Protein AF-A0A938ME58-F1 (afdb_monomer_lite)

pLDDT: mean 80.79, std 17.53, range [35.69, 98.69]

Structure (mmCIF, N/CA/C/O backbone):
data_AF-A0A938ME58-F1
#
_entry.id   AF-A0A938ME58-F1
#
loop_
_atom_site.group_PDB
_atom_site.id
_atom_site.type_symbol
_atom_site.label_atom_id
_atom_site.label_alt_id
_atom_site.label_comp_id
_atom_site.label_asym_id
_atom_site.label_entity_id
_atom_site.label_seq_id
_atom_site.pdbx_PDB_ins_code
_atom_site.Cartn_x
_atom_site.Cartn_y
_atom_site.Cartn_z
_atom_site.occupancy
_atom_site.B_iso_or_equiv
_atom_site.auth_seq_id
_atom_site.auth_comp_id
_atom_site.auth_asym_id
_atom_site.auth_atom_id
_atom_site.pdbx_PDB_model_num
ATOM 1 N N . MET A 1 1 ? 67.925 -6.715 42.553 1.00 44.31 1 MET A N 1
ATOM 2 C CA . MET A 1 1 ? 66.848 -7.483 41.886 1.00 44.31 1 MET A CA 1
ATOM 3 C C . MET A 1 1 ? 65.548 -6.693 41.953 1.00 44.31 1 MET A C 1
ATOM 5 O O . MET A 1 1 ? 64.627 -7.041 42.674 1.00 44.31 1 MET A O 1
ATOM 9 N N . SER A 1 2 ? 65.515 -5.580 41.224 1.00 43.03 2 SER A N 1
ATOM 10 C CA . SER A 1 2 ? 64.345 -4.734 41.008 1.00 43.03 2 SER A CA 1
ATOM 11 C C . SER A 1 2 ? 64.283 -4.422 39.511 1.00 43.03 2 SER A C 1
ATOM 13 O O . SER A 1 2 ? 65.324 -4.425 38.854 1.00 43.03 2 SER A O 1
ATOM 15 N N . ARG A 1 3 ? 63.074 -4.134 39.014 1.00 39.19 3 ARG A N 1
ATOM 16 C CA . ARG A 1 3 ? 62.712 -3.772 37.627 1.00 39.19 3 ARG A CA 1
ATOM 17 C C . ARG A 1 3 ? 62.589 -4.930 36.632 1.00 39.19 3 ARG A C 1
ATOM 19 O O . ARG A 1 3 ? 63.539 -5.252 35.935 1.00 39.19 3 ARG A O 1
ATOM 26 N N . ALA A 1 4 ? 61.367 -5.446 36.493 1.00 42.66 4 ALA A N 1
ATOM 27 C CA . ALA A 1 4 ? 60.805 -5.897 35.212 1.00 42.66 4 ALA A CA 1
ATOM 28 C C . ALA A 1 4 ? 59.303 -6.206 35.378 1.00 42.66 4 ALA A C 1
ATOM 30 O O . ALA A 1 4 ? 58.913 -7.364 35.426 1.00 42.66 4 ALA A O 1
ATOM 31 N N . LEU A 1 5 ? 58.459 -5.180 35.542 1.00 44.03 5 LEU A N 1
ATOM 32 C CA . LEU A 1 5 ? 56.991 -5.314 35.513 1.00 44.03 5 LEU A CA 1
ATOM 33 C C . LEU A 1 5 ? 56.355 -3.925 35.347 1.00 44.03 5 LEU A C 1
ATOM 35 O O . LEU A 1 5 ? 55.803 -3.367 36.287 1.00 44.03 5 LEU A O 1
ATOM 39 N N . ALA A 1 6 ? 56.512 -3.320 34.167 1.00 46.78 6 ALA A N 1
ATOM 40 C CA . ALA A 1 6 ? 55.837 -2.064 33.821 1.00 46.78 6 ALA A CA 1
ATOM 41 C C . ALA A 1 6 ? 55.913 -1.755 32.313 1.00 46.78 6 ALA A C 1
ATOM 43 O O . ALA A 1 6 ? 56.498 -0.752 31.938 1.00 46.78 6 ALA A O 1
ATOM 44 N N . THR A 1 7 ? 55.328 -2.587 31.445 1.00 46.50 7 THR A N 1
ATOM 45 C CA . THR A 1 7 ? 55.039 -2.215 30.037 1.00 46.50 7 THR A CA 1
ATOM 46 C C . THR A 1 7 ? 54.050 -3.201 29.398 1.00 46.50 7 THR A C 1
ATOM 48 O O . THR A 1 7 ? 54.396 -3.968 28.510 1.00 46.50 7 THR A O 1
ATOM 51 N N . ALA A 1 8 ? 52.794 -3.220 29.856 1.00 42.75 8 ALA A N 1
ATOM 52 C CA . ALA A 1 8 ? 51.721 -3.946 29.150 1.00 42.75 8 ALA A CA 1
ATOM 53 C C . ALA A 1 8 ? 50.312 -3.394 29.441 1.00 42.75 8 ALA A C 1
ATOM 55 O O . ALA A 1 8 ? 49.345 -4.143 29.511 1.00 42.75 8 ALA A O 1
ATOM 56 N N . ARG A 1 9 ? 50.169 -2.081 29.652 1.00 42.81 9 ARG A N 1
ATOM 57 C CA . ARG A 1 9 ? 48.861 -1.412 29.772 1.00 42.81 9 ARG A CA 1
ATOM 58 C C . ARG A 1 9 ? 48.975 0.009 29.233 1.00 42.81 9 ARG A C 1
ATOM 60 O O . ARG A 1 9 ? 49.193 0.945 29.987 1.00 42.81 9 ARG A O 1
ATOM 67 N N . GLY A 1 10 ? 48.903 0.156 27.915 1.00 37.97 10 GLY A N 1
ATOM 68 C CA . GLY A 1 10 ? 48.981 1.483 27.296 1.00 37.97 10 GLY A CA 1
ATOM 69 C C . GLY A 1 10 ? 48.765 1.543 25.787 1.00 37.97 10 GLY A C 1
ATOM 70 O O . GLY A 1 10 ? 49.065 2.572 25.205 1.00 37.97 10 GLY A O 1
ATOM 71 N N . TRP A 1 11 ? 48.275 0.473 25.150 1.00 36.88 11 TRP A N 1
ATOM 72 C CA . TRP A 1 11 ? 48.067 0.411 23.692 1.00 36.88 11 TRP A CA 1
ATOM 73 C C . TRP A 1 11 ? 46.751 -0.286 23.303 1.00 36.88 11 TRP A C 1
ATOM 75 O O . TRP A 1 11 ? 46.660 -0.947 22.277 1.00 36.88 11 TRP A O 1
ATOM 85 N N . LEU A 1 12 ? 45.708 -0.156 24.132 1.00 38.41 12 LEU A N 1
ATOM 86 C CA . LEU A 1 12 ? 44.393 -0.768 23.868 1.00 38.41 12 LEU A CA 1
ATOM 87 C C . LEU A 1 12 ? 43.213 0.202 24.054 1.00 38.41 12 LEU A C 1
ATOM 89 O O . LEU A 1 12 ? 42.077 -0.226 24.210 1.00 38.41 12 LEU A O 1
ATOM 93 N N . ILE A 1 13 ? 43.480 1.514 24.019 1.00 42.44 13 ILE A N 1
ATOM 94 C CA . ILE A 1 13 ? 42.451 2.575 24.095 1.00 42.44 13 ILE A CA 1
ATOM 95 C C . ILE A 1 13 ? 42.465 3.480 22.838 1.00 42.44 13 ILE A C 1
ATOM 97 O O . ILE A 1 13 ? 41.630 4.362 22.695 1.00 42.44 13 ILE A O 1
ATOM 101 N N . ALA A 1 14 ? 43.335 3.214 21.855 1.00 39.50 14 ALA A N 1
ATOM 102 C CA . ALA A 1 14 ? 43.421 3.998 20.613 1.00 39.50 14 ALA A CA 1
ATOM 103 C C . ALA A 1 14 ? 42.830 3.307 19.363 1.00 39.50 14 ALA A C 1
ATOM 105 O O . ALA A 1 14 ? 42.885 3.879 18.280 1.00 39.50 14 ALA A O 1
ATOM 106 N N . SER A 1 15 ? 42.223 2.119 19.497 1.00 37.00 15 SER A N 1
ATOM 107 C CA . SER A 1 15 ? 41.684 1.355 18.350 1.00 37.00 15 SER A CA 1
ATOM 108 C C . SER A 1 15 ? 40.169 1.119 18.382 1.00 37.00 15 SER A C 1
ATOM 110 O O . SER A 1 15 ? 39.662 0.377 17.550 1.00 37.00 15 SER A O 1
ATOM 112 N N . PHE A 1 16 ? 39.425 1.750 19.300 1.00 37.03 16 PHE A N 1
ATOM 113 C CA . PHE A 1 16 ? 37.959 1.592 19.393 1.00 37.03 16 PHE A CA 1
ATOM 114 C C . PHE A 1 16 ? 37.146 2.863 19.086 1.00 37.03 16 PHE A C 1
ATOM 116 O O . PHE A 1 16 ? 35.923 2.836 19.152 1.00 37.03 16 PHE A O 1
ATOM 123 N N . VAL A 1 17 ? 37.799 3.964 18.695 1.00 38.53 17 VAL A N 1
ATOM 124 C CA . VAL A 1 17 ? 37.137 5.256 18.395 1.00 38.53 17 VAL A CA 1
ATOM 125 C C . VAL A 1 17 ? 37.018 5.529 16.882 1.00 38.53 17 VAL A C 1
ATOM 127 O O . VAL A 1 17 ? 36.455 6.532 16.466 1.00 38.53 17 VAL A O 1
ATOM 130 N N . LEU A 1 18 ? 37.469 4.612 16.020 1.00 37.25 18 LEU A N 1
ATOM 131 C CA . LEU A 1 18 ? 37.559 4.845 14.572 1.00 37.25 18 LEU A CA 1
ATOM 132 C C . LEU A 1 18 ? 36.975 3.699 13.730 1.00 37.25 18 LEU A C 1
ATOM 134 O O . LEU A 1 18 ? 37.568 3.310 12.740 1.00 37.25 18 LEU A O 1
ATOM 138 N N . MET A 1 19 ? 35.811 3.158 14.112 1.00 36.78 19 MET A N 1
ATOM 139 C CA . MET A 1 19 ? 34.918 2.383 13.218 1.00 36.78 19 MET A CA 1
ATOM 140 C C . MET A 1 19 ? 33.443 2.471 13.652 1.00 36.78 19 MET A C 1
ATOM 142 O O . MET A 1 19 ? 32.670 1.529 13.527 1.00 36.78 19 MET A O 1
ATOM 146 N N . ALA A 1 20 ? 33.031 3.640 14.141 1.00 37.31 20 ALA A N 1
ATOM 147 C CA . ALA A 1 20 ? 31.630 4.045 14.139 1.00 37.31 20 ALA A CA 1
ATOM 148 C C . ALA A 1 20 ? 31.465 5.191 13.135 1.00 37.31 20 ALA A C 1
ATOM 150 O O . ALA A 1 20 ? 30.979 6.268 13.465 1.00 37.31 20 ALA A O 1
ATOM 151 N N . ALA A 1 21 ? 31.887 4.963 11.886 1.00 37.03 21 ALA A N 1
ATOM 152 C CA . ALA A 1 21 ? 31.248 5.642 10.770 1.00 37.03 21 ALA A CA 1
ATOM 153 C C . ALA A 1 21 ? 29.819 5.093 10.736 1.00 37.03 21 ALA A C 1
ATOM 155 O O . ALA A 1 21 ? 29.533 4.107 10.061 1.00 37.03 21 ALA A O 1
ATOM 156 N N . GLY A 1 22 ? 28.957 5.650 11.591 1.00 35.69 22 GLY A N 1
ATOM 157 C CA . GLY A 1 22 ? 27.536 5.377 11.548 1.00 35.69 22 GLY A CA 1
ATOM 158 C C . GLY A 1 22 ? 27.111 5.647 10.120 1.00 35.69 22 GLY A C 1
ATOM 159 O O . GLY A 1 22 ? 27.291 6.763 9.634 1.00 35.69 22 GLY A O 1
ATOM 160 N N . ALA A 1 23 ? 26.638 4.610 9.430 1.00 42.59 23 ALA A N 1
ATOM 161 C CA . ALA A 1 23 ? 25.959 4.793 8.166 1.00 42.59 23 ALA A CA 1
ATOM 162 C C . ALA A 1 23 ? 24.887 5.850 8.433 1.00 42.59 23 ALA A C 1
ATOM 164 O O . ALA A 1 23 ? 23.963 5.614 9.213 1.00 42.59 23 ALA A O 1
ATOM 165 N N . VAL A 1 24 ? 25.082 7.055 7.893 1.00 43.81 24 VAL A N 1
ATOM 166 C CA . VAL A 1 24 ? 24.065 8.096 7.934 1.00 43.81 24 VAL A CA 1
ATOM 167 C C . VAL A 1 24 ? 22.885 7.456 7.232 1.00 43.81 24 VAL A C 1
ATOM 169 O O . VAL A 1 24 ? 22.968 7.224 6.029 1.00 43.81 24 VAL A O 1
ATOM 172 N N . ALA A 1 25 ? 21.851 7.074 7.980 1.00 47.81 25 ALA A N 1
ATOM 173 C CA . ALA A 1 25 ? 20.639 6.530 7.397 1.00 47.81 25 ALA A CA 1
ATOM 174 C C . ALA A 1 25 ? 20.120 7.604 6.444 1.00 47.81 25 ALA A C 1
ATOM 176 O O . ALA A 1 25 ? 19.648 8.654 6.884 1.00 47.81 25 ALA A O 1
ATOM 177 N N . HIS A 1 26 ? 20.335 7.403 5.145 1.00 56.38 26 HIS A N 1
ATOM 178 C CA . HIS A 1 26 ? 19.829 8.315 4.139 1.00 56.38 26 HIS A CA 1
ATOM 179 C C . HIS A 1 26 ? 18.312 8.190 4.232 1.00 56.38 26 HIS A C 1
ATOM 181 O O . HIS A 1 26 ? 17.760 7.106 4.051 1.00 56.38 26 HIS A O 1
ATOM 187 N N . GLY A 1 27 ? 17.651 9.270 4.655 1.00 62.78 27 GLY A N 1
ATOM 188 C CA . GLY A 1 27 ? 16.196 9.306 4.699 1.00 62.78 27 GLY A CA 1
ATOM 189 C C . GLY A 1 27 ? 15.638 8.983 3.316 1.00 62.78 27 GLY A C 1
ATOM 190 O O . GLY A 1 27 ? 16.298 9.227 2.309 1.00 62.78 27 GLY A O 1
ATOM 191 N N . ALA A 1 28 ? 14.435 8.413 3.260 1.00 76.00 28 ALA A N 1
ATOM 192 C CA . ALA A 1 28 ? 13.765 8.200 1.985 1.00 76.00 28 ALA A CA 1
ATOM 193 C C . ALA A 1 28 ? 13.681 9.528 1.210 1.00 76.00 28 ALA A C 1
ATOM 195 O O . ALA A 1 28 ? 13.224 10.540 1.745 1.00 76.00 28 ALA A O 1
ATOM 196 N N . GLU A 1 29 ? 14.117 9.511 -0.044 1.00 85.25 29 GLU A N 1
ATOM 197 C CA . GLU A 1 29 ? 14.074 10.664 -0.936 1.00 85.25 29 GLU A CA 1
ATOM 198 C C . GLU A 1 29 ? 12.738 10.701 -1.674 1.00 85.25 29 GLU A C 1
ATOM 200 O O . GLU A 1 29 ? 12.165 9.663 -2.021 1.00 85.25 29 GLU A O 1
ATOM 205 N N . ALA A 1 30 ? 12.220 11.904 -1.926 1.00 88.00 30 ALA A N 1
ATOM 206 C CA . ALA A 1 30 ? 10.920 12.067 -2.564 1.00 88.00 30 ALA A CA 1
ATOM 207 C C . ALA A 1 30 ? 10.850 13.266 -3.517 1.00 88.00 30 ALA A C 1
ATOM 209 O O . ALA A 1 30 ? 11.360 14.364 -3.247 1.00 88.00 30 ALA A O 1
ATOM 210 N N . VAL A 1 31 ? 10.117 13.060 -4.610 1.00 90.25 31 VAL A N 1
ATOM 211 C CA . VAL A 1 31 ? 9.724 14.092 -5.576 1.00 90.25 31 VAL A CA 1
ATOM 212 C C . VAL A 1 31 ? 8.218 14.062 -5.802 1.00 90.25 31 VAL A C 1
ATOM 214 O O . VAL A 1 31 ? 7.573 13.018 -5.665 1.00 90.25 31 VAL A O 1
ATOM 217 N N . ARG A 1 32 ? 7.645 15.229 -6.101 1.00 91.06 32 ARG A N 1
ATOM 218 C CA . ARG A 1 32 ? 6.209 15.412 -6.323 1.00 91.06 32 ARG A CA 1
ATOM 219 C C . ARG A 1 32 ? 5.975 16.360 -7.484 1.00 91.06 32 ARG A C 1
ATOM 221 O O . ARG A 1 32 ? 6.659 17.371 -7.561 1.00 91.06 32 ARG A O 1
ATOM 228 N N . ALA A 1 33 ? 4.997 16.060 -8.323 1.00 91.25 33 ALA A N 1
ATOM 229 C CA . ALA A 1 33 ? 4.547 16.955 -9.379 1.00 91.25 33 ALA A CA 1
ATOM 230 C C . ALA A 1 33 ? 3.070 16.677 -9.672 1.00 91.25 33 ALA A C 1
ATOM 232 O O . ALA A 1 33 ? 2.701 15.545 -9.986 1.00 91.25 33 ALA A O 1
ATOM 233 N N . GLY A 1 34 ? 2.220 17.695 -9.519 1.00 91.31 34 GLY A N 1
ATOM 234 C CA . GLY A 1 34 ? 0.770 17.497 -9.503 1.00 91.31 34 GLY A CA 1
ATOM 235 C C . GLY A 1 34 ? 0.365 16.460 -8.449 1.00 91.31 34 GLY A C 1
ATOM 236 O O . GLY A 1 34 ? 0.826 16.511 -7.307 1.00 91.31 34 GLY A O 1
ATOM 237 N N . ASP A 1 35 ? -0.447 15.486 -8.859 1.00 92.44 35 ASP A N 1
ATOM 238 C CA . ASP A 1 35 ? -0.865 14.371 -8.006 1.00 92.44 35 ASP A CA 1
ATOM 239 C C . ASP A 1 35 ? 0.164 13.235 -7.934 1.00 92.44 35 ASP A C 1
ATOM 241 O O . ASP A 1 35 ? 0.021 12.325 -7.112 1.00 92.44 35 ASP A O 1
ATOM 245 N N . TYR A 1 36 ? 1.215 13.260 -8.758 1.00 93.31 36 TYR A N 1
ATOM 246 C CA . TYR A 1 36 ? 2.243 12.231 -8.707 1.00 93.31 36 TYR A CA 1
ATOM 247 C C . TYR A 1 36 ? 3.197 12.455 -7.547 1.00 93.31 36 TYR A C 1
ATOM 249 O O . TYR A 1 36 ? 3.731 13.545 -7.329 1.00 93.31 36 TYR A O 1
ATOM 257 N N . ARG A 1 37 ? 3.487 11.362 -6.849 1.00 91.75 37 ARG A N 1
ATOM 258 C CA . ARG A 1 37 ? 4.555 11.275 -5.862 1.00 91.75 37 ARG A CA 1
ATOM 259 C C . ARG A 1 37 ? 5.410 10.060 -6.160 1.00 91.75 37 ARG A C 1
ATOM 261 O O . ARG A 1 37 ? 4.886 8.955 -6.307 1.00 91.75 37 ARG A O 1
ATOM 268 N N . VAL A 1 38 ? 6.721 10.267 -6.187 1.00 90.69 38 VAL A N 1
ATOM 269 C CA . VAL A 1 38 ? 7.696 9.183 -6.274 1.00 90.69 38 VAL A CA 1
ATOM 270 C C . VAL A 1 38 ? 8.584 9.223 -5.046 1.00 90.69 38 VAL A C 1
ATOM 272 O O . VAL A 1 38 ? 9.129 10.275 -4.712 1.00 90.69 38 VAL A O 1
ATOM 275 N N . THR A 1 39 ? 8.702 8.087 -4.369 1.00 87.81 39 THR A N 1
ATOM 276 C CA . THR A 1 39 ? 9.581 7.917 -3.211 1.00 87.81 39 THR A CA 1
ATOM 277 C C . THR A 1 39 ? 10.613 6.847 -3.507 1.00 87.81 39 THR A C 1
ATOM 279 O O . THR A 1 39 ? 10.308 5.872 -4.196 1.00 87.81 39 THR A O 1
ATOM 282 N N . VAL A 1 40 ? 11.830 7.029 -2.999 1.00 85.31 40 VAL A N 1
ATOM 283 C CA . VAL A 1 40 ? 12.895 6.028 -3.031 1.00 85.31 40 VAL A CA 1
ATOM 284 C C . VAL A 1 40 ? 13.447 5.866 -1.622 1.00 85.31 40 VAL A C 1
ATOM 286 O O . VAL A 1 40 ? 13.873 6.845 -1.016 1.00 85.31 40 VAL A O 1
ATOM 289 N N . ASN A 1 41 ? 13.414 4.649 -1.082 1.00 79.62 41 ASN A N 1
ATOM 290 C CA . ASN A 1 41 ? 13.971 4.388 0.245 1.00 79.62 41 ASN A CA 1
ATOM 291 C C . ASN A 1 41 ? 15.499 4.188 0.207 1.00 79.62 41 ASN A C 1
ATOM 293 O O . ASN A 1 41 ? 16.126 4.154 -0.851 1.00 79.62 41 ASN A O 1
ATOM 297 N N . ASP A 1 42 ? 16.082 4.011 1.386 1.00 74.88 42 ASP A N 1
ATOM 298 C CA . ASP A 1 42 ? 17.494 3.695 1.616 1.00 74.88 42 ASP A CA 1
ATOM 299 C C . ASP A 1 42 ? 17.963 2.378 0.968 1.00 74.88 42 ASP A C 1
ATOM 301 O O . ASP A 1 42 ? 19.149 2.203 0.702 1.00 74.88 42 ASP A O 1
ATOM 305 N N . GLU A 1 43 ? 17.043 1.462 0.660 1.00 73.19 43 GLU A N 1
ATOM 306 C CA . GLU A 1 43 ? 17.322 0.247 -0.114 1.00 73.19 43 GLU A CA 1
ATOM 307 C C . GLU A 1 43 ? 17.221 0.447 -1.640 1.00 73.19 43 GLU A C 1
ATOM 309 O O . GLU A 1 43 ? 17.327 -0.526 -2.391 1.00 73.19 43 GLU A O 1
ATOM 314 N N . GLY A 1 44 ? 16.952 1.666 -2.121 1.00 74.38 44 GLY A N 1
ATOM 315 C CA . GLY A 1 44 ? 16.772 1.973 -3.544 1.00 74.38 44 GLY A CA 1
ATOM 316 C C . GLY A 1 44 ? 15.431 1.511 -4.128 1.00 74.38 44 GLY A C 1
ATOM 317 O O . GLY A 1 44 ? 15.247 1.525 -5.350 1.00 74.38 44 GLY A O 1
ATOM 318 N N . ARG A 1 45 ? 14.479 1.096 -3.282 1.00 79.00 45 ARG A N 1
ATOM 319 C CA . ARG A 1 45 ? 13.127 0.714 -3.708 1.00 79.00 45 ARG A CA 1
ATOM 320 C C . ARG A 1 45 ? 12.315 1.957 -4.000 1.00 79.00 45 ARG A C 1
ATOM 322 O O . ARG A 1 45 ? 12.162 2.820 -3.142 1.00 79.00 45 ARG A O 1
ATOM 329 N N . MET A 1 46 ? 11.751 1.993 -5.198 1.00 86.19 46 MET A N 1
ATOM 330 C CA . MET A 1 46 ? 10.899 3.078 -5.664 1.00 86.19 46 MET A CA 1
ATOM 331 C C . MET A 1 46 ? 9.422 2.707 -5.524 1.00 86.19 46 MET A C 1
ATOM 333 O O . MET A 1 46 ? 9.030 1.594 -5.887 1.00 86.19 46 MET A O 1
ATOM 337 N N . ALA A 1 47 ? 8.604 3.659 -5.086 1.00 88.00 47 ALA A N 1
ATOM 338 C CA . ALA A 1 47 ? 7.150 3.592 -5.171 1.00 88.00 47 ALA A CA 1
ATOM 339 C C . ALA A 1 47 ? 6.611 4.803 -5.939 1.00 88.00 47 ALA A C 1
ATOM 341 O O . ALA A 1 47 ? 7.101 5.918 -5.766 1.00 88.00 47 ALA A O 1
ATOM 342 N N . ILE A 1 48 ? 5.595 4.582 -6.776 1.00 91.56 48 ILE A N 1
ATOM 343 C CA . ILE A 1 48 ? 4.917 5.642 -7.536 1.00 91.56 48 ILE A CA 1
ATOM 344 C C . ILE A 1 48 ? 3.453 5.667 -7.117 1.00 91.56 48 ILE A C 1
ATOM 346 O O . ILE A 1 48 ? 2.766 4.646 -7.202 1.00 91.56 48 ILE A O 1
ATOM 350 N N . LYS A 1 49 ? 2.976 6.839 -6.699 1.00 91.62 49 LYS A N 1
ATOM 351 C CA . LYS A 1 49 ? 1.586 7.093 -6.312 1.00 91.62 49 LYS A CA 1
ATOM 352 C C . LYS A 1 49 ? 0.995 8.219 -7.165 1.00 91.62 49 LYS A C 1
ATOM 354 O O . LYS A 1 49 ? 1.713 9.158 -7.499 1.00 91.62 49 LYS A O 1
ATOM 359 N N . HIS A 1 50 ? -0.301 8.136 -7.460 1.00 92.25 50 HIS A N 1
ATOM 360 C CA . HIS A 1 50 ? -1.118 9.247 -7.962 1.00 92.25 50 HIS A CA 1
ATOM 361 C C . HIS A 1 50 ? -2.188 9.573 -6.914 1.00 92.25 50 HIS A C 1
ATOM 363 O O . HIS A 1 50 ? -3.112 8.788 -6.685 1.00 92.25 50 HIS A O 1
ATOM 369 N N . GLY A 1 51 ? -2.061 10.702 -6.221 1.00 88.06 51 GLY A N 1
ATOM 370 C CA . GLY A 1 51 ? -2.841 10.992 -5.023 1.00 88.06 51 GLY A CA 1
ATOM 371 C C . GLY A 1 51 ? -2.634 9.897 -3.968 1.00 88.06 51 GLY A C 1
ATOM 372 O O . GLY A 1 51 ? -1.521 9.685 -3.490 1.00 88.06 51 GLY A O 1
ATOM 373 N N . ARG A 1 52 ? -3.706 9.170 -3.625 1.00 80.12 52 ARG A N 1
ATOM 374 C CA . ARG A 1 52 ? -3.673 8.019 -2.694 1.00 80.12 52 ARG A CA 1
ATOM 375 C C . ARG A 1 52 ? -3.574 6.660 -3.389 1.00 80.12 52 ARG A C 1
ATOM 377 O O . ARG A 1 52 ? -3.595 5.633 -2.718 1.00 80.12 52 ARG A O 1
ATOM 384 N N . VAL A 1 53 ? -3.497 6.640 -4.717 1.00 86.81 53 VAL A N 1
ATOM 385 C CA . VAL A 1 53 ? -3.500 5.414 -5.516 1.00 86.81 53 VAL A CA 1
ATOM 386 C C . VAL A 1 53 ? -2.061 4.934 -5.708 1.00 86.81 53 VAL A C 1
ATOM 388 O O . VAL A 1 53 ? -1.307 5.596 -6.425 1.00 86.81 53 VAL A O 1
ATOM 391 N N . PRO A 1 54 ? -1.642 3.803 -5.111 1.00 87.38 54 PRO A N 1
ATOM 392 C CA . PRO A 1 54 ? -0.360 3.209 -5.448 1.00 87.38 54 PRO A CA 1
ATOM 393 C C . PRO A 1 54 ? -0.440 2.636 -6.865 1.00 87.38 54 PRO A C 1
ATOM 395 O O . PRO A 1 54 ? -1.300 1.807 -7.154 1.00 87.38 54 PRO A O 1
ATOM 398 N N . LEU A 1 55 ? 0.452 3.092 -7.743 1.00 90.69 55 LEU A N 1
ATOM 399 C CA . LEU A 1 55 ? 0.595 2.596 -9.115 1.00 90.69 55 LEU A CA 1
ATOM 400 C C . LEU A 1 55 ? 1.701 1.542 -9.182 1.00 90.69 55 LEU A C 1
ATOM 402 O O . LEU A 1 55 ? 1.501 0.452 -9.717 1.00 90.69 55 LEU A O 1
ATOM 406 N N . VAL A 1 56 ? 2.851 1.867 -8.584 1.00 87.00 56 VAL A N 1
ATOM 407 C CA . VAL A 1 56 ? 4.007 0.979 -8.436 1.00 87.00 56 VAL A CA 1
ATOM 408 C C . VAL A 1 56 ? 4.237 0.734 -6.956 1.00 87.00 56 VAL A C 1
ATOM 410 O O . VAL A 1 56 ? 4.488 1.674 -6.201 1.00 87.00 56 VAL A O 1
ATOM 413 N N . THR A 1 57 ? 4.147 -0.531 -6.553 1.00 76.69 57 THR A N 1
ATOM 414 C CA . THR A 1 57 ? 4.250 -0.946 -5.146 1.00 76.69 57 THR A CA 1
ATOM 415 C C . THR A 1 57 ? 5.682 -1.255 -4.748 1.00 76.69 57 THR A C 1
ATOM 417 O O . THR A 1 57 ? 6.086 -0.998 -3.619 1.00 76.69 57 THR A O 1
ATOM 420 N N . THR A 1 58 ? 6.461 -1.792 -5.682 1.00 73.81 58 THR A N 1
ATOM 421 C CA . THR A 1 58 ? 7.883 -2.061 -5.494 1.00 73.81 58 THR A CA 1
ATOM 422 C C . THR A 1 58 ? 8.600 -1.898 -6.820 1.00 73.81 58 THR A C 1
ATOM 424 O O . THR A 1 58 ? 8.161 -2.423 -7.841 1.00 73.81 58 THR A O 1
ATOM 427 N N . SER A 1 59 ? 9.732 -1.208 -6.824 1.00 71.06 59 SER A N 1
ATOM 428 C CA . SER A 1 59 ? 10.745 -1.436 -7.845 1.00 71.06 59 SER A CA 1
ATOM 429 C C . SER A 1 59 ? 11.823 -2.338 -7.274 1.00 71.06 59 SER A C 1
ATOM 431 O O . SER A 1 59 ? 12.096 -2.341 -6.071 1.00 71.06 59 SER A O 1
ATOM 433 N N . TYR A 1 60 ? 12.425 -3.120 -8.148 1.00 68.44 60 TYR A N 1
ATOM 434 C CA . TYR A 1 60 ? 13.618 -3.867 -7.825 1.00 68.44 60 TYR A CA 1
ATOM 435 C C . TYR A 1 60 ? 14.630 -3.588 -8.925 1.00 68.44 60 TYR A C 1
ATOM 437 O O . TYR A 1 60 ? 14.312 -3.362 -10.098 1.00 68.44 60 TYR A O 1
ATOM 445 N N . ILE A 1 61 ? 15.879 -3.555 -8.507 1.00 54.81 61 ILE A N 1
ATOM 446 C CA . ILE A 1 61 ? 17.019 -3.659 -9.394 1.00 54.81 61 ILE A CA 1
ATOM 447 C C . ILE A 1 61 ? 17.703 -4.902 -8.839 1.00 54.81 61 ILE A C 1
ATOM 449 O O . ILE A 1 61 ? 18.190 -4.905 -7.715 1.00 54.81 61 ILE A O 1
ATOM 453 N N . GLY A 1 62 ? 17.514 -6.024 -9.517 1.00 50.44 62 GLY A N 1
ATOM 454 C CA . GLY A 1 62 ? 17.853 -7.330 -8.971 1.00 50.44 62 GLY A CA 1
ATOM 455 C C . GLY A 1 62 ? 17.465 -8.406 -9.966 1.00 50.44 62 GLY A C 1
ATOM 456 O O . GLY A 1 62 ? 16.284 -8.610 -10.232 1.00 50.44 62 GLY A O 1
ATOM 457 N N . MET A 1 63 ? 18.468 -9.049 -10.550 1.00 47.62 63 MET A N 1
ATOM 458 C CA . MET A 1 63 ? 18.289 -10.083 -11.562 1.00 47.62 63 MET A CA 1
ATOM 459 C C . MET A 1 63 ? 18.274 -11.479 -10.906 1.00 47.62 63 MET A C 1
ATOM 461 O O . MET A 1 63 ? 18.873 -11.684 -9.852 1.00 47.62 63 MET A O 1
ATOM 465 N N . PHE A 1 64 ? 17.546 -12.429 -11.498 1.00 45.22 64 PHE A N 1
ATOM 466 C CA . PHE A 1 64 ? 17.279 -13.761 -10.932 1.00 45.22 64 PHE A CA 1
ATOM 467 C C . PHE A 1 64 ? 18.435 -14.759 -11.113 1.00 45.22 64 PHE A C 1
ATOM 469 O O . PHE A 1 64 ? 18.945 -14.905 -12.208 1.00 45.22 64 PHE A O 1
ATOM 476 N N . ASP A 1 65 ? 18.739 -15.545 -10.080 1.00 41.22 65 ASP A N 1
ATOM 477 C CA . ASP A 1 65 ? 19.854 -16.506 -9.939 1.00 41.22 65 ASP A CA 1
ATOM 478 C C . ASP A 1 65 ? 20.305 -17.293 -11.196 1.00 41.22 65 ASP A C 1
ATOM 480 O O . ASP A 1 65 ? 21.491 -17.314 -11.527 1.00 41.22 65 ASP A O 1
ATOM 484 N N . ARG A 1 66 ? 19.380 -17.910 -11.945 1.00 44.47 66 ARG A N 1
ATOM 485 C CA . ARG A 1 66 ? 19.656 -18.542 -13.250 1.00 44.47 66 ARG A CA 1
ATOM 486 C C . ARG A 1 66 ? 18.434 -18.462 -14.157 1.00 44.47 66 ARG A C 1
ATOM 488 O O . ARG A 1 66 ? 17.323 -18.812 -13.746 1.00 44.47 66 ARG A O 1
ATOM 495 N N . LEU A 1 67 ? 18.639 -18.094 -15.423 1.00 45.03 67 LEU A N 1
ATOM 496 C CA . LEU A 1 67 ? 17.624 -18.331 -16.452 1.00 45.03 67 LEU A CA 1
ATOM 497 C C . LEU A 1 67 ? 17.391 -19.847 -16.618 1.00 45.03 67 LEU A C 1
ATOM 499 O O . LEU A 1 67 ? 18.311 -20.634 -16.385 1.00 45.03 67 LEU A O 1
ATOM 503 N N . PRO A 1 68 ? 16.202 -20.292 -17.079 1.00 38.91 68 PRO A N 1
ATOM 504 C CA . PRO A 1 68 ? 15.964 -21.693 -17.452 1.00 38.91 68 PRO A CA 1
ATOM 505 C C . PRO A 1 68 ? 16.995 -22.263 -18.444 1.00 38.91 68 PRO A C 1
ATOM 507 O O . PRO A 1 68 ? 17.167 -23.473 -18.511 1.00 38.91 68 PRO A O 1
ATOM 510 N N . SER A 1 69 ? 17.694 -21.394 -19.180 1.00 46.53 69 SER A N 1
ATOM 511 C CA . SER A 1 69 ? 18.784 -21.729 -20.102 1.00 46.53 69 SER A CA 1
ATOM 512 C C . SER A 1 69 ? 20.115 -22.091 -19.426 1.00 46.53 69 SER A C 1
ATOM 514 O O . SER A 1 69 ? 21.048 -22.482 -20.119 1.00 46.53 69 SER A O 1
ATOM 516 N N . GLY A 1 70 ? 20.253 -21.920 -18.106 1.00 47.88 70 GLY A N 1
ATOM 517 C CA . GLY A 1 70 ? 21.512 -22.141 -17.380 1.00 47.88 70 GLY A CA 1
ATOM 518 C C . GLY A 1 70 ? 22.514 -20.981 -17.450 1.00 47.88 70 GLY A C 1
ATOM 519 O O . GLY A 1 70 ? 23.596 -21.083 -16.875 1.00 47.88 70 GLY A O 1
ATOM 520 N N . SER A 1 71 ? 22.168 -19.872 -18.112 1.00 46.34 71 SER A N 1
ATOM 521 C CA . SER A 1 71 ? 23.013 -18.675 -18.195 1.00 46.34 71 SER A CA 1
ATOM 522 C C . SER A 1 71 ? 23.202 -18.022 -16.819 1.00 46.34 71 SER A C 1
ATOM 524 O O . SER A 1 71 ? 22.239 -17.891 -16.059 1.00 46.34 71 SER A O 1
ATOM 526 N N . LEU A 1 72 ? 24.439 -17.600 -16.520 1.00 44.41 72 LEU A N 1
ATOM 527 C CA . LEU A 1 72 ? 24.757 -16.815 -15.326 1.00 44.41 72 LEU A CA 1
ATOM 528 C C . LEU A 1 72 ? 24.025 -15.474 -15.369 1.00 44.41 72 LEU A C 1
ATOM 530 O O . LEU A 1 72 ? 23.915 -14.839 -16.417 1.00 44.41 72 LEU A O 1
ATOM 534 N N . VAL A 1 73 ? 23.549 -15.042 -14.210 1.00 51.91 73 VAL A N 1
ATOM 535 C CA . VAL A 1 73 ? 22.865 -13.769 -14.030 1.00 51.91 73 VAL A CA 1
ATOM 536 C C . VAL A 1 73 ? 23.627 -12.977 -12.973 1.00 51.91 73 VAL A C 1
ATOM 538 O O . VAL A 1 73 ? 24.009 -13.524 -11.939 1.00 51.91 73 VAL A O 1
ATOM 541 N N . TYR A 1 74 ? 23.932 -11.709 -13.251 1.00 50.91 74 TYR A N 1
ATOM 542 C CA . TYR A 1 74 ? 24.694 -10.871 -12.321 1.00 50.91 74 TYR A CA 1
ATOM 543 C C . TYR A 1 74 ? 23.773 -10.073 -11.412 1.00 50.91 74 TYR A C 1
ATOM 545 O O . TYR A 1 74 ? 22.693 -9.663 -11.798 1.00 50.91 74 TYR A O 1
ATOM 553 N N . TYR A 1 75 ? 24.203 -9.815 -10.188 1.00 51.91 75 TYR A N 1
ATOM 554 C CA . TYR A 1 75 ? 23.416 -9.034 -9.248 1.00 51.91 75 TYR A CA 1
ATOM 555 C C . TYR A 1 75 ? 23.857 -7.574 -9.301 1.00 51.91 75 TYR A C 1
ATOM 557 O O . TYR A 1 75 ? 25.028 -7.261 -9.070 1.00 51.91 75 TYR A O 1
ATOM 565 N N . VAL A 1 76 ? 22.914 -6.677 -9.570 1.00 53.12 76 VAL A N 1
ATOM 566 C CA . VAL A 1 76 ? 23.061 -5.261 -9.236 1.00 53.12 76 VAL A CA 1
ATOM 567 C C . VAL A 1 76 ? 22.372 -5.061 -7.890 1.00 53.12 76 VAL A C 1
ATOM 569 O O . VAL A 1 76 ? 21.161 -4.894 -7.829 1.00 53.12 76 VAL A O 1
ATOM 572 N N . ASP A 1 77 ? 23.130 -5.198 -6.801 1.00 56.19 77 ASP A N 1
ATOM 573 C CA . ASP A 1 77 ? 22.621 -5.011 -5.439 1.00 56.19 77 ASP A CA 1
ATOM 574 C C . ASP A 1 77 ? 22.337 -3.522 -5.206 1.00 56.19 77 ASP A C 1
ATOM 576 O O . ASP A 1 77 ? 23.265 -2.723 -5.124 1.00 56.19 77 ASP A O 1
ATOM 580 N N . THR A 1 78 ? 21.060 -3.143 -5.080 1.00 53.84 78 THR A N 1
ATOM 581 C CA . THR A 1 78 ? 20.635 -1.760 -4.777 1.00 53.84 78 THR A CA 1
ATOM 582 C C . THR A 1 78 ? 21.196 -1.158 -3.525 1.00 53.84 78 THR A C 1
ATOM 584 O O . THR A 1 78 ? 21.072 0.046 -3.356 1.00 53.84 78 THR A O 1
ATOM 587 N N . ARG A 1 79 ? 21.805 -1.952 -2.655 1.00 57.59 79 ARG A N 1
ATOM 588 C CA . ARG A 1 79 ? 22.349 -1.465 -1.394 1.00 57.59 79 ARG A CA 1
ATOM 589 C C . ARG A 1 79 ? 23.804 -1.035 -1.522 1.00 57.59 79 ARG A C 1
ATOM 591 O O . ARG A 1 79 ? 24.308 -0.346 -0.639 1.00 57.59 79 ARG A O 1
ATOM 598 N N . ARG A 1 80 ? 24.506 -1.444 -2.584 1.00 57.81 80 ARG A N 1
ATOM 599 C CA . ARG A 1 80 ? 25.926 -1.127 -2.768 1.00 57.81 80 ARG A CA 1
ATOM 600 C C . ARG A 1 80 ? 26.081 0.176 -3.532 1.00 57.81 80 ARG A C 1
ATOM 602 O O . ARG A 1 80 ? 25.580 0.318 -4.638 1.00 57.81 80 ARG A O 1
ATOM 609 N N . GLU A 1 81 ? 26.792 1.119 -2.915 1.00 64.50 81 GLU A N 1
ATOM 610 C CA . GLU A 1 81 ? 27.117 2.425 -3.507 1.00 64.50 81 GLU A CA 1
ATOM 611 C C . GLU A 1 81 ? 25.892 3.221 -3.984 1.00 64.50 81 GLU A C 1
ATOM 613 O O . GLU A 1 81 ? 26.018 4.085 -4.853 1.00 64.50 81 GLU A O 1
ATOM 618 N N . LEU A 1 82 ? 24.713 2.954 -3.407 1.00 71.25 82 LEU A N 1
ATOM 619 C CA . LEU A 1 82 ? 23.494 3.671 -3.748 1.00 71.25 82 LEU A CA 1
ATOM 620 C C . LEU A 1 82 ? 23.678 5.155 -3.463 1.00 71.25 82 LEU A C 1
ATOM 622 O O . LEU A 1 82 ? 23.933 5.559 -2.327 1.00 71.25 82 LEU A O 1
ATOM 626 N N . ARG A 1 83 ? 23.501 5.970 -4.498 1.00 78.81 83 ARG A N 1
ATOM 627 C CA . ARG A 1 83 ? 23.393 7.420 -4.356 1.00 78.81 83 ARG A CA 1
ATOM 628 C C . ARG A 1 83 ? 22.088 7.859 -4.977 1.00 78.81 83 ARG A C 1
ATOM 630 O O . ARG A 1 83 ? 21.816 7.537 -6.132 1.00 78.81 83 ARG A O 1
ATOM 637 N N . CYS A 1 84 ? 21.292 8.568 -4.190 1.00 78.00 84 CYS A N 1
ATOM 638 C CA . CYS A 1 84 ? 20.093 9.228 -4.665 1.00 78.00 84 CYS A CA 1
ATOM 639 C C . CYS A 1 84 ? 20.366 10.728 -4.701 1.00 78.00 84 CYS A C 1
ATOM 641 O O . CYS A 1 84 ? 20.632 11.336 -3.669 1.00 78.00 84 CYS A O 1
ATOM 643 N N . GLU A 1 85 ? 20.321 11.314 -5.892 1.00 84.31 85 GLU A N 1
ATOM 644 C CA . GLU A 1 85 ? 20.504 12.747 -6.089 1.00 84.31 85 GLU A CA 1
ATOM 645 C C . GLU A 1 85 ? 19.173 13.373 -6.486 1.00 84.31 85 GLU A C 1
ATOM 647 O O . GLU A 1 85 ? 18.554 12.977 -7.477 1.00 84.31 85 GLU A O 1
ATOM 652 N N . LYS A 1 86 ? 18.733 14.372 -5.723 1.00 83.00 86 LYS A N 1
ATOM 653 C CA . LYS A 1 86 ? 17.595 15.203 -6.101 1.00 83.00 86 LYS A CA 1
ATOM 654 C C . LYS A 1 86 ? 18.095 16.396 -6.908 1.00 83.00 86 LYS A C 1
ATOM 656 O O . LYS A 1 86 ? 18.935 17.157 -6.441 1.00 83.00 86 LYS A O 1
ATOM 661 N N . THR A 1 87 ? 17.583 16.552 -8.123 1.00 82.06 87 THR A N 1
ATOM 662 C CA . THR A 1 87 ? 17.962 17.633 -9.046 1.00 82.06 87 THR A CA 1
ATOM 663 C C . THR A 1 87 ? 16.715 18.309 -9.618 1.00 82.06 87 THR A C 1
ATOM 665 O O . THR A 1 87 ? 15.665 17.677 -9.733 1.00 82.06 87 THR A O 1
ATOM 668 N N . GLY A 1 88 ? 16.831 19.591 -9.973 1.00 67.75 88 GLY A N 1
ATOM 669 C CA . GLY A 1 88 ? 15.723 20.408 -10.480 1.00 67.75 88 GLY A CA 1
ATOM 670 C C . GLY A 1 88 ? 14.998 21.198 -9.384 1.00 67.75 88 GLY A C 1
ATOM 671 O O . GLY A 1 88 ? 14.741 20.683 -8.295 1.00 67.75 88 GLY A O 1
ATOM 672 N N . GLU A 1 89 ? 14.687 22.461 -9.681 1.00 62.56 89 GLU A N 1
ATOM 673 C CA . GLU A 1 89 ? 13.744 23.271 -8.900 1.00 62.56 89 GLU A CA 1
ATOM 674 C C . GLU A 1 89 ? 12.311 22.730 -9.076 1.00 62.56 89 GLU A C 1
ATOM 676 O O . GLU A 1 89 ? 12.054 21.908 -9.960 1.00 62.56 89 GLU A O 1
ATOM 681 N N . GLU A 1 90 ? 11.381 23.166 -8.219 1.00 58.94 90 GLU A N 1
ATOM 682 C CA . GLU A 1 90 ? 10.035 22.597 -7.993 1.00 58.94 90 GLU A CA 1
ATOM 683 C C . GLU A 1 90 ? 9.208 22.236 -9.247 1.00 58.94 90 GLU A C 1
ATOM 685 O O . GLU A 1 90 ? 8.316 21.396 -9.154 1.00 58.94 90 GLU A O 1
ATOM 690 N N . ALA A 1 91 ? 9.498 22.816 -10.415 1.00 61.06 91 ALA A N 1
ATOM 691 C CA . ALA A 1 91 ? 8.754 22.596 -11.655 1.00 61.06 91 ALA A CA 1
ATOM 692 C C . ALA A 1 91 ? 9.002 21.233 -12.337 1.00 61.06 91 ALA A C 1
ATOM 694 O O . ALA A 1 91 ? 8.113 20.739 -13.028 1.00 61.06 91 ALA A O 1
ATOM 695 N N . ALA A 1 92 ? 10.178 20.615 -12.168 1.00 70.50 92 ALA A N 1
ATOM 696 C CA . ALA A 1 92 ? 10.490 19.309 -12.769 1.00 70.50 92 ALA A CA 1
ATOM 697 C C . ALA A 1 92 ? 11.425 18.489 -11.866 1.00 70.50 92 ALA A C 1
ATOM 699 O O . ALA A 1 92 ? 12.586 18.241 -12.213 1.00 70.50 92 ALA A O 1
ATOM 700 N N . PRO A 1 93 ? 10.956 18.099 -10.670 1.00 84.25 93 PRO A N 1
ATOM 701 C CA . PRO A 1 93 ? 11.815 17.465 -9.696 1.00 84.25 93 PRO A CA 1
ATOM 702 C C . PRO A 1 93 ? 12.218 16.068 -10.173 1.00 84.25 93 PRO A C 1
ATOM 704 O O . PRO A 1 93 ? 11.384 15.237 -10.554 1.00 84.25 93 PRO A O 1
ATOM 707 N N . LYS A 1 94 ? 13.524 15.812 -10.129 1.00 89.50 94 LYS A N 1
ATOM 708 C CA . LYS A 1 94 ? 14.150 14.586 -10.612 1.00 89.50 94 LYS A CA 1
ATOM 709 C C . LYS A 1 94 ? 14.896 13.882 -9.486 1.00 89.50 94 LYS A C 1
ATOM 711 O O . LYS A 1 94 ? 15.673 14.515 -8.776 1.00 89.50 94 LYS A O 1
ATOM 716 N N . LEU A 1 95 ? 14.700 12.570 -9.360 1.00 90.25 95 LEU A N 1
ATOM 717 C CA . LEU A 1 95 ? 15.586 11.696 -8.588 1.00 90.25 95 LEU A CA 1
ATOM 718 C C . LEU A 1 95 ? 16.504 10.951 -9.549 1.00 90.25 95 LEU A C 1
ATOM 720 O O . LEU A 1 95 ? 16.045 10.403 -10.552 1.00 90.25 95 LEU A O 1
ATOM 724 N N . ILE A 1 96 ? 17.792 10.918 -9.240 1.00 89.19 96 ILE A N 1
ATOM 725 C CA . ILE A 1 96 ? 18.777 10.131 -9.972 1.00 89.19 96 ILE A CA 1
ATOM 726 C C . ILE A 1 96 ? 19.311 9.069 -9.024 1.00 89.19 96 ILE A C 1
ATOM 728 O O . ILE A 1 96 ? 19.906 9.391 -8.000 1.00 89.19 96 ILE A O 1
ATOM 732 N N . LEU A 1 97 ? 19.086 7.804 -9.365 1.00 86.75 97 LEU A N 1
ATOM 733 C CA . LEU A 1 97 ? 19.623 6.664 -8.636 1.00 86.75 97 LEU A CA 1
ATOM 734 C C . LEU A 1 97 ? 20.850 6.140 -9.360 1.00 86.75 97 LEU A C 1
ATOM 736 O O . LEU A 1 97 ? 20.756 5.705 -10.509 1.00 86.75 97 LEU A O 1
ATOM 740 N N . HIS A 1 98 ? 21.980 6.154 -8.669 1.00 86.06 98 HIS A N 1
ATOM 741 C CA . HIS A 1 98 ? 23.218 5.532 -9.111 1.00 86.06 98 HIS A CA 1
ATOM 742 C C . HIS A 1 98 ? 23.448 4.245 -8.337 1.00 86.06 98 HIS A C 1
ATOM 744 O O . HIS A 1 98 ? 23.267 4.211 -7.120 1.00 86.06 98 HIS A O 1
ATOM 750 N N . ASN A 1 99 ? 23.850 3.200 -9.049 1.00 80.56 99 ASN A N 1
ATOM 751 C CA . ASN A 1 99 ? 24.140 1.906 -8.462 1.00 80.56 99 ASN A CA 1
ATOM 752 C C . ASN A 1 99 ? 25.244 1.199 -9.251 1.00 80.56 99 ASN A C 1
ATOM 754 O O . ASN A 1 99 ? 25.175 1.122 -10.479 1.00 80.56 99 ASN A O 1
ATOM 758 N N . THR A 1 100 ? 26.224 0.651 -8.538 1.00 78.88 100 THR A N 1
ATOM 759 C CA . THR A 1 100 ? 27.242 -0.229 -9.107 1.00 78.88 100 THR A CA 1
ATOM 760 C C . THR A 1 100 ? 27.041 -1.641 -8.567 1.00 78.88 100 THR A C 1
ATOM 762 O O . THR A 1 100 ? 27.280 -1.944 -7.398 1.00 78.88 100 THR A O 1
ATOM 765 N N . GLY A 1 101 ? 26.614 -2.532 -9.453 1.00 71.81 101 GLY A N 1
ATOM 766 C CA . GLY A 1 101 ? 26.474 -3.951 -9.192 1.00 71.81 101 GLY A CA 1
ATOM 767 C C . GLY A 1 101 ? 27.791 -4.717 -9.195 1.00 71.81 101 GLY A C 1
ATOM 768 O O . GLY A 1 101 ? 28.894 -4.179 -9.320 1.00 71.81 101 GLY A O 1
ATOM 769 N N . MET A 1 102 ? 27.676 -6.040 -9.092 1.00 70.69 102 MET A N 1
ATOM 770 C CA . MET A 1 102 ? 28.835 -6.922 -9.184 1.00 70.69 102 MET A CA 1
ATOM 771 C C . MET A 1 102 ? 29.537 -6.790 -10.539 1.00 70.69 102 MET A C 1
ATOM 773 O O . MET A 1 102 ? 28.909 -6.561 -11.571 1.00 70.69 102 MET A O 1
ATOM 777 N N . ARG A 1 103 ? 30.858 -7.006 -10.534 1.00 77.25 103 ARG A N 1
ATOM 778 C CA . ARG A 1 103 ? 31.711 -6.979 -11.736 1.00 77.25 103 ARG A CA 1
ATOM 779 C C . ARG A 1 103 ? 31.663 -5.649 -12.505 1.00 77.25 103 ARG A C 1
ATOM 781 O O . ARG A 1 103 ? 31.977 -5.636 -13.688 1.00 77.25 103 ARG A O 1
ATOM 788 N N . GLY A 1 104 ? 31.297 -4.553 -11.835 1.00 79.62 104 GLY A N 1
ATOM 789 C CA . GLY A 1 104 ? 31.302 -3.202 -12.400 1.00 79.62 104 GLY A CA 1
ATOM 790 C C . GLY A 1 104 ? 30.107 -2.876 -13.296 1.00 79.62 104 GLY A C 1
ATOM 791 O O . GLY A 1 104 ? 30.153 -1.867 -13.994 1.00 79.62 104 GLY A O 1
ATOM 792 N N . VAL A 1 105 ? 29.053 -3.705 -13.309 1.00 80.56 105 VAL A N 1
ATOM 793 C CA . VAL A 1 105 ? 27.800 -3.355 -13.996 1.00 80.56 105 VAL A CA 1
ATOM 794 C C . VAL A 1 105 ? 27.211 -2.133 -13.311 1.00 80.56 105 VAL A C 1
ATOM 796 O O . VAL A 1 105 ? 26.816 -2.213 -12.152 1.00 80.56 105 VAL A O 1
ATOM 799 N N . ALA A 1 106 ? 27.156 -1.008 -14.010 1.00 85.44 106 ALA A N 1
ATOM 800 C CA . ALA A 1 106 ? 26.637 0.233 -13.461 1.00 85.44 106 ALA A CA 1
ATOM 801 C C . ALA A 1 106 ? 25.239 0.504 -14.008 1.00 85.44 106 ALA A C 1
ATOM 803 O O . ALA A 1 106 ? 24.952 0.259 -15.179 1.00 85.44 106 ALA A O 1
ATOM 804 N N . MET A 1 107 ? 24.377 1.043 -13.159 1.00 86.31 107 MET A N 1
ATOM 805 C CA . MET A 1 107 ? 23.051 1.500 -13.520 1.00 86.31 107 MET A CA 1
ATOM 806 C C . MET A 1 107 ? 22.850 2.923 -13.027 1.00 86.31 107 MET A C 1
ATOM 808 O O . MET A 1 107 ? 23.124 3.259 -11.873 1.00 86.31 107 MET A O 1
ATOM 812 N N . ARG A 1 108 ? 22.292 3.740 -13.910 1.00 90.00 108 ARG A N 1
ATOM 813 C CA . ARG A 1 108 ? 21.781 5.061 -13.604 1.00 90.00 108 ARG A CA 1
ATOM 814 C C . ARG A 1 108 ? 20.306 5.104 -13.976 1.00 90.00 108 ARG A C 1
ATOM 816 O O . ARG A 1 108 ? 19.945 4.844 -15.119 1.00 90.00 108 ARG A O 1
ATOM 823 N N . ARG A 1 109 ? 19.441 5.402 -13.009 1.00 90.38 109 ARG A N 1
ATOM 824 C CA . ARG A 1 109 ? 18.004 5.584 -13.235 1.00 90.38 109 ARG A CA 1
ATOM 825 C C . ARG A 1 109 ? 17.626 7.022 -12.954 1.00 90.38 109 ARG A C 1
ATOM 827 O O . ARG A 1 109 ? 17.718 7.456 -11.812 1.00 90.38 109 ARG A O 1
ATOM 834 N N . GLU A 1 110 ? 17.153 7.732 -13.967 1.00 92.88 110 GLU A N 1
ATOM 835 C CA . GLU A 1 110 ? 16.465 9.001 -13.757 1.00 92.88 110 GLU A CA 1
ATOM 836 C C . GLU A 1 110 ? 14.969 8.767 -13.583 1.00 92.88 110 GLU A C 1
ATOM 838 O O . GLU A 1 110 ? 14.347 8.010 -14.330 1.00 92.88 110 GLU A O 1
ATOM 843 N N . ILE A 1 111 ? 14.398 9.443 -12.598 1.00 93.19 111 ILE A N 1
ATOM 844 C CA . ILE A 1 111 ? 12.986 9.410 -12.251 1.00 93.19 111 ILE A CA 1
ATOM 845 C C . ILE A 1 111 ? 12.506 10.853 -12.286 1.00 93.19 111 ILE A C 1
ATOM 847 O O . ILE A 1 111 ? 12.902 11.659 -11.446 1.00 93.19 111 ILE A O 1
ATOM 851 N N . MET A 1 112 ? 11.656 11.178 -13.249 1.00 94.00 112 MET A N 1
ATOM 852 C CA . MET A 1 112 ? 11.117 12.523 -13.431 1.00 94.00 112 MET A CA 1
ATOM 853 C C . MET A 1 112 ? 9.615 12.487 -13.193 1.00 94.00 112 MET A C 1
ATOM 855 O O . MET A 1 112 ? 8.897 11.769 -13.893 1.00 94.00 112 MET A O 1
ATOM 859 N N . ALA A 1 113 ? 9.146 13.242 -12.202 1.00 92.56 113 ALA A N 1
ATOM 860 C CA . ALA A 1 113 ? 7.721 13.428 -11.961 1.00 92.56 113 ALA A CA 1
ATOM 861 C C . ALA A 1 113 ? 7.238 14.701 -12.669 1.00 92.56 113 ALA A C 1
ATOM 863 O O . ALA A 1 113 ? 7.895 15.738 -12.608 1.00 92.56 113 ALA A O 1
ATOM 864 N N . SER A 1 114 ? 6.074 14.613 -13.304 1.00 93.75 114 SER A N 1
ATOM 865 C CA . SER A 1 114 ? 5.356 15.721 -13.942 1.00 93.75 114 SER A CA 1
ATOM 866 C C . SER A 1 114 ? 3.858 15.597 -13.636 1.00 93.75 114 SER A C 1
ATOM 868 O O . SER A 1 114 ? 3.418 14.496 -13.291 1.00 93.75 114 SER A O 1
ATOM 870 N N . PRO A 1 115 ? 3.052 16.665 -13.763 1.00 93.50 115 PRO A N 1
ATOM 871 C CA . PRO A 1 115 ? 1.596 16.559 -13.647 1.00 93.50 115 PRO A CA 1
ATOM 872 C C . PRO A 1 115 ? 0.969 15.518 -14.593 1.00 93.50 115 PRO A C 1
ATOM 874 O O . PRO A 1 115 ? -0.073 14.950 -14.282 1.00 93.50 115 PRO A O 1
ATOM 877 N N . GLU A 1 116 ? 1.610 15.232 -15.725 1.00 94.56 116 GLU A N 1
ATOM 878 C CA . GLU A 1 116 ? 1.127 14.326 -16.769 1.00 94.56 116 GLU A CA 1
ATOM 879 C C . GLU A 1 116 ? 1.536 12.862 -16.548 1.00 94.56 116 GLU A C 1
ATOM 881 O O . GLU A 1 116 ? 1.033 11.971 -17.238 1.00 94.56 116 GLU A O 1
ATOM 886 N N . GLY A 1 117 ? 2.467 12.583 -15.630 1.00 95.25 117 GLY A N 1
ATOM 887 C CA . GLY A 1 117 ? 3.018 11.242 -15.453 1.00 95.25 117 GLY A CA 1
ATOM 888 C C . GLY A 1 117 ? 4.387 11.183 -14.790 1.00 95.25 117 GLY A C 1
ATOM 889 O O . GLY A 1 117 ? 5.000 12.192 -14.438 1.00 95.25 117 GLY A O 1
ATOM 890 N N . VAL A 1 118 ? 4.899 9.958 -14.682 1.00 95.69 118 VAL A N 1
ATOM 891 C CA . VAL A 1 118 ? 6.272 9.677 -14.250 1.00 95.69 118 VAL A CA 1
ATOM 892 C C . VAL A 1 118 ? 7.059 9.084 -15.406 1.00 95.69 118 VAL A C 1
ATOM 894 O O . VAL A 1 118 ? 6.678 8.055 -15.962 1.00 95.69 118 VAL A O 1
ATOM 897 N N . THR A 1 119 ? 8.181 9.712 -15.742 1.00 94.81 119 THR A N 1
ATOM 898 C CA . THR A 1 119 ? 9.128 9.202 -16.735 1.00 94.81 119 THR A CA 1
ATOM 899 C C . THR A 1 119 ? 10.298 8.536 -16.029 1.00 94.81 119 THR A C 1
ATOM 901 O O . THR A 1 119 ? 10.924 9.128 -15.149 1.00 94.81 119 THR A O 1
ATOM 904 N N . LEU A 1 120 ? 10.604 7.307 -16.434 1.00 93.06 120 LEU A N 1
ATOM 905 C CA . LEU A 1 120 ? 11.764 6.551 -15.983 1.00 93.06 120 LEU A CA 1
ATOM 906 C C . LEU A 1 120 ? 12.738 6.404 -17.149 1.00 93.06 120 LEU A C 1
ATOM 908 O O . LEU A 1 120 ? 12.372 5.874 -18.200 1.00 93.06 120 LEU A O 1
ATOM 912 N N . VAL A 1 121 ? 13.978 6.835 -16.946 1.00 91.94 121 VAL A N 1
ATOM 913 C CA . VAL A 1 121 ? 15.085 6.607 -17.880 1.00 91.94 121 VAL A CA 1
ATOM 914 C C . VAL A 1 121 ? 16.069 5.675 -17.203 1.00 91.94 121 VAL A C 1
ATOM 916 O O . VAL A 1 121 ? 16.554 5.976 -16.116 1.00 91.94 121 VAL A O 1
ATOM 919 N N . HIS A 1 122 ? 16.350 4.541 -17.828 1.00 88.94 122 HIS A N 1
ATOM 920 C CA . HIS A 1 122 ? 17.335 3.580 -17.351 1.00 88.94 122 HIS A CA 1
ATOM 921 C C . HIS A 1 122 ? 18.525 3.605 -18.294 1.00 88.94 122 HIS A C 1
ATOM 923 O O . HIS A 1 122 ? 18.348 3.309 -19.471 1.00 88.94 122 HIS A O 1
ATOM 929 N N . ASP A 1 123 ? 19.709 3.894 -17.767 1.00 89.50 123 ASP A N 1
ATOM 930 C CA . ASP A 1 123 ? 20.987 3.735 -18.450 1.00 89.50 123 ASP A CA 1
ATOM 931 C C . ASP A 1 123 ? 21.773 2.635 -17.725 1.00 89.50 123 ASP A C 1
ATOM 933 O O . ASP A 1 123 ? 22.017 2.725 -16.519 1.00 89.50 123 ASP A O 1
ATOM 937 N N . ILE A 1 124 ? 22.150 1.578 -18.439 1.00 85.81 124 ILE A N 1
ATOM 938 C CA . ILE A 1 124 ? 22.934 0.465 -17.900 1.00 85.81 124 ILE A CA 1
ATOM 939 C C . ILE A 1 124 ? 24.210 0.321 -18.704 1.00 85.81 124 ILE A C 1
ATOM 941 O O . ILE A 1 124 ? 24.170 0.226 -19.928 1.00 85.81 124 ILE A O 1
ATOM 945 N N . THR A 1 125 ? 25.325 0.230 -17.995 1.00 87.25 125 THR A N 1
ATOM 946 C CA . THR A 1 125 ? 26.646 -0.005 -18.561 1.00 87.25 125 THR A CA 1
ATOM 947 C C . THR A 1 125 ? 27.138 -1.374 -18.114 1.00 87.25 125 THR A C 1
ATOM 949 O O . THR A 1 125 ? 27.317 -1.613 -16.918 1.00 87.25 125 THR A O 1
ATOM 952 N N . VAL A 1 126 ? 27.376 -2.270 -19.072 1.00 83.69 126 VAL A N 1
ATOM 953 C CA . VAL A 1 126 ? 27.889 -3.624 -18.828 1.00 83.69 126 VAL A CA 1
ATOM 954 C C . VAL A 1 126 ? 29.360 -3.694 -19.255 1.00 83.69 126 VAL A C 1
ATOM 956 O O . VAL A 1 126 ? 29.644 -3.553 -20.446 1.00 83.69 126 VAL A O 1
ATOM 959 N N . PRO A 1 127 ? 30.310 -3.901 -18.320 1.00 83.31 127 PRO A N 1
ATOM 960 C CA . PRO A 1 127 ? 31.730 -4.020 -18.646 1.00 83.31 127 PRO A CA 1
ATOM 961 C C . PRO A 1 127 ? 32.045 -5.181 -19.591 1.00 83.31 127 PRO A C 1
ATOM 963 O O . PRO A 1 127 ? 31.356 -6.200 -19.610 1.00 83.31 127 PRO A O 1
ATOM 966 N N . LEU A 1 128 ? 33.151 -5.051 -20.326 1.00 83.69 128 LEU A N 1
ATOM 967 C CA . LEU A 1 128 ? 33.689 -6.122 -21.168 1.00 83.69 128 LEU A CA 1
ATOM 968 C C . LEU A 1 128 ? 33.920 -7.410 -20.351 1.00 83.69 128 LEU A C 1
ATOM 970 O O . LEU A 1 128 ? 34.402 -7.363 -19.217 1.00 83.69 128 LEU A O 1
ATOM 974 N N . GLY A 1 129 ? 33.601 -8.569 -20.935 1.00 79.94 129 GLY A N 1
ATOM 975 C CA . GLY A 1 129 ? 33.778 -9.878 -20.293 1.00 79.94 129 GLY A CA 1
ATOM 976 C C . GLY A 1 129 ? 32.685 -10.248 -19.279 1.00 79.94 129 GLY A C 1
ATOM 977 O O . GLY A 1 129 ? 32.827 -11.228 -18.535 1.00 79.94 129 GLY A O 1
ATOM 978 N N . VAL A 1 130 ? 31.592 -9.481 -19.224 1.00 73.75 130 VAL A N 1
ATOM 979 C CA . VAL A 1 130 ? 30.417 -9.749 -18.386 1.00 73.75 130 VAL A CA 1
ATOM 980 C C . VAL A 1 130 ? 29.279 -10.277 -19.272 1.00 73.75 130 VAL A C 1
ATOM 982 O O . VAL A 1 130 ? 28.722 -9.544 -20.078 1.00 73.75 130 VAL A O 1
ATOM 985 N N . ALA A 1 131 ? 28.930 -11.563 -19.129 1.00 71.25 131 ALA A N 1
ATOM 986 C CA . ALA A 1 131 ? 27.863 -12.226 -19.900 1.00 71.25 131 ALA A CA 1
ATOM 987 C C . ALA A 1 131 ? 26.700 -12.710 -19.025 1.00 71.25 131 ALA A C 1
ATOM 989 O O . ALA A 1 131 ? 26.943 -13.492 -18.103 1.00 71.25 131 ALA A O 1
ATOM 990 N N . GLY A 1 132 ? 25.475 -12.247 -19.274 1.00 69.25 132 GLY A N 1
ATOM 991 C CA . GLY A 1 132 ? 24.302 -12.564 -18.451 1.00 69.25 132 GLY A CA 1
ATOM 992 C C . GLY A 1 132 ? 23.089 -11.688 -18.755 1.00 69.25 132 GLY A C 1
ATOM 993 O O . GLY A 1 132 ? 23.191 -10.744 -19.528 1.00 69.25 132 GLY A O 1
ATOM 994 N N . ALA A 1 133 ? 21.932 -11.998 -18.171 1.00 65.81 133 ALA A N 1
ATOM 995 C CA . ALA A 1 133 ? 20.696 -11.251 -18.422 1.00 65.81 133 ALA A CA 1
ATOM 996 C C . ALA A 1 133 ? 20.529 -10.080 -17.461 1.00 65.81 133 ALA A C 1
ATOM 998 O O . ALA A 1 133 ? 20.532 -10.310 -16.255 1.00 65.81 133 ALA A O 1
ATOM 999 N N . VAL A 1 134 ? 20.358 -8.863 -17.985 1.00 68.31 134 VAL A N 1
ATOM 1000 C CA . VAL A 1 134 ? 20.041 -7.679 -17.182 1.00 68.31 134 VAL A CA 1
ATOM 1001 C C . VAL A 1 134 ? 18.547 -7.396 -17.236 1.00 68.31 134 VAL A C 1
ATOM 1003 O O . VAL A 1 134 ? 18.007 -7.084 -18.294 1.00 68.31 134 VAL A O 1
ATOM 1006 N N . ASP A 1 135 ? 17.917 -7.469 -16.067 1.00 70.19 135 ASP A N 1
ATOM 1007 C CA . ASP A 1 135 ? 16.504 -7.211 -15.847 1.00 70.19 135 ASP A CA 1
ATOM 1008 C C . ASP A 1 135 ? 16.364 -6.042 -14.873 1.00 70.19 135 ASP A C 1
ATOM 1010 O O . ASP A 1 135 ? 16.794 -6.101 -13.717 1.00 70.19 135 ASP A O 1
ATOM 1014 N N . THR A 1 136 ? 15.729 -4.974 -15.335 1.00 77.19 136 THR A N 1
ATOM 1015 C CA . THR A 1 136 ? 15.221 -3.927 -14.443 1.00 77.19 136 THR A CA 1
ATOM 1016 C C . THR A 1 136 ? 13.717 -3.990 -14.475 1.00 77.19 136 THR A C 1
ATOM 1018 O O . THR A 1 136 ? 13.154 -4.277 -15.528 1.00 77.19 136 THR A O 1
ATOM 1021 N N . GLY A 1 137 ? 13.053 -3.738 -13.348 1.00 83.56 137 GLY A N 1
ATOM 1022 C CA . GLY A 1 137 ? 11.603 -3.771 -13.355 1.00 83.56 137 GLY A CA 1
ATOM 1023 C C . GLY A 1 137 ? 10.926 -3.166 -12.144 1.00 83.56 137 GLY A C 1
ATOM 1024 O O . GLY A 1 137 ? 11.550 -2.684 -11.193 1.00 83.56 137 GLY A O 1
ATOM 1025 N N . PHE A 1 138 ? 9.604 -3.172 -12.219 1.00 87.19 138 PHE A N 1
ATOM 1026 C CA . PHE A 1 138 ? 8.734 -2.715 -11.153 1.00 87.19 138 PHE A CA 1
ATOM 1027 C C . PHE A 1 138 ? 7.418 -3.485 -11.148 1.00 87.19 138 PHE A C 1
ATOM 1029 O O . PHE A 1 138 ? 6.923 -3.923 -12.186 1.00 87.19 138 PHE A O 1
ATOM 1036 N N . THR A 1 139 ? 6.870 -3.662 -9.952 1.00 88.06 139 THR A N 1
ATOM 1037 C CA . THR A 1 139 ? 5.618 -4.362 -9.690 1.00 88.06 139 THR A CA 1
ATOM 1038 C C . THR A 1 139 ? 4.475 -3.358 -9.674 1.00 88.06 139 THR A C 1
ATOM 1040 O O . THR A 1 139 ? 4.526 -2.354 -8.957 1.00 88.06 139 THR A O 1
ATOM 1043 N N . LEU A 1 140 ? 3.441 -3.634 -10.461 1.00 90.00 140 LEU A N 1
ATOM 1044 C CA . LEU A 1 140 ? 2.219 -2.838 -10.502 1.00 90.00 140 LEU A CA 1
ATOM 1045 C C . LEU A 1 140 ? 1.318 -3.189 -9.318 1.00 90.00 140 LEU A C 1
ATOM 1047 O O . LEU A 1 140 ? 1.368 -4.303 -8.793 1.00 90.00 140 LEU A O 1
ATOM 1051 N N . ASN A 1 141 ? 0.463 -2.251 -8.918 1.00 87.75 141 ASN A N 1
ATOM 1052 C CA . ASN A 1 141 ? -0.574 -2.531 -7.934 1.00 87.75 141 ASN A CA 1
ATOM 1053 C C . ASN A 1 141 ? -1.565 -3.578 -8.480 1.00 87.75 141 ASN A C 1
ATOM 1055 O O . ASN A 1 141 ? -2.278 -3.275 -9.441 1.00 87.75 141 ASN A O 1
ATOM 1059 N N . PRO A 1 142 ? -1.646 -4.780 -7.875 1.00 83.31 142 PRO A N 1
ATOM 1060 C CA . PRO A 1 142 ? -2.467 -5.868 -8.388 1.00 83.31 142 PRO A CA 1
ATOM 1061 C C . PRO A 1 142 ? -3.956 -5.521 -8.459 1.00 83.31 142 PRO A C 1
ATOM 1063 O O . PRO A 1 142 ? -4.627 -5.959 -9.386 1.00 83.31 142 PRO A O 1
ATOM 1066 N N . GLU A 1 143 ? -4.456 -4.687 -7.548 1.00 82.25 143 GLU A N 1
ATOM 1067 C CA . GLU A 1 143 ? -5.868 -4.286 -7.503 1.00 82.25 143 GLU A CA 1
ATOM 1068 C C . GLU A 1 143 ? -6.275 -3.388 -8.683 1.00 82.25 143 GLU A C 1
ATOM 1070 O O . GLU A 1 143 ? -7.449 -3.330 -9.038 1.00 82.25 143 GLU A O 1
ATOM 1075 N N . LEU A 1 144 ? -5.313 -2.705 -9.316 1.00 85.81 144 LEU A N 1
ATOM 1076 C CA . LEU A 1 144 ? -5.563 -1.915 -10.525 1.00 85.81 144 LEU A CA 1
ATOM 1077 C C . LEU A 1 144 ? -5.456 -2.743 -11.808 1.00 85.81 144 LEU A C 1
ATOM 1079 O O . LEU A 1 144 ? -6.051 -2.375 -12.818 1.00 85.81 144 LEU A O 1
ATOM 1083 N N . VAL A 1 145 ? -4.656 -3.814 -11.801 1.00 88.12 145 VAL A N 1
ATOM 1084 C CA . VAL A 1 145 ? -4.235 -4.497 -13.037 1.00 88.12 145 VAL A CA 1
ATOM 1085 C C . VAL A 1 145 ? -4.845 -5.881 -13.222 1.00 88.12 145 VAL A C 1
ATOM 1087 O O . VAL A 1 145 ? -5.077 -6.276 -14.361 1.00 88.12 145 VAL A O 1
ATOM 1090 N N . PHE A 1 146 ? -5.121 -6.632 -12.152 1.00 84.62 146 PHE A N 1
ATOM 1091 C CA . PHE A 1 146 ? -5.731 -7.958 -12.272 1.00 84.62 146 PHE A CA 1
ATOM 1092 C C . PHE A 1 146 ? -7.229 -7.855 -12.521 1.00 84.62 146 PHE A C 1
ATOM 1094 O O . PHE A 1 146 ? -7.931 -7.085 -11.875 1.00 84.62 146 PHE A O 1
ATOM 1101 N N . GLY A 1 147 ? -7.724 -8.628 -13.488 1.00 83.19 147 GLY A N 1
ATOM 1102 C CA . GLY A 1 147 ? -9.121 -8.562 -13.923 1.00 83.19 147 GLY A CA 1
ATOM 1103 C C . GLY A 1 147 ? -9.474 -7.324 -14.759 1.00 83.19 147 GLY A C 1
ATOM 1104 O O . GLY A 1 147 ? -10.511 -7.337 -15.425 1.00 83.19 147 GLY A O 1
ATOM 1105 N N . ALA A 1 148 ? -8.608 -6.303 -14.792 1.00 88.88 148 ALA A N 1
ATOM 1106 C CA . ALA A 1 148 ? -8.739 -5.149 -15.673 1.00 88.88 148 ALA A CA 1
ATOM 1107 C C . ALA A 1 148 ? -8.726 -5.578 -17.146 1.00 88.88 148 ALA A C 1
ATOM 1109 O O . ALA A 1 148 ? -8.066 -6.554 -17.531 1.00 88.88 148 ALA A O 1
ATOM 1110 N N . ARG A 1 149 ? -9.438 -4.821 -17.987 1.00 93.75 149 ARG A N 1
ATOM 1111 C CA . ARG A 1 149 ? -9.290 -4.951 -19.436 1.00 93.75 149 ARG A CA 1
ATOM 1112 C C . ARG A 1 149 ? -7.941 -4.352 -19.807 1.00 93.75 149 ARG A C 1
ATOM 1114 O O . ARG A 1 149 ? -7.638 -3.220 -19.451 1.00 93.75 149 ARG A O 1
ATOM 1121 N N . VAL A 1 150 ? -7.130 -5.121 -20.512 1.00 94.38 150 VAL A N 1
ATOM 1122 C CA . VAL A 1 150 ? -5.787 -4.727 -20.915 1.00 94.38 150 VAL A CA 1
ATOM 1123 C C . VAL A 1 150 ? -5.758 -4.546 -22.416 1.00 94.38 150 VAL A C 1
ATOM 1125 O O . VAL A 1 150 ? -6.116 -5.463 -23.149 1.00 94.38 150 VAL A O 1
ATOM 1128 N N . THR A 1 151 ? -5.287 -3.391 -22.867 1.00 96.38 151 THR A N 1
ATOM 1129 C CA . THR A 1 151 ? -4.991 -3.124 -24.273 1.00 96.38 151 THR A CA 1
ATOM 1130 C C . THR A 1 151 ? -3.484 -2.979 -24.428 1.00 96.38 151 THR A C 1
ATOM 1132 O O . THR A 1 151 ? -2.869 -2.097 -23.832 1.00 96.38 151 THR A O 1
ATOM 1135 N N . CYS A 1 152 ? -2.874 -3.876 -25.193 1.00 94.81 152 CYS A N 1
ATOM 1136 C CA . CYS A 1 152 ? -1.433 -3.960 -25.403 1.00 94.81 152 CYS A CA 1
ATOM 1137 C C . CYS A 1 152 ? -1.107 -3.694 -26.874 1.00 94.81 152 CYS A C 1
ATOM 1139 O O . CYS A 1 152 ? -1.788 -4.215 -27.750 1.00 94.81 152 CYS A O 1
ATOM 1141 N N . TRP A 1 153 ? -0.052 -2.926 -27.136 1.00 95.25 153 TRP A N 1
ATOM 1142 C CA . TRP A 1 153 ? 0.564 -2.745 -28.448 1.00 95.25 153 TRP A CA 1
ATOM 1143 C C . TRP A 1 153 ? 1.835 -3.597 -28.487 1.00 95.25 153 TRP A C 1
ATOM 1145 O O . TRP A 1 153 ? 2.850 -3.194 -27.896 1.00 95.25 153 TRP A O 1
ATOM 1155 N N . PRO A 1 154 ? 1.792 -4.795 -29.101 1.00 91.69 154 PRO A N 1
ATOM 1156 C CA . PRO A 1 154 ? 2.917 -5.718 -29.096 1.00 91.69 154 PRO A CA 1
ATOM 1157 C C . PRO A 1 154 ? 4.150 -5.125 -29.775 1.00 91.69 154 PRO A C 1
ATOM 1159 O O . PRO A 1 154 ? 4.060 -4.280 -30.665 1.00 91.69 154 PRO A O 1
ATOM 1162 N N . ARG A 1 155 ? 5.334 -5.613 -29.400 1.00 87.75 155 ARG A N 1
ATOM 1163 C CA . ARG A 1 155 ? 6.567 -5.247 -30.109 1.00 87.75 155 ARG A CA 1
ATOM 1164 C C . ARG A 1 155 ? 6.439 -5.569 -31.607 1.00 87.75 155 ARG A C 1
ATOM 1166 O O . ARG A 1 155 ? 6.148 -6.707 -31.965 1.00 87.75 155 ARG A O 1
ATOM 1173 N N . GLY A 1 156 ? 6.718 -4.582 -32.460 1.00 86.62 156 GLY A N 1
ATOM 1174 C CA . GLY A 1 156 ? 6.685 -4.731 -33.921 1.00 86.62 156 GLY A CA 1
ATOM 1175 C C . GLY A 1 156 ? 5.287 -4.688 -34.544 1.00 86.62 156 GLY A C 1
ATOM 1176 O O . GLY A 1 156 ? 5.150 -5.026 -35.714 1.00 86.62 156 GLY A O 1
ATOM 1177 N N . SER A 1 157 ? 4.260 -4.295 -33.786 1.00 89.38 157 SER A N 1
ATOM 1178 C CA . SER A 1 157 ? 2.897 -4.129 -34.286 1.00 89.38 157 SER A CA 1
ATOM 1179 C C . SER A 1 157 ? 2.304 -2.813 -33.788 1.00 89.38 157 SER A C 1
ATOM 1181 O O . SER A 1 157 ? 2.418 -2.487 -32.606 1.00 89.38 157 SER A O 1
ATOM 1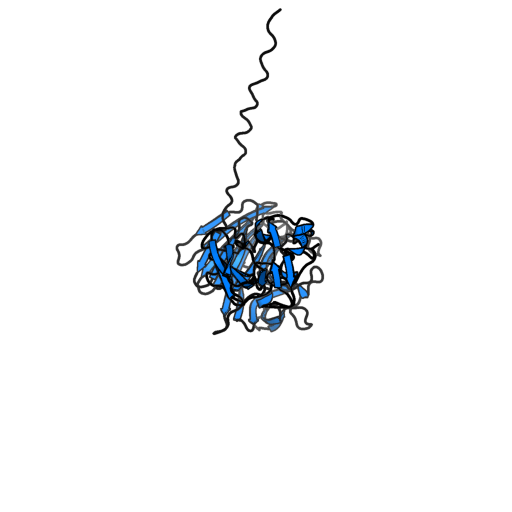183 N N . ASP A 1 158 ? 1.650 -2.078 -34.686 1.00 90.06 158 ASP A N 1
ATOM 1184 C CA . ASP A 1 158 ? 0.875 -0.881 -34.337 1.00 90.06 158 ASP A CA 1
ATOM 1185 C C . ASP A 1 158 ? -0.590 -1.216 -34.001 1.00 90.06 158 ASP A C 1
ATOM 1187 O O . ASP A 1 158 ? -1.336 -0.362 -33.518 1.00 90.06 158 ASP A O 1
ATOM 1191 N N . GLU A 1 159 ? -1.004 -2.471 -34.208 1.00 95.00 159 GLU A N 1
ATOM 1192 C CA . GLU A 1 159 ? -2.357 -2.931 -33.912 1.00 95.00 159 GLU A CA 1
ATOM 1193 C C . GLU A 1 159 ? -2.497 -3.307 -32.427 1.00 95.00 159 GLU A C 1
ATOM 1195 O O . GLU A 1 159 ? -1.800 -4.208 -31.938 1.00 95.00 159 GLU A O 1
ATOM 1200 N N . PRO A 1 160 ? -3.411 -2.658 -31.681 1.00 96.12 160 PRO A N 1
ATOM 1201 C CA . PRO A 1 160 ? -3.663 -3.020 -30.297 1.00 96.12 160 PRO A CA 1
ATOM 1202 C C . PRO A 1 160 ? -4.367 -4.375 -30.186 1.00 96.12 160 PRO A C 1
ATOM 1204 O O . PRO A 1 160 ? -5.248 -4.716 -30.972 1.00 96.12 160 PRO A O 1
ATOM 1207 N N . ARG A 1 161 ? -4.050 -5.118 -29.125 1.00 94.44 161 ARG A N 1
ATOM 1208 C CA . ARG A 1 161 ? -4.750 -6.341 -28.716 1.00 94.44 161 ARG A CA 1
ATOM 1209 C C . ARG A 1 161 ? -5.387 -6.142 -27.352 1.00 94.44 161 ARG A C 1
ATOM 1211 O O . ARG A 1 161 ? -4.708 -5.712 -26.420 1.00 94.44 161 ARG A O 1
ATOM 1218 N N . SER A 1 162 ? -6.670 -6.479 -27.237 1.00 94.06 162 SER A N 1
ATOM 1219 C CA . SER A 1 162 ? -7.402 -6.431 -25.969 1.00 94.06 162 SER A CA 1
ATOM 1220 C C . SER A 1 162 ? -7.520 -7.821 -25.340 1.00 94.06 162 SER A C 1
ATOM 1222 O O . SER A 1 162 ? -7.743 -8.805 -26.039 1.00 94.06 162 SER A O 1
ATOM 1224 N N . THR A 1 163 ? -7.331 -7.903 -24.028 1.00 92.19 163 THR A N 1
ATOM 1225 C CA . THR A 1 163 ? -7.277 -9.145 -23.237 1.00 92.19 163 THR A CA 1
ATOM 1226 C C . THR A 1 163 ? -7.447 -8.803 -21.746 1.00 92.19 163 THR A C 1
ATOM 1228 O O . THR A 1 163 ? -7.793 -7.672 -21.401 1.00 92.19 163 THR A O 1
ATOM 1231 N N . LYS A 1 164 ? -7.243 -9.761 -20.842 1.00 89.44 164 LYS A N 1
ATOM 1232 C CA . LYS A 1 164 ? -7.231 -9.578 -19.387 1.00 89.44 164 LYS A CA 1
ATOM 1233 C C . LYS A 1 164 ? -5.875 -9.969 -18.804 1.00 89.44 164 LYS A C 1
ATOM 1235 O O . LYS A 1 164 ? -5.103 -10.710 -19.410 1.00 89.44 164 LYS A O 1
ATOM 1240 N N . LEU A 1 165 ? -5.600 -9.509 -17.590 1.00 86.88 165 LEU A N 1
ATOM 1241 C CA . LEU A 1 165 ? -4.508 -10.037 -16.775 1.00 86.88 165 LEU A CA 1
ATOM 1242 C C . LEU A 1 165 ? -5.061 -10.978 -15.697 1.00 86.88 165 LEU A C 1
ATOM 1244 O O . LEU A 1 165 ? -6.062 -10.658 -15.053 1.00 86.88 165 LEU A O 1
ATOM 1248 N N . GLY A 1 166 ? -4.406 -12.123 -15.491 1.00 86.75 166 GLY A N 1
ATOM 1249 C CA . GLY A 1 166 ? -4.801 -13.117 -14.488 1.00 86.75 166 GLY A CA 1
ATOM 1250 C C . GLY A 1 166 ? -4.725 -14.563 -14.975 1.00 86.75 166 GLY A C 1
ATOM 1251 O O . GLY A 1 166 ? -4.013 -14.871 -15.932 1.00 86.75 166 GLY A O 1
ATOM 1252 N N . ALA A 1 167 ? -5.469 -15.441 -14.295 1.00 82.62 167 ALA A N 1
ATOM 1253 C CA . ALA A 1 167 ? -5.494 -16.889 -14.531 1.00 82.62 167 ALA A CA 1
ATOM 1254 C C . ALA A 1 167 ? -6.432 -17.335 -15.676 1.00 82.62 167 ALA A C 1
ATOM 1256 O O . ALA A 1 167 ? -6.455 -18.513 -16.028 1.00 82.62 167 ALA A O 1
ATOM 1257 N N . ALA A 1 168 ? -7.221 -16.419 -16.247 1.00 83.81 168 ALA A N 1
ATOM 1258 C CA . ALA A 1 168 ? -8.184 -16.747 -17.296 1.00 83.81 168 ALA A CA 1
ATOM 1259 C C . ALA A 1 168 ? -7.491 -17.267 -18.570 1.00 83.81 168 ALA A C 1
ATOM 1261 O O . ALA A 1 168 ? -6.368 -16.872 -18.881 1.00 83.81 168 ALA A O 1
ATOM 1262 N N . SER A 1 169 ? -8.160 -18.150 -19.316 1.00 79.00 169 SER A N 1
ATOM 1263 C CA . SER A 1 169 ? -7.608 -18.768 -20.533 1.00 79.00 169 SER A CA 1
ATOM 1264 C C . SER A 1 169 ? -7.323 -17.766 -21.655 1.00 79.00 169 SER A C 1
ATOM 1266 O O . SER A 1 169 ? -6.516 -18.042 -22.534 1.00 79.00 169 SER A O 1
ATOM 1268 N N . ASP A 1 170 ? -8.003 -16.621 -21.635 1.00 83.56 170 ASP A N 1
ATOM 1269 C CA . ASP A 1 170 ? -7.836 -15.505 -22.565 1.00 83.56 170 ASP A CA 1
ATOM 1270 C C . ASP A 1 170 ? -6.851 -14.443 -22.057 1.00 83.56 170 ASP A C 1
ATOM 1272 O O . ASP A 1 170 ? -6.700 -13.410 -22.709 1.00 83.56 170 ASP A O 1
ATOM 1276 N N . ALA A 1 171 ? -6.208 -14.659 -20.904 1.00 85.00 171 ALA A N 1
ATOM 1277 C CA . ALA A 1 171 ? -5.288 -13.700 -20.312 1.00 85.00 171 ALA A CA 1
ATOM 1278 C C . ALA A 1 171 ? -3.934 -13.648 -21.036 1.00 85.00 171 ALA A C 1
ATOM 1280 O O . ALA A 1 171 ? -3.529 -14.584 -21.728 1.00 85.00 171 ALA A O 1
ATOM 1281 N N . LEU A 1 172 ? -3.193 -12.554 -20.827 1.00 84.19 172 LEU A N 1
ATOM 1282 C CA . LEU A 1 172 ? -1.829 -12.422 -21.343 1.00 84.19 172 LEU A CA 1
ATOM 1283 C C . LEU A 1 172 ? -0.930 -13.585 -20.887 1.00 84.19 172 LEU A C 1
ATOM 1285 O O . LEU A 1 172 ? -0.974 -13.958 -19.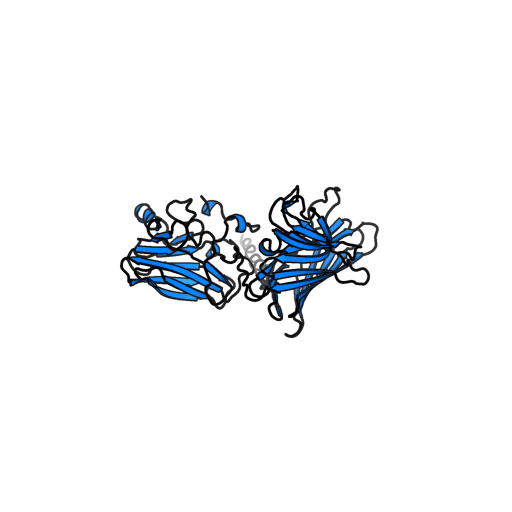704 1.00 84.19 172 LEU A O 1
ATOM 1289 N N . PRO A 1 173 ? -0.068 -14.115 -21.782 1.00 84.75 173 PRO A N 1
ATOM 1290 C CA . PRO A 1 173 ? 0.896 -15.146 -21.424 1.00 84.75 173 PRO A CA 1
ATOM 1291 C C . PRO A 1 173 ? 1.865 -14.637 -20.354 1.00 84.75 173 PRO A C 1
ATOM 1293 O O . PRO A 1 173 ? 1.979 -13.432 -20.118 1.00 84.75 173 PRO A O 1
ATOM 1296 N N . TYR A 1 174 ? 2.606 -15.567 -19.738 1.00 82.56 174 TYR A N 1
ATOM 1297 C CA . TYR A 1 174 ? 3.555 -15.244 -18.669 1.00 82.56 174 TYR A CA 1
ATOM 1298 C C . TYR A 1 174 ? 4.473 -14.074 -19.021 1.00 82.56 174 TYR A C 1
ATOM 1300 O O . TYR A 1 174 ? 4.685 -13.245 -18.155 1.00 82.56 174 TYR A O 1
ATOM 1308 N N . SER A 1 175 ? 4.986 -13.992 -20.252 1.00 85.81 175 SER A N 1
ATOM 1309 C CA . SER A 1 175 ? 5.790 -12.863 -20.725 1.00 85.81 175 SER A CA 1
ATOM 1310 C C . SER A 1 175 ? 5.211 -12.308 -22.021 1.00 85.81 175 SER A C 1
ATOM 1312 O O . SER A 1 175 ? 5.054 -13.049 -22.992 1.00 85.81 175 SER A O 1
ATOM 1314 N N . THR A 1 176 ? 4.895 -11.012 -22.039 1.00 85.38 176 THR A N 1
ATOM 1315 C CA . THR A 1 176 ? 4.390 -10.315 -23.232 1.00 85.38 176 THR A CA 1
ATOM 1316 C C . THR A 1 176 ? 5.226 -9.072 -23.527 1.00 85.38 176 THR A C 1
ATOM 1318 O O . THR A 1 176 ? 5.200 -8.146 -22.715 1.00 85.38 176 THR A O 1
ATOM 1321 N N . PRO A 1 177 ? 5.937 -8.995 -24.667 1.00 90.00 177 PRO A N 1
ATOM 1322 C CA . PRO A 1 177 ? 6.646 -7.786 -25.059 1.00 90.00 177 PRO A CA 1
ATOM 1323 C C . PRO A 1 177 ? 5.686 -6.723 -25.608 1.00 90.00 177 PRO A C 1
ATOM 1325 O O . PRO A 1 177 ? 4.809 -7.036 -26.416 1.00 90.00 177 PRO A O 1
ATOM 1328 N N . PHE A 1 178 ? 5.870 -5.462 -25.219 1.00 91.44 178 PHE A N 1
ATOM 1329 C CA . PHE A 1 178 ? 4.967 -4.371 -25.597 1.00 91.44 178 PHE A CA 1
ATOM 1330 C C . PHE A 1 178 ? 5.688 -3.030 -25.746 1.00 91.44 178 PHE A C 1
ATOM 1332 O O . PHE A 1 178 ? 6.614 -2.737 -24.994 1.00 91.44 178 PHE A O 1
ATOM 1339 N N . ARG A 1 179 ? 5.230 -2.192 -26.682 1.00 93.56 179 ARG A N 1
ATOM 1340 C CA . ARG A 1 179 ? 5.620 -0.771 -26.772 1.00 93.56 179 ARG A CA 1
ATOM 1341 C C . ARG A 1 179 ? 4.738 0.091 -25.880 1.00 93.56 179 ARG A C 1
ATOM 1343 O O . ARG A 1 179 ? 5.199 1.029 -25.246 1.00 93.56 179 ARG A O 1
ATOM 1350 N N . LYS A 1 180 ? 3.459 -0.266 -25.787 1.00 94.81 180 LYS A N 1
ATOM 1351 C CA . LYS A 1 180 ? 2.480 0.395 -24.930 1.00 94.81 180 LYS A CA 1
ATOM 1352 C C . LYS A 1 180 ? 1.537 -0.628 -24.330 1.00 94.81 180 LYS A C 1
ATOM 1354 O O . LYS A 1 180 ? 1.159 -1.592 -24.989 1.00 94.81 180 LYS A O 1
ATOM 1359 N N . ILE A 1 181 ? 1.142 -0.406 -23.090 1.00 95.50 181 ILE A N 1
ATOM 1360 C CA . ILE A 1 181 ? 0.103 -1.179 -22.427 1.00 95.50 181 ILE A CA 1
ATOM 1361 C C . ILE A 1 181 ? -0.786 -0.243 -21.624 1.00 95.50 181 ILE A C 1
ATOM 1363 O O . ILE A 1 181 ? -0.324 0.738 -21.043 1.00 95.50 181 ILE A O 1
ATOM 1367 N N . VAL A 1 182 ? -2.077 -0.533 -21.634 1.00 96.88 182 VAL A N 1
ATOM 1368 C CA . VAL A 1 182 ? -3.107 0.234 -20.952 1.00 96.88 182 VAL A CA 1
ATOM 1369 C C . VAL A 1 182 ? -3.972 -0.739 -20.167 1.00 96.88 182 VAL A C 1
ATOM 1371 O O . VAL A 1 182 ? -4.521 -1.672 -20.744 1.00 96.88 182 VAL A O 1
ATOM 1374 N N . PHE A 1 183 ? -4.098 -0.507 -18.867 1.00 95.50 183 PHE A N 1
ATOM 1375 C CA . PHE A 1 183 ? -4.997 -1.216 -17.967 1.00 95.50 183 PHE A CA 1
ATOM 1376 C C . PHE A 1 183 ? -6.205 -0.325 -17.700 1.00 95.50 183 PHE A C 1
ATOM 1378 O O . PHE A 1 183 ? -6.059 0.767 -17.154 1.00 95.50 183 PHE A O 1
ATOM 1385 N N . GLU A 1 184 ? -7.385 -0.789 -18.090 1.00 94.75 184 GLU A N 1
ATOM 1386 C CA . GLU A 1 184 ? -8.662 -0.124 -17.863 1.00 94.75 184 GLU A CA 1
ATOM 1387 C C . GLU A 1 184 ? -9.427 -0.885 -16.785 1.00 94.75 184 GLU A C 1
ATOM 1389 O O . GLU A 1 184 ? -9.788 -2.057 -16.940 1.00 94.75 184 GLU A O 1
ATOM 1394 N N . SER A 1 185 ? -9.664 -0.197 -15.677 1.00 90.69 185 SER A N 1
ATOM 1395 C CA . SER A 1 185 ? -10.473 -0.686 -14.571 1.00 90.69 185 SER A CA 1
ATOM 1396 C C . SER A 1 185 ? -11.633 0.266 -14.336 1.00 90.69 185 SER A C 1
ATOM 1398 O O . SER A 1 185 ? -11.718 1.348 -14.918 1.00 90.69 185 SER A O 1
ATOM 1400 N N . GLU A 1 186 ? -12.514 -0.104 -13.418 1.00 89.81 186 GLU A N 1
ATOM 1401 C CA . GLU A 1 186 ? -13.584 0.789 -13.008 1.00 89.81 186 GLU A CA 1
ATOM 1402 C C . GLU A 1 186 ? -13.085 2.055 -12.289 1.00 89.81 186 GLU A C 1
ATOM 1404 O O . GLU A 1 186 ? -13.876 2.973 -12.099 1.00 89.81 186 GLU A O 1
ATOM 1409 N N . TRP A 1 187 ? -11.817 2.086 -11.864 1.00 91.00 187 TRP A N 1
ATOM 1410 C CA . TRP A 1 187 ? -11.205 3.157 -11.076 1.00 91.00 187 TRP A CA 1
ATOM 1411 C C . TRP A 1 187 ? -10.469 4.184 -11.926 1.00 91.00 187 TRP A C 1
ATOM 1413 O O . TRP A 1 187 ? -10.250 5.314 -11.488 1.00 91.00 187 TRP A O 1
ATOM 1423 N N . GLY A 1 188 ? -10.101 3.809 -13.146 1.00 93.81 188 GLY A N 1
ATOM 1424 C CA . GLY A 1 188 ? -9.272 4.620 -14.017 1.00 93.81 188 GLY A CA 1
ATOM 1425 C C . GLY A 1 188 ? -8.455 3.786 -14.987 1.00 93.81 188 GLY A C 1
ATOM 1426 O O . GLY A 1 188 ? -8.595 2.560 -15.084 1.00 93.81 188 GLY A O 1
ATOM 1427 N N . LYS A 1 189 ? -7.580 4.493 -15.693 1.00 95.94 189 LYS A N 1
ATOM 1428 C CA . LYS A 1 189 ? -6.736 3.966 -16.754 1.00 95.94 189 LYS A CA 1
ATOM 1429 C C . LYS A 1 189 ? -5.267 4.157 -16.398 1.00 95.94 189 LYS A C 1
ATOM 1431 O O . LYS A 1 189 ? -4.793 5.284 -16.303 1.00 95.94 189 LYS A O 1
ATOM 1436 N N . LEU A 1 190 ? -4.542 3.057 -16.218 1.00 96.88 190 LEU A N 1
ATOM 1437 C CA . LEU A 1 190 ? -3.089 3.052 -16.036 1.00 96.88 190 LEU A CA 1
ATOM 1438 C C . LEU A 1 190 ? -2.430 2.744 -17.381 1.00 96.88 190 LEU A C 1
ATOM 1440 O O . LEU A 1 190 ? -2.647 1.677 -17.942 1.00 96.88 190 LEU A O 1
ATOM 1444 N N . SER A 1 191 ? -1.614 3.653 -17.897 1.00 96.75 191 SER A N 1
ATOM 1445 C CA . SER A 1 191 ? -0.856 3.464 -19.132 1.00 96.75 191 SER A CA 1
ATOM 1446 C C . SER A 1 191 ? 0.642 3.429 -18.865 1.00 96.75 191 SER A C 1
ATOM 1448 O O . SER A 1 191 ? 1.156 4.158 -18.015 1.00 96.75 191 SER A O 1
ATOM 1450 N N . ILE A 1 192 ? 1.334 2.559 -19.595 1.00 96.25 192 ILE A N 1
ATOM 1451 C CA . ILE A 1 192 ? 2.787 2.428 -19.578 1.00 96.25 192 ILE A CA 1
ATOM 1452 C C . ILE A 1 192 ? 3.247 2.377 -21.027 1.00 96.25 192 ILE A C 1
ATOM 1454 O O . ILE A 1 192 ? 2.797 1.530 -21.800 1.00 96.25 192 ILE A O 1
ATOM 1458 N N . GLU A 1 193 ? 4.121 3.297 -21.401 1.00 95.06 193 GLU A N 1
ATOM 1459 C CA . GLU A 1 193 ? 4.541 3.512 -22.782 1.00 95.06 193 GLU A CA 1
ATOM 1460 C C . GLU A 1 193 ? 6.057 3.615 -22.859 1.00 95.06 193 GLU A C 1
ATOM 1462 O O . GLU A 1 193 ? 6.674 4.323 -22.067 1.00 95.06 193 GLU A O 1
ATOM 1467 N N . PHE A 1 194 ? 6.654 2.903 -23.806 1.00 92.06 194 PHE A N 1
ATOM 1468 C CA . PHE A 1 194 ? 8.081 2.916 -24.071 1.00 92.06 194 PHE A CA 1
ATOM 1469 C C . PHE A 1 194 ? 8.400 3.916 -25.176 1.00 92.06 194 PHE A C 1
ATOM 1471 O O . PHE A 1 194 ? 7.763 3.927 -26.229 1.00 92.06 194 PHE A O 1
ATOM 1478 N N . GLY A 1 195 ? 9.371 4.784 -24.906 1.00 85.81 195 GLY A N 1
ATOM 1479 C CA . GLY A 1 195 ? 9.783 5.829 -25.835 1.00 85.81 195 GLY A CA 1
ATOM 1480 C C . GLY A 1 195 ? 10.719 5.301 -26.930 1.00 85.81 195 GLY A C 1
ATOM 1481 O O . GLY A 1 195 ? 11.492 4.374 -26.674 1.00 85.81 195 GLY A O 1
ATOM 1482 N N . PRO A 1 196 ? 10.695 5.900 -28.134 1.00 73.12 196 PRO A N 1
ATOM 1483 C CA . PRO A 1 196 ? 11.722 5.676 -29.141 1.00 73.12 196 PRO A CA 1
ATOM 1484 C C . PRO A 1 196 ? 13.037 6.340 -28.712 1.00 73.12 196 PRO A C 1
ATOM 1486 O O . PRO A 1 196 ? 13.041 7.385 -28.060 1.00 73.12 196 PRO A O 1
ATOM 1489 N N . GLY A 1 197 ? 14.164 5.778 -29.127 1.00 56.19 197 GLY A N 1
ATOM 1490 C CA . GLY A 1 197 ? 15.464 6.388 -28.887 1.00 56.19 197 GLY A CA 1
ATOM 1491 C C . GLY A 1 197 ? 16.599 5.678 -29.611 1.00 56.19 197 GLY A C 1
ATOM 1492 O O . GLY A 1 197 ? 16.491 4.526 -30.040 1.00 56.19 197 GLY A O 1
ATOM 1493 N N . ASP A 1 198 ? 17.711 6.393 -29.753 1.00 52.84 198 ASP A N 1
ATOM 1494 C CA . ASP A 1 198 ? 18.924 5.879 -30.380 1.00 52.84 198 ASP A CA 1
ATOM 1495 C C . ASP A 1 198 ? 19.474 4.706 -29.571 1.00 52.84 198 ASP A C 1
ATOM 1497 O O . ASP A 1 198 ? 19.886 4.864 -28.421 1.00 52.84 198 ASP A O 1
ATOM 1501 N N . ARG A 1 199 ? 19.463 3.509 -30.172 1.00 57.97 199 ARG A N 1
ATOM 1502 C CA . ARG A 1 199 ? 19.879 2.251 -29.522 1.00 57.97 199 ARG A CA 1
ATOM 1503 C C . ARG A 1 199 ? 19.103 1.935 -28.233 1.00 57.97 199 ARG A C 1
ATOM 1505 O O . ARG A 1 199 ? 19.555 1.110 -27.439 1.00 57.97 199 ARG A O 1
ATOM 1512 N N . THR A 1 200 ? 17.948 2.567 -28.013 1.00 60.22 200 THR A N 1
ATOM 1513 C CA . THR A 1 200 ? 17.132 2.314 -26.827 1.00 60.22 200 THR A CA 1
ATOM 1514 C C . THR A 1 200 ? 16.229 1.114 -27.037 1.00 60.22 200 THR A C 1
ATOM 1516 O O . THR A 1 200 ? 15.683 0.920 -28.123 1.00 60.22 200 THR A O 1
ATOM 1519 N N . GLN A 1 201 ? 15.991 0.356 -25.975 1.00 73.75 201 GLN A N 1
ATOM 1520 C CA . GLN A 1 201 ? 14.894 -0.595 -25.959 1.00 73.75 201 GLN A CA 1
ATOM 1521 C C . GLN A 1 201 ? 13.571 0.191 -25.944 1.00 73.75 201 GLN A C 1
ATOM 1523 O O . GLN A 1 201 ? 13.223 0.804 -24.936 1.00 73.75 201 GLN A O 1
ATOM 1528 N N . ASP A 1 202 ? 12.853 0.187 -27.070 1.00 79.94 202 ASP A N 1
ATOM 1529 C CA . ASP A 1 202 ? 11.562 0.872 -27.257 1.00 79.94 202 ASP A CA 1
ATOM 1530 C C . ASP A 1 202 ? 10.358 -0.033 -26.927 1.00 79.94 202 ASP A C 1
ATOM 1532 O O . ASP A 1 202 ? 9.225 0.200 -27.353 1.00 79.94 202 ASP A O 1
ATOM 1536 N N . TYR A 1 203 ? 10.610 -1.098 -26.169 1.00 84.56 203 TYR A N 1
ATOM 1537 C CA . TYR A 1 203 ? 9.613 -2.050 -25.706 1.00 84.56 203 TYR A CA 1
ATOM 1538 C C . TYR A 1 203 ? 10.009 -2.596 -24.331 1.00 84.56 203 TYR A C 1
ATOM 1540 O O . TYR A 1 203 ? 11.189 -2.776 -24.041 1.00 84.56 203 TYR A O 1
ATOM 1548 N N . GLY A 1 204 ? 9.029 -2.925 -23.500 1.00 84.88 204 GLY A N 1
ATOM 1549 C CA . GLY A 1 204 ? 9.226 -3.682 -22.266 1.00 84.88 204 GLY A CA 1
ATOM 1550 C C . GLY A 1 204 ? 8.711 -5.107 -22.395 1.00 84.88 204 GLY A C 1
ATOM 1551 O O . GLY A 1 204 ? 8.207 -5.505 -23.446 1.00 84.88 204 GLY A O 1
ATOM 1552 N N . ALA A 1 205 ? 8.796 -5.867 -21.308 1.00 86.50 205 ALA A N 1
ATOM 1553 C CA . ALA A 1 205 ? 8.040 -7.105 -21.136 1.00 86.50 205 ALA A CA 1
ATOM 1554 C C . ALA A 1 205 ? 7.130 -7.008 -19.907 1.00 86.50 205 ALA A C 1
ATOM 1556 O O . ALA A 1 205 ? 7.544 -6.505 -18.864 1.00 86.50 205 ALA A O 1
ATOM 1557 N N . LEU A 1 206 ? 5.889 -7.480 -20.026 1.00 87.38 206 LEU A N 1
ATOM 1558 C CA . LEU A 1 206 ? 4.985 -7.665 -18.894 1.00 87.38 206 LEU A CA 1
ATOM 1559 C C . LEU A 1 206 ? 5.072 -9.115 -18.436 1.00 87.38 206 LEU A C 1
ATOM 1561 O O . LEU A 1 206 ? 4.849 -10.014 -19.247 1.00 87.38 206 LEU A O 1
ATOM 1565 N N . LEU A 1 207 ? 5.331 -9.324 -17.148 1.00 88.00 207 LEU A N 1
ATOM 1566 C CA . LEU A 1 207 ? 5.261 -10.624 -16.507 1.00 88.00 207 LEU A CA 1
ATOM 1567 C C . LEU A 1 207 ? 3.940 -10.805 -15.745 1.00 88.00 207 LEU A C 1
ATOM 1569 O O . LEU A 1 207 ? 3.647 -10.036 -14.827 1.00 88.00 207 LEU A O 1
ATOM 1573 N N . ASN A 1 208 ? 3.160 -11.826 -16.118 1.00 86.19 208 ASN A N 1
ATOM 1574 C CA . ASN A 1 208 ? 1.893 -12.197 -15.476 1.00 86.19 208 ASN A CA 1
ATOM 1575 C C . ASN A 1 208 ? 2.124 -13.291 -14.422 1.00 86.19 208 ASN A C 1
ATOM 1577 O O . ASN A 1 208 ? 2.317 -14.464 -14.758 1.00 86.19 208 ASN A O 1
ATOM 1581 N N . GLY A 1 209 ? 2.080 -12.909 -13.146 1.00 82.62 209 GLY A N 1
ATOM 1582 C CA . GLY A 1 209 ? 2.333 -13.805 -12.026 1.00 82.62 209 GLY A CA 1
ATOM 1583 C C . GLY A 1 209 ? 1.359 -14.964 -11.890 1.00 82.62 209 GLY A C 1
ATOM 1584 O O . GLY A 1 209 ? 1.777 -16.057 -11.515 1.00 82.62 209 GLY A O 1
ATOM 1585 N N . GLU A 1 210 ? 0.095 -14.784 -12.274 1.00 85.50 210 GLU A N 1
ATOM 1586 C CA . GLU A 1 210 ? -0.891 -15.868 -12.195 1.00 85.50 210 GLU A CA 1
ATOM 1587 C C . GLU A 1 210 ? -0.638 -16.983 -13.211 1.00 85.50 210 GLU A C 1
ATOM 1589 O O . GLU A 1 210 ? -0.891 -18.156 -12.948 1.00 85.50 210 GLU A O 1
ATOM 1594 N N . GLN A 1 211 ? -0.058 -16.639 -14.359 1.00 82.81 211 GLN A N 1
ATOM 1595 C CA . GLN A 1 211 ? 0.315 -17.614 -15.387 1.00 82.81 211 GLN A CA 1
ATOM 1596 C C . GLN A 1 211 ? 1.720 -18.192 -15.165 1.00 82.81 211 GLN A C 1
ATOM 1598 O O . GLN A 1 211 ? 2.181 -19.037 -15.935 1.00 82.81 211 GLN A O 1
ATOM 1603 N N . SER A 1 212 ? 2.438 -17.749 -14.127 1.00 77.81 212 SER A N 1
ATOM 1604 C CA . SER A 1 212 ? 3.770 -18.266 -13.835 1.00 77.81 212 SER A CA 1
ATOM 1605 C C . SER A 1 212 ? 3.693 -19.707 -13.332 1.00 77.81 212 SER A C 1
ATOM 1607 O O . SER A 1 212 ? 3.066 -19.999 -12.317 1.00 77.81 212 SER A O 1
ATOM 1609 N N . THR A 1 213 ? 4.418 -20.622 -13.975 1.00 72.62 213 THR A N 1
ATOM 1610 C CA . THR A 1 213 ? 4.563 -22.004 -13.482 1.00 72.62 213 THR A CA 1
ATOM 1611 C C . THR A 1 213 ? 5.451 -22.103 -12.241 1.00 72.62 213 THR A C 1
ATOM 1613 O O . THR A 1 213 ? 5.364 -23.084 -11.508 1.00 72.62 213 THR A O 1
ATOM 1616 N N . LYS A 1 214 ? 6.301 -21.096 -11.995 1.00 69.88 214 LYS A N 1
ATOM 1617 C CA . LYS A 1 214 ? 7.277 -21.088 -10.895 1.00 69.88 214 LYS A CA 1
ATOM 1618 C C . LYS A 1 214 ? 6.777 -20.360 -9.652 1.00 69.88 214 LYS A C 1
ATOM 1620 O O . LYS A 1 214 ? 7.084 -20.781 -8.542 1.00 69.88 214 LYS A O 1
ATOM 1625 N N . ARG A 1 215 ? 6.055 -19.249 -9.824 1.00 70.25 215 ARG A N 1
ATOM 1626 C CA . ARG A 1 215 ? 5.599 -18.408 -8.709 1.00 70.25 215 ARG A CA 1
ATOM 1627 C C . ARG A 1 215 ? 4.216 -17.831 -8.993 1.00 70.25 215 ARG A C 1
ATOM 1629 O O . ARG A 1 215 ? 4.099 -16.665 -9.370 1.00 70.25 215 ARG A O 1
ATOM 1636 N N . LYS A 1 216 ? 3.189 -18.661 -8.800 1.00 71.56 216 LYS A N 1
ATOM 1637 C CA . LYS A 1 216 ? 1.787 -18.248 -8.926 1.00 71.56 216 LYS A CA 1
ATOM 1638 C C . LYS A 1 216 ? 1.426 -17.180 -7.897 1.00 71.56 216 LYS A C 1
ATOM 1640 O O . LYS A 1 216 ? 1.901 -17.227 -6.761 1.00 71.56 216 LYS A O 1
ATOM 1645 N N . GLY A 1 217 ? 0.595 -16.233 -8.310 1.00 75.81 217 GLY A N 1
ATOM 1646 C CA . GLY A 1 217 ? -0.006 -15.224 -7.447 1.00 75.81 217 GLY A CA 1
ATOM 1647 C C . GLY A 1 217 ? -0.378 -13.950 -8.198 1.00 75.81 217 GLY A C 1
ATOM 1648 O O . GLY A 1 217 ? 0.066 -13.710 -9.322 1.00 75.81 217 GLY A O 1
ATOM 1649 N N . LEU A 1 218 ? -1.155 -13.099 -7.532 1.00 82.50 218 LEU A N 1
ATOM 1650 C CA . LEU A 1 218 ? -1.629 -11.822 -8.063 1.00 82.50 218 LEU A CA 1
ATOM 1651 C C . LEU A 1 218 ? -0.514 -10.763 -8.038 1.00 82.50 218 LEU A C 1
ATOM 1653 O O . LEU A 1 218 ? -0.483 -9.883 -7.179 1.00 82.50 218 LEU A O 1
ATOM 1657 N N . TRP A 1 219 ? 0.430 -10.856 -8.975 1.00 82.50 219 TRP A N 1
ATOM 1658 C CA . TRP A 1 219 ? 1.452 -9.836 -9.216 1.00 82.50 219 TRP A CA 1
ATOM 1659 C C . TRP A 1 219 ? 1.693 -9.612 -10.713 1.00 82.50 219 TRP A C 1
ATOM 1661 O O . TRP A 1 219 ? 1.714 -10.546 -11.512 1.00 82.50 219 TRP A O 1
ATOM 1671 N N . ALA A 1 220 ? 1.885 -8.353 -11.095 1.00 84.00 220 ALA A N 1
ATOM 1672 C CA . ALA A 1 220 ? 2.205 -7.961 -12.460 1.00 84.00 220 ALA A CA 1
ATOM 1673 C C . ALA A 1 220 ? 3.486 -7.145 -12.438 1.00 84.00 220 ALA A C 1
ATOM 1675 O O . ALA A 1 220 ? 3.614 -6.226 -11.628 1.00 84.00 220 ALA A O 1
ATOM 1676 N N . GLN A 1 221 ? 4.427 -7.472 -13.310 1.00 87.31 221 GLN A N 1
ATOM 1677 C CA . GLN A 1 221 ? 5.738 -6.839 -13.307 1.00 87.31 221 GLN A CA 1
ATOM 1678 C C . GLN A 1 221 ? 6.088 -6.346 -14.700 1.00 87.31 221 GLN A C 1
ATOM 1680 O O . GLN A 1 221 ? 5.923 -7.066 -15.677 1.00 87.31 221 GLN A O 1
ATOM 1685 N N . VAL A 1 222 ? 6.564 -5.112 -14.791 1.00 85.50 222 VAL A N 1
ATOM 1686 C CA . VAL A 1 222 ? 7.057 -4.532 -16.039 1.00 85.50 222 VAL A CA 1
ATOM 1687 C C . VAL A 1 222 ? 8.571 -4.565 -16.020 1.00 85.50 222 VAL A C 1
ATOM 1689 O O . VAL A 1 222 ? 9.175 -4.157 -15.028 1.00 85.50 222 VAL A O 1
ATOM 1692 N N . LEU A 1 223 ? 9.161 -5.026 -17.120 1.00 85.56 223 LEU A N 1
ATOM 1693 C CA . LEU A 1 223 ? 10.597 -5.101 -17.350 1.00 85.56 223 LEU A CA 1
ATOM 1694 C C . LEU A 1 223 ? 11.015 -4.115 -18.449 1.00 85.56 223 LEU A C 1
ATOM 1696 O O . LEU A 1 223 ? 10.898 -4.457 -19.631 1.00 85.56 223 LEU A O 1
ATOM 1700 N N . PRO A 1 224 ? 11.475 -2.895 -18.111 1.00 76.31 224 PRO A N 1
ATOM 1701 C CA . PRO A 1 224 ? 11.953 -1.943 -19.109 1.00 76.31 224 PRO A CA 1
ATOM 1702 C C . PRO A 1 224 ? 13.201 -2.380 -19.871 1.00 76.31 224 PRO A C 1
ATOM 1704 O O . PRO A 1 224 ? 13.391 -1.991 -21.019 1.00 76.31 224 PRO A O 1
ATOM 1707 N N . LEU A 1 225 ? 14.038 -3.199 -19.237 1.00 74.31 225 LEU A N 1
ATOM 1708 C CA . LEU A 1 225 ? 15.198 -3.833 -19.852 1.00 74.31 225 LEU A CA 1
ATOM 1709 C C . LEU A 1 225 ? 15.149 -5.315 -19.507 1.00 74.31 225 LEU A C 1
ATOM 1711 O O . LEU A 1 225 ? 14.976 -5.643 -18.336 1.00 74.31 225 LEU A O 1
ATOM 1715 N N . SER A 1 226 ? 15.250 -6.168 -20.528 1.00 67.69 226 SER A N 1
ATOM 1716 C CA . SER A 1 226 ? 15.362 -7.624 -20.385 1.00 67.69 226 SER A CA 1
ATOM 1717 C C . SER A 1 226 ? 16.101 -8.190 -21.595 1.00 67.69 226 SER A C 1
ATOM 1719 O O . SER A 1 226 ? 15.501 -8.464 -22.639 1.00 67.69 226 SER A O 1
ATOM 1721 N N . GLN A 1 227 ? 17.429 -8.271 -21.498 1.00 66.31 227 GLN A N 1
ATOM 1722 C CA . GLN A 1 227 ? 18.295 -8.827 -22.546 1.00 66.31 227 GLN A CA 1
ATOM 1723 C C . GLN A 1 227 ? 19.539 -9.498 -21.957 1.00 66.31 227 GLN A C 1
ATOM 1725 O O . GLN A 1 227 ? 20.004 -9.138 -20.877 1.00 66.31 227 GLN A O 1
ATOM 1730 N N . GLY A 1 228 ? 20.082 -10.473 -22.693 1.00 65.06 228 GLY A N 1
ATOM 1731 C CA . GLY A 1 228 ? 21.362 -11.112 -22.393 1.00 65.06 228 GLY A CA 1
ATOM 1732 C C . GLY A 1 228 ? 22.542 -10.342 -22.986 1.00 65.06 228 GLY A C 1
ATOM 1733 O O . GLY A 1 228 ? 22.605 -10.173 -24.200 1.00 65.06 228 GLY A O 1
ATOM 1734 N N . ALA A 1 229 ? 23.489 -9.941 -22.143 1.00 67.06 229 ALA A N 1
ATOM 1735 C CA . ALA A 1 229 ? 24.828 -9.514 -22.534 1.00 67.06 229 ALA A CA 1
ATOM 1736 C C . ALA A 1 229 ? 25.707 -10.740 -22.839 1.00 67.06 229 ALA A C 1
ATOM 1738 O O . ALA A 1 229 ? 25.605 -11.777 -22.172 1.00 67.06 229 ALA A O 1
ATOM 1739 N N . THR A 1 230 ? 26.594 -10.627 -23.827 1.00 69.50 230 THR A N 1
ATOM 1740 C CA . THR A 1 230 ? 27.535 -11.688 -24.235 1.00 69.50 230 THR A CA 1
ATOM 1741 C C . THR A 1 230 ? 28.975 -11.279 -23.942 1.00 69.50 230 THR A C 1
ATOM 1743 O O . THR A 1 230 ? 29.331 -10.129 -24.174 1.00 69.50 230 THR A O 1
ATOM 1746 N N . ALA A 1 231 ? 29.819 -12.220 -23.499 1.00 67.25 231 ALA A N 1
ATOM 1747 C CA . ALA A 1 231 ? 31.178 -11.933 -23.011 1.00 67.25 231 ALA A CA 1
ATOM 1748 C C . ALA A 1 231 ? 32.085 -11.269 -24.060 1.00 67.25 231 ALA A C 1
ATOM 1750 O O . ALA A 1 231 ? 32.960 -10.485 -23.698 1.00 67.25 231 ALA A O 1
ATOM 1751 N N . ASP A 1 232 ? 31.851 -11.581 -25.335 1.00 71.38 232 ASP A N 1
ATOM 1752 C CA . ASP A 1 232 ? 32.746 -11.243 -26.444 1.00 71.38 232 ASP A CA 1
ATOM 1753 C C . ASP A 1 232 ? 32.468 -9.865 -27.059 1.00 71.38 232 ASP A C 1
ATOM 1755 O O . ASP A 1 232 ? 33.134 -9.456 -28.010 1.00 71.38 232 ASP A O 1
ATOM 1759 N N . LYS A 1 233 ? 31.473 -9.134 -26.545 1.00 68.12 233 LYS A N 1
ATOM 1760 C CA . LYS A 1 233 ? 31.140 -7.798 -27.039 1.00 68.12 233 LYS A CA 1
ATOM 1761 C C . LYS A 1 233 ? 31.809 -6.721 -26.194 1.00 68.12 233 LYS A C 1
ATOM 1763 O O . LYS A 1 233 ? 31.925 -6.840 -24.977 1.00 68.12 233 LYS A O 1
ATOM 1768 N N . ALA A 1 234 ? 32.243 -5.655 -26.868 1.00 71.38 234 ALA A N 1
ATOM 1769 C CA . ALA A 1 234 ? 32.703 -4.428 -26.225 1.00 71.38 234 ALA A CA 1
ATOM 1770 C C . ALA A 1 234 ? 31.639 -3.875 -25.261 1.00 71.38 234 ALA A C 1
ATOM 1772 O O . ALA A 1 234 ? 30.472 -4.233 -25.383 1.00 71.38 234 ALA A O 1
ATOM 1773 N N . LEU A 1 235 ? 32.060 -2.989 -24.346 1.00 71.44 235 LEU A N 1
ATOM 1774 C CA . LEU A 1 235 ? 31.205 -2.272 -23.389 1.00 71.44 235 LEU A CA 1
ATOM 1775 C C . LEU A 1 235 ? 29.810 -1.986 -23.978 1.00 71.44 235 LEU A C 1
ATOM 1777 O O . LEU A 1 235 ? 29.680 -1.162 -24.888 1.00 71.44 235 LEU A O 1
ATOM 1781 N N . GLU A 1 236 ? 28.783 -2.667 -23.468 1.00 76.94 236 GLU A N 1
ATOM 1782 C CA . GLU A 1 236 ? 27.411 -2.478 -23.935 1.00 76.94 236 GLU A CA 1
ATOM 1783 C C . GLU A 1 236 ? 26.725 -1.443 -23.039 1.00 76.94 236 GLU A C 1
ATOM 1785 O O . GLU A 1 236 ? 26.648 -1.594 -21.817 1.00 76.94 236 GLU A O 1
ATOM 1790 N N . ALA A 1 237 ? 26.253 -0.360 -23.660 1.00 82.19 237 ALA A N 1
ATOM 1791 C CA . ALA A 1 237 ? 25.389 0.619 -23.020 1.00 82.19 237 ALA A CA 1
ATOM 1792 C C . ALA A 1 237 ? 23.951 0.368 -23.479 1.00 82.19 237 ALA A C 1
ATOM 1794 O O . ALA A 1 237 ? 23.649 0.458 -24.672 1.00 82.19 237 ALA A O 1
ATOM 1795 N N . HIS A 1 238 ? 23.070 0.059 -22.533 1.00 83.94 238 HIS A N 1
ATOM 1796 C CA . HIS A 1 238 ? 21.648 -0.137 -22.778 1.00 83.94 238 HIS A CA 1
ATOM 1797 C C . HIS A 1 238 ? 20.871 1.027 -22.199 1.00 83.94 238 HIS A C 1
ATOM 1799 O O . HIS A 1 238 ? 21.094 1.424 -21.056 1.00 83.94 238 HIS A O 1
ATOM 1805 N N . LYS A 1 239 ? 19.916 1.533 -22.974 1.00 87.38 239 LYS A N 1
ATOM 1806 C CA . LYS A 1 239 ? 19.033 2.600 -22.529 1.00 87.38 239 LYS A CA 1
ATOM 1807 C C . LYS A 1 239 ? 17.576 2.217 -22.742 1.00 87.38 239 LYS A C 1
ATOM 1809 O O . LYS A 1 239 ? 17.231 1.678 -23.788 1.00 87.38 239 LYS A O 1
ATOM 1814 N N . SER A 1 240 ? 16.715 2.488 -21.768 1.00 88.31 240 SER A N 1
ATOM 1815 C CA . SER A 1 240 ? 15.258 2.419 -21.944 1.00 88.31 240 SER A CA 1
ATOM 1816 C C . SER A 1 240 ? 14.600 3.658 -21.364 1.00 88.31 240 SER A C 1
ATOM 1818 O O . SER A 1 240 ? 15.062 4.218 -20.368 1.00 88.31 240 SER A O 1
ATOM 1820 N N . VAL A 1 241 ? 13.506 4.075 -21.991 1.00 91.94 241 VAL A N 1
ATOM 1821 C CA . VAL A 1 241 ? 12.656 5.156 -21.500 1.00 91.94 241 VAL A CA 1
ATOM 1822 C C . VAL A 1 241 ? 11.245 4.612 -21.408 1.00 91.94 241 VAL A C 1
ATOM 1824 O O . VAL A 1 241 ? 10.728 4.100 -22.399 1.00 91.94 241 VAL A O 1
ATOM 1827 N N . CYS A 1 242 ? 10.615 4.729 -20.242 1.00 93.19 242 CYS A N 1
ATOM 1828 C CA . CYS A 1 242 ? 9.198 4.425 -20.103 1.00 93.19 242 CYS A CA 1
ATOM 1829 C C . CYS A 1 242 ? 8.456 5.522 -19.343 1.00 93.19 242 CYS A C 1
ATOM 1831 O O . CYS A 1 242 ? 8.960 6.063 -18.359 1.00 93.19 242 CYS A O 1
ATOM 1833 N N . VAL A 1 243 ? 7.239 5.817 -19.785 1.00 95.44 243 VAL A N 1
ATOM 1834 C CA . VAL A 1 243 ? 6.344 6.799 -19.177 1.00 95.44 243 VAL A CA 1
ATOM 1835 C C . VAL A 1 243 ? 5.150 6.076 -18.573 1.00 95.44 243 VAL A C 1
ATOM 1837 O O . VAL A 1 243 ? 4.515 5.260 -19.238 1.00 95.44 243 VAL A O 1
ATOM 1840 N N . ILE A 1 244 ? 4.853 6.380 -17.313 1.00 96.31 244 ILE A N 1
ATOM 1841 C CA . ILE A 1 244 ? 3.739 5.826 -16.545 1.00 96.31 244 ILE A CA 1
ATOM 1842 C C . ILE A 1 244 ? 2.728 6.945 -16.314 1.00 96.31 244 ILE A C 1
ATOM 1844 O O . ILE A 1 244 ? 3.085 7.987 -15.761 1.00 96.31 244 ILE A O 1
ATOM 1848 N N . ARG A 1 245 ? 1.468 6.727 -16.705 1.00 97.12 245 ARG A N 1
ATOM 1849 C CA . ARG A 1 245 ? 0.374 7.684 -16.480 1.00 97.12 245 ARG A CA 1
ATOM 1850 C C . ARG A 1 245 ? -0.855 6.994 -15.916 1.00 97.12 245 ARG A C 1
ATOM 1852 O O . ARG A 1 245 ? -1.180 5.887 -16.334 1.00 97.12 245 ARG A O 1
ATOM 1859 N N . TYR A 1 246 ? -1.553 7.658 -15.013 1.00 96.88 246 TYR A N 1
ATOM 1860 C CA . TYR A 1 246 ? -2.822 7.235 -14.451 1.00 96.88 246 TYR A CA 1
ATOM 1861 C C . TYR A 1 246 ? -3.874 8.323 -14.657 1.00 96.88 246 TYR A C 1
ATOM 1863 O O . TYR A 1 246 ? -3.666 9.468 -14.272 1.00 96.88 246 TYR A O 1
ATOM 1871 N N . GLU A 1 247 ? -4.998 7.945 -15.253 1.00 96.12 247 GLU A N 1
ATOM 1872 C CA . GLU A 1 247 ? -6.166 8.799 -15.459 1.00 96.12 247 GLU A CA 1
ATOM 1873 C C . GLU A 1 247 ? -7.300 8.267 -14.561 1.00 96.12 247 GLU A C 1
ATOM 1875 O O . GLU A 1 247 ? -7.872 7.215 -14.872 1.00 96.12 247 GLU A O 1
ATOM 1880 N N . PRO A 1 248 ? -7.615 8.914 -13.421 1.00 94.06 248 PRO A N 1
ATOM 1881 C CA . PRO A 1 248 ? -8.690 8.458 -12.545 1.00 94.06 248 PRO A CA 1
ATOM 1882 C C . PRO A 1 248 ? -10.057 8.610 -13.223 1.00 94.06 248 PRO A C 1
ATOM 1884 O O . PRO A 1 248 ? -10.308 9.572 -13.947 1.00 94.06 248 PRO A O 1
ATOM 1887 N N . THR A 1 249 ? -10.976 7.685 -12.946 1.00 94.00 249 THR A N 1
ATOM 1888 C CA . THR A 1 249 ? -12.364 7.813 -13.410 1.00 94.00 249 THR A CA 1
ATOM 1889 C C . THR A 1 249 ? -13.054 8.960 -12.658 1.00 94.00 249 THR A C 1
ATOM 1891 O O . THR A 1 249 ? -13.077 8.931 -11.423 1.00 94.00 249 THR A O 1
ATOM 1894 N N . PRO A 1 250 ? -13.646 9.955 -13.348 1.00 93.44 250 PRO A N 1
ATOM 1895 C CA . PRO A 1 250 ? -14.310 11.079 -12.692 1.00 93.44 250 PRO A CA 1
ATOM 1896 C C . PRO A 1 250 ? -15.371 10.634 -11.679 1.00 93.44 250 PRO A C 1
ATOM 1898 O O . PRO A 1 250 ? -16.194 9.765 -11.959 1.00 93.44 250 PRO A O 1
ATOM 1901 N N . GLY A 1 251 ? -15.345 11.233 -10.486 1.00 89.56 251 GLY A N 1
ATOM 1902 C CA . GLY A 1 251 ? -16.291 10.932 -9.405 1.00 89.56 251 GLY A CA 1
ATOM 1903 C C . GLY A 1 251 ? -16.039 9.617 -8.658 1.00 89.56 251 GLY A C 1
ATOM 1904 O O . GLY A 1 251 ? -16.739 9.343 -7.685 1.00 89.56 251 GLY A O 1
ATOM 1905 N N . LYS A 1 252 ? -15.040 8.818 -9.053 1.00 86.06 252 LYS A N 1
ATOM 1906 C CA . LYS A 1 252 ? -14.643 7.607 -8.329 1.00 86.06 252 LYS A CA 1
ATOM 1907 C C . LYS A 1 252 ? -13.358 7.823 -7.540 1.00 86.06 252 LYS A C 1
ATOM 1909 O O . LYS A 1 252 ? -12.413 8.449 -8.010 1.00 86.06 252 LYS A O 1
ATOM 1914 N N . ALA A 1 253 ? -13.315 7.251 -6.341 1.00 77.94 253 ALA A N 1
ATOM 1915 C CA . ALA A 1 253 ? -12.127 7.222 -5.500 1.00 77.94 253 ALA A CA 1
ATOM 1916 C C . ALA A 1 253 ? -11.661 5.773 -5.345 1.00 77.94 253 ALA A C 1
ATOM 1918 O O . ALA A 1 253 ? -12.374 4.955 -4.770 1.00 77.94 253 ALA A O 1
ATOM 1919 N N . PHE A 1 254 ? -10.467 5.459 -5.849 1.00 78.81 254 PHE A N 1
ATOM 1920 C CA . PHE A 1 254 ? -9.852 4.158 -5.607 1.00 78.81 254 PHE A CA 1
ATOM 1921 C C . PHE A 1 254 ? -9.405 4.060 -4.147 1.00 78.81 254 PHE A C 1
ATOM 1923 O O . PHE A 1 254 ? -8.595 4.868 -3.683 1.00 78.81 254 PHE A O 1
ATOM 1930 N N . LEU A 1 255 ? -9.936 3.070 -3.431 1.00 68.69 255 LEU A N 1
ATOM 1931 C CA . LEU A 1 255 ? -9.588 2.780 -2.045 1.00 68.69 255 LEU A CA 1
ATOM 1932 C C . LEU A 1 255 ? -8.945 1.393 -1.990 1.00 68.69 255 LEU A C 1
ATOM 1934 O O . LEU A 1 255 ? -9.681 0.408 -1.974 1.00 68.69 255 LEU A O 1
ATOM 1938 N N . PRO A 1 256 ? -7.603 1.291 -1.984 1.00 70.25 256 PRO A N 1
ATOM 1939 C CA . PRO A 1 256 ? -6.976 -0.016 -2.023 1.00 70.25 256 PRO A CA 1
ATOM 1940 C C . PRO A 1 256 ? -7.314 -0.830 -0.772 1.00 70.25 256 PRO A C 1
ATOM 1942 O O . PRO A 1 256 ? -7.369 -0.267 0.323 1.00 70.25 256 PRO A O 1
ATOM 1945 N N . ALA A 1 257 ? -7.463 -2.150 -0.880 1.00 64.25 257 ALA A N 1
ATOM 1946 C CA . ALA A 1 257 ? -7.665 -3.004 0.300 1.00 64.25 257 ALA A CA 1
ATOM 1947 C C . ALA A 1 257 ? -6.450 -2.948 1.247 1.00 64.25 257 ALA A C 1
ATOM 1949 O O . ALA A 1 257 ? -6.570 -3.050 2.468 1.00 64.25 257 ALA A O 1
ATOM 1950 N N . GLN A 1 258 ? -5.269 -2.675 0.686 1.00 68.00 258 GLN A N 1
ATOM 1951 C CA . GLN A 1 258 ? -4.016 -2.443 1.414 1.00 68.00 258 GLN A CA 1
ATOM 1952 C C . GLN A 1 258 ? -3.930 -1.070 2.105 1.00 68.00 258 GLN A C 1
ATOM 1954 O O . GLN A 1 258 ? -2.908 -0.749 2.711 1.00 68.00 258 GLN A O 1
ATOM 1959 N N . ARG A 1 259 ? -4.974 -0.238 2.010 1.00 78.19 259 ARG A N 1
ATOM 1960 C CA . ARG A 1 259 ? -4.999 1.106 2.594 1.00 78.19 259 ARG A CA 1
ATOM 1961 C C . ARG A 1 259 ? -4.928 1.090 4.112 1.00 78.19 259 ARG A C 1
ATOM 1963 O O . ARG A 1 259 ? -4.248 1.935 4.696 1.00 78.19 259 ARG A O 1
ATOM 1970 N N . ASN A 1 260 ? -5.653 0.169 4.744 1.00 88.00 260 ASN A N 1
ATOM 1971 C CA . ASN A 1 260 ? -5.547 0.004 6.179 1.00 88.00 260 ASN A CA 1
ATOM 1972 C C . ASN A 1 260 ? -4.212 -0.669 6.481 1.00 88.00 260 ASN A C 1
ATOM 1974 O O . ASN A 1 260 ? -3.981 -1.827 6.142 1.00 88.00 260 ASN A O 1
ATOM 1978 N N . CYS A 1 261 ? -3.315 0.068 7.122 1.00 87.00 261 CYS A N 1
ATOM 1979 C CA . CYS A 1 261 ? -2.000 -0.439 7.473 1.00 87.00 261 CYS A CA 1
ATOM 1980 C C . CYS A 1 261 ? -2.029 -1.389 8.676 1.00 87.00 261 CYS A C 1
ATOM 1982 O O . CYS A 1 261 ? -1.037 -2.083 8.913 1.00 87.00 261 CYS A O 1
ATOM 1984 N N . LEU A 1 262 ? -3.146 -1.465 9.404 1.00 89.44 262 LEU A N 1
ATOM 1985 C CA . LEU A 1 262 ? -3.325 -2.378 10.528 1.00 89.44 262 LEU A CA 1
ATOM 1986 C C . LEU A 1 262 ? -3.802 -3.739 10.029 1.00 89.44 262 LEU A C 1
ATOM 1988 O O . LEU A 1 262 ? -4.753 -3.840 9.255 1.00 89.44 262 LEU A O 1
ATOM 1992 N N . TYR A 1 263 ? -3.134 -4.793 10.484 1.00 88.19 263 TYR A N 1
ATOM 1993 C CA . TYR A 1 263 ? -3.685 -6.135 10.370 1.00 88.19 263 TYR A CA 1
ATOM 1994 C C . TYR A 1 263 ? -4.780 -6.294 11.419 1.00 88.19 263 TYR A C 1
ATOM 1996 O O . TYR A 1 263 ? -4.663 -5.748 12.514 1.00 88.19 263 TYR A O 1
ATOM 2004 N N . ASN A 1 264 ? -5.834 -7.038 11.080 1.00 92.88 264 ASN A N 1
ATOM 2005 C CA . ASN A 1 264 ? -6.886 -7.397 12.023 1.00 92.88 264 ASN A CA 1
ATOM 2006 C C . ASN A 1 264 ? -7.470 -6.180 12.775 1.00 92.88 264 ASN A C 1
ATOM 2008 O O . ASN A 1 264 ? -7.746 -6.221 13.972 1.00 92.88 264 ASN A O 1
ATOM 2012 N N . GLY A 1 265 ? -7.636 -5.059 12.063 1.00 94.31 265 GLY A N 1
ATOM 2013 C CA . GLY A 1 265 ? -8.244 -3.845 12.613 1.00 94.31 265 GLY A CA 1
ATOM 2014 C C . GLY A 1 265 ? -9.732 -4.002 12.947 1.00 94.31 265 GLY A C 1
ATOM 2015 O O . GLY A 1 265 ? -10.251 -3.253 13.764 1.00 94.31 265 GLY A O 1
ATOM 2016 N N . GLY A 1 266 ? -10.405 -4.984 12.340 1.00 95.88 266 GLY A N 1
ATOM 2017 C CA . GLY A 1 266 ? -11.783 -5.369 12.671 1.00 95.88 266 GLY A CA 1
ATOM 2018 C C . GLY A 1 266 ? -11.890 -6.416 13.785 1.00 95.88 266 GLY A C 1
ATOM 2019 O O . GLY A 1 266 ? -12.989 -6.823 14.110 1.00 95.88 266 GLY A O 1
ATOM 2020 N N . PHE A 1 267 ? -10.772 -6.877 14.363 1.00 96.19 267 PHE A N 1
ATOM 2021 C CA . PHE A 1 267 ? -10.763 -7.853 15.464 1.00 96.19 267 PHE A CA 1
ATOM 2022 C C . PHE A 1 267 ? -11.511 -9.166 15.159 1.00 96.19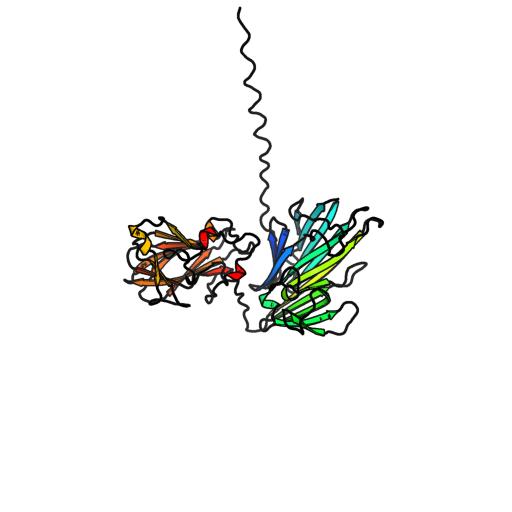 267 PHE A C 1
ATOM 2024 O O . PHE A 1 267 ? -12.229 -9.706 16.002 1.00 96.19 267 PHE A O 1
ATOM 2031 N N . GLU A 1 268 ? -11.316 -9.709 13.959 1.00 95.62 268 GLU A N 1
ATOM 2032 C CA . GLU A 1 268 ? -11.941 -10.957 13.509 1.00 95.62 268 GLU A CA 1
ATOM 2033 C C . GLU A 1 268 ? -11.062 -12.189 13.790 1.00 95.62 268 GLU A C 1
ATOM 2035 O O . GLU A 1 268 ? -11.583 -13.274 14.060 1.00 95.62 268 GLU A O 1
ATOM 2040 N N . ASP A 1 269 ? -9.735 -12.019 13.800 1.00 93.69 269 ASP A N 1
ATOM 2041 C CA . ASP A 1 269 ? -8.757 -13.094 14.010 1.00 93.69 269 ASP A CA 1
ATOM 2042 C C . ASP A 1 269 ? -8.279 -13.160 15.479 1.00 93.69 269 ASP A C 1
ATOM 2044 O O . ASP A 1 269 ? -7.835 -12.153 16.036 1.00 93.69 269 ASP A O 1
ATOM 2048 N N . TRP A 1 270 ? -8.376 -14.339 16.110 1.00 92.75 270 TRP A N 1
ATOM 2049 C CA . TRP A 1 270 ? -8.110 -14.564 17.546 1.00 92.75 270 TRP A CA 1
ATOM 2050 C C . TRP A 1 270 ? -7.440 -15.920 17.807 1.00 92.75 270 TRP A C 1
ATOM 2052 O O . TRP A 1 270 ? -8.040 -16.811 18.413 1.00 92.75 270 TRP A O 1
ATOM 2062 N N . ALA A 1 271 ? -6.208 -16.108 17.347 1.00 88.31 271 ALA A N 1
ATOM 2063 C CA . ALA A 1 271 ? -5.480 -17.353 17.574 1.00 88.31 271 ALA A CA 1
ATOM 2064 C C . ALA A 1 271 ? -5.181 -17.583 19.075 1.00 88.31 271 ALA A C 1
ATOM 2066 O O . ALA A 1 271 ? -5.358 -18.693 19.574 1.00 88.31 271 ALA A O 1
ATOM 2067 N N . ASN A 1 272 ? -4.892 -16.507 19.824 1.00 79.94 272 ASN A N 1
ATOM 2068 C CA . ASN A 1 272 ? -4.568 -16.558 21.261 1.00 79.94 272 ASN A CA 1
ATOM 2069 C C . ASN A 1 272 ? -5.783 -16.596 22.208 1.00 79.94 272 ASN A C 1
ATOM 2071 O O . ASN A 1 272 ? -5.615 -16.715 23.419 1.00 79.94 272 ASN A O 1
ATOM 2075 N N . GLY A 1 273 ? -7.016 -16.495 21.698 1.00 82.00 273 GLY A N 1
ATOM 2076 C CA . GLY A 1 273 ? -8.256 -16.515 22.490 1.00 82.00 273 GLY A CA 1
ATOM 2077 C C . GLY A 1 273 ? -8.513 -15.279 23.372 1.00 82.00 273 GLY A C 1
ATOM 2078 O O . GLY A 1 273 ? -9.659 -14.846 23.470 1.00 82.00 273 GLY A O 1
ATOM 2079 N N . ASP A 1 274 ? -7.477 -14.686 23.971 1.00 84.25 274 ASP A N 1
ATOM 2080 C CA . ASP A 1 274 ? -7.550 -13.530 24.878 1.00 84.25 274 ASP A CA 1
ATOM 2081 C C . ASP A 1 274 ? -7.086 -12.207 24.240 1.00 84.25 274 ASP A C 1
ATOM 2083 O O . ASP A 1 274 ? -7.302 -11.125 24.789 1.00 84.25 274 ASP A O 1
ATOM 2087 N N . LEU A 1 275 ? -6.449 -12.276 23.069 1.00 90.88 275 LEU A N 1
ATOM 2088 C CA . LEU A 1 275 ? -5.974 -11.121 22.315 1.00 90.88 275 LEU A CA 1
ATOM 2089 C C . LEU A 1 275 ? -6.224 -11.301 20.814 1.00 90.88 275 LEU A C 1
ATOM 2091 O O . LEU A 1 275 ? -6.007 -12.396 20.286 1.00 90.88 275 LEU A O 1
ATOM 2095 N N . PRO A 1 276 ? -6.626 -10.229 20.110 1.00 93.19 276 PRO A N 1
ATOM 2096 C CA . PRO A 1 276 ? -6.739 -10.263 18.664 1.00 93.19 276 PRO A CA 1
ATOM 2097 C C . PRO A 1 276 ? -5.346 -10.310 18.028 1.00 93.19 276 PRO A C 1
ATOM 2099 O O . PRO A 1 276 ? -4.422 -9.613 18.465 1.00 93.19 276 PRO A O 1
ATOM 2102 N N . ASP A 1 277 ? -5.197 -11.100 16.965 1.00 90.50 277 ASP A N 1
ATOM 2103 C CA . ASP A 1 277 ? -3.922 -11.246 16.259 1.00 90.50 277 ASP A CA 1
ATOM 2104 C C . ASP A 1 277 ? -3.388 -9.873 15.815 1.00 90.50 277 ASP A C 1
ATOM 2106 O O . ASP A 1 277 ? -4.146 -9.021 15.353 1.00 90.50 277 ASP A O 1
ATOM 2110 N N . GLY A 1 278 ? -2.076 -9.643 15.937 1.00 88.19 278 GLY A N 1
ATOM 2111 C CA . GLY A 1 278 ? -1.448 -8.360 15.581 1.00 88.19 278 GLY A CA 1
ATOM 2112 C C . GLY A 1 278 ? -1.561 -7.248 16.626 1.00 88.19 278 GLY A C 1
ATOM 2113 O O . GLY A 1 278 ? -0.976 -6.176 16.440 1.00 88.19 278 GLY A O 1
ATOM 2114 N N . TRP A 1 279 ? -2.209 -7.511 17.758 1.00 92.44 279 TRP A N 1
ATOM 2115 C CA . TRP A 1 279 ? -2.284 -6.583 18.880 1.00 92.44 279 TRP A CA 1
ATOM 2116 C C . TRP A 1 279 ? -1.575 -7.127 20.119 1.00 92.44 279 TRP A C 1
ATOM 2118 O O . TRP A 1 279 ? -1.327 -8.322 20.268 1.00 92.44 279 TRP A O 1
ATOM 2128 N N . ARG A 1 280 ? -1.193 -6.218 21.011 1.00 91.50 280 ARG A N 1
ATOM 2129 C CA . ARG A 1 280 ? -0.533 -6.514 22.284 1.00 91.50 280 ARG A CA 1
ATOM 2130 C C . ARG A 1 280 ? -1.150 -5.673 23.379 1.00 91.50 280 ARG A C 1
ATOM 2132 O O . ARG A 1 280 ? -1.501 -4.525 23.131 1.00 91.50 280 ARG A O 1
ATOM 2139 N N . ARG A 1 281 ? -1.201 -6.209 24.595 1.00 92.19 281 ARG A N 1
ATOM 2140 C CA . ARG A 1 281 ? -1.605 -5.454 25.784 1.00 92.19 281 ARG A CA 1
ATOM 2141 C C . ARG A 1 281 ? -0.436 -5.123 26.706 1.00 92.19 281 ARG A C 1
ATOM 2143 O O . ARG A 1 281 ? 0.546 -5.863 26.764 1.00 92.19 281 ARG A O 1
ATOM 2150 N N . SER A 1 282 ? -0.590 -4.030 27.441 1.00 91.94 282 SER A N 1
ATOM 2151 C CA . SER A 1 282 ? 0.203 -3.655 28.606 1.00 91.94 282 SER A CA 1
ATOM 2152 C C . SER A 1 282 ? -0.749 -3.265 29.750 1.00 91.94 282 SER A C 1
ATOM 2154 O O . SER A 1 282 ? -1.598 -2.396 29.538 1.00 91.94 282 SER A O 1
ATOM 2156 N N . PRO A 1 283 ? -0.658 -3.873 30.946 1.00 90.12 283 PRO A N 1
ATOM 2157 C CA . PRO A 1 283 ? 0.259 -4.955 31.312 1.00 90.12 283 PRO A CA 1
ATOM 2158 C C . PRO A 1 283 ? -0.026 -6.259 30.545 1.00 90.12 283 PRO A C 1
ATOM 2160 O O . PRO A 1 283 ? -1.066 -6.408 29.901 1.00 90.12 283 PRO A O 1
ATOM 2163 N N . GLN A 1 284 ? 0.926 -7.196 30.587 1.00 88.25 284 GLN A N 1
ATOM 2164 C CA . GLN A 1 284 ? 0.736 -8.534 30.020 1.00 88.25 284 GLN A CA 1
ATOM 2165 C C . GLN A 1 284 ? -0.380 -9.294 30.748 1.00 88.25 284 GLN A C 1
ATOM 2167 O O . GLN A 1 284 ? -0.750 -8.958 31.872 1.00 88.25 284 GLN A O 1
ATOM 2172 N N . ALA A 1 285 ? -0.929 -10.316 30.087 1.00 86.31 285 ALA A N 1
ATOM 2173 C CA . ALA A 1 285 ? -1.937 -11.174 30.688 1.00 86.31 285 ALA A CA 1
ATOM 2174 C C . ALA A 1 285 ? -1.395 -11.922 31.901 1.00 86.31 285 ALA A C 1
ATOM 2176 O O . ALA A 1 285 ? -0.387 -12.618 31.811 1.00 86.31 285 ALA A O 1
ATOM 2177 N N . GLU A 1 286 ? -2.129 -11.840 32.999 1.00 88.38 286 GLU A N 1
ATOM 2178 C CA . GLU A 1 286 ? -2.011 -12.761 34.119 1.00 88.38 286 GLU A CA 1
ATOM 2179 C C . GLU A 1 286 ? -3.228 -13.686 34.120 1.00 88.38 286 GLU A C 1
ATOM 2181 O O . GLU A 1 286 ? -4.215 -13.437 33.422 1.00 88.38 286 GLU A O 1
ATOM 2186 N N . ARG A 1 287 ? -3.185 -14.757 34.919 1.00 84.44 287 ARG A N 1
ATOM 2187 C CA . ARG A 1 287 ? -4.286 -15.728 35.006 1.00 84.44 287 ARG A CA 1
ATOM 2188 C C . ARG A 1 287 ? -5.634 -15.036 35.236 1.00 84.44 287 ARG A C 1
ATOM 2190 O O . ARG A 1 287 ? -6.590 -15.313 34.513 1.00 84.44 287 ARG A O 1
ATOM 2197 N N . ASP A 1 288 ? -5.658 -14.081 36.160 1.00 84.69 288 ASP A N 1
ATOM 2198 C CA . ASP A 1 288 ? -6.876 -13.414 36.625 1.00 84.69 288 ASP A CA 1
ATOM 2199 C C . ASP A 1 288 ? -7.325 -12.273 35.695 1.00 84.69 288 ASP A C 1
ATOM 2201 O O . ASP A 1 288 ? -8.481 -11.858 35.725 1.00 84.69 288 ASP A O 1
ATOM 2205 N N . THR A 1 289 ? -6.435 -11.785 34.824 1.00 85.19 289 THR A N 1
ATOM 2206 C CA . THR A 1 289 ? -6.716 -10.691 33.875 1.00 85.19 289 THR A CA 1
ATOM 2207 C C . THR A 1 289 ? -6.811 -11.169 32.428 1.00 85.19 289 THR A C 1
ATOM 2209 O O . THR A 1 289 ? -7.048 -10.363 31.524 1.00 85.19 289 THR A O 1
ATOM 2212 N N . SER A 1 290 ? -6.627 -12.468 32.180 1.00 82.81 290 SER A N 1
ATOM 2213 C CA . SER A 1 290 ? -6.666 -13.082 30.850 1.00 82.81 290 SER A CA 1
ATOM 2214 C C . SER A 1 290 ? -7.987 -12.786 30.132 1.00 82.81 290 SER A C 1
ATOM 2216 O O . SER A 1 290 ? -7.957 -12.206 29.054 1.00 82.81 290 SER A O 1
ATOM 2218 N N . ALA A 1 291 ? -9.128 -12.993 30.795 1.00 85.56 291 ALA A N 1
ATOM 2219 C CA . ALA A 1 291 ? -10.470 -12.677 30.282 1.00 85.56 291 ALA A CA 1
ATOM 2220 C C . ALA A 1 291 ? -10.797 -11.168 30.205 1.00 85.56 291 ALA A C 1
ATOM 2222 O O . ALA A 1 291 ? -11.912 -10.780 29.854 1.00 85.56 291 ALA A O 1
ATOM 2223 N N . GLY A 1 292 ? -9.843 -10.304 30.562 1.00 90.94 292 GLY A N 1
ATOM 2224 C CA . GLY A 1 292 ? -9.999 -8.855 30.557 1.00 90.94 292 GLY A CA 1
ATOM 2225 C C . GLY A 1 292 ? -10.166 -8.243 29.166 1.00 90.94 292 GLY A C 1
ATOM 2226 O O . GLY A 1 292 ? -10.747 -7.159 29.047 1.00 90.94 292 GLY A O 1
ATOM 2227 N N . LEU A 1 293 ? -9.652 -8.930 28.143 1.00 95.00 293 LEU A N 1
ATOM 2228 C CA . LEU A 1 293 ? -9.840 -8.654 26.724 1.00 95.00 293 LEU A CA 1
ATOM 2229 C C . LEU A 1 293 ? -10.409 -9.924 26.076 1.00 95.00 293 LEU A C 1
ATOM 2231 O O . LEU A 1 293 ? -9.911 -11.017 26.329 1.00 95.00 293 LEU A O 1
ATOM 2235 N N . ALA A 1 294 ? -11.475 -9.797 25.290 1.00 95.50 294 ALA A N 1
ATOM 2236 C CA . ALA A 1 294 ? -12.145 -10.946 24.682 1.00 95.50 294 ALA A CA 1
ATOM 2237 C C . ALA A 1 294 ? -12.915 -10.545 23.413 1.00 95.50 294 ALA A C 1
ATOM 2239 O O . ALA A 1 294 ? -13.344 -9.391 23.305 1.00 95.50 294 ALA A O 1
ATOM 2240 N N . PRO A 1 295 ? -13.137 -11.475 22.467 1.00 96.62 295 PRO A N 1
ATOM 2241 C CA . PRO A 1 295 ? -14.026 -11.225 21.344 1.00 96.62 295 PRO A CA 1
ATOM 2242 C C . PRO A 1 295 ? -15.478 -11.135 21.822 1.00 96.62 295 PRO A C 1
ATOM 2244 O O . PRO A 1 295 ? -15.917 -11.934 22.650 1.00 96.62 295 PRO A O 1
ATOM 2247 N N . ASP A 1 296 ? -16.255 -10.220 21.249 1.00 97.38 296 ASP A N 1
ATOM 2248 C CA . ASP A 1 296 ? -17.687 -10.089 21.529 1.00 97.38 296 ASP A CA 1
ATOM 2249 C C . ASP A 1 296 ? -18.494 -10.008 20.228 1.00 97.38 296 ASP A C 1
ATOM 2251 O O . ASP A 1 296 ? -18.348 -9.081 19.435 1.00 97.38 296 ASP A O 1
ATOM 2255 N N . SER A 1 297 ? -19.359 -10.996 19.993 1.00 97.25 297 SER A N 1
ATOM 2256 C CA . SER A 1 297 ? -20.247 -11.034 18.824 1.00 97.25 297 SER A CA 1
ATOM 2257 C C . SER A 1 297 ? -21.584 -10.318 19.041 1.00 97.25 297 SER A C 1
ATOM 2259 O O . SER A 1 297 ? -22.329 -10.104 18.081 1.00 97.25 297 SER A O 1
ATOM 2261 N N . SER A 1 298 ? -21.923 -9.979 20.289 1.00 97.81 298 SER A N 1
ATOM 2262 C CA . SER A 1 298 ? -23.188 -9.332 20.658 1.00 97.81 298 SER A CA 1
ATOM 2263 C C . SER A 1 298 ? -23.145 -7.814 20.479 1.00 97.81 298 SER A C 1
ATOM 2265 O O . SER A 1 298 ? -24.145 -7.211 20.091 1.00 97.81 298 SER A O 1
ATOM 2267 N N . ALA A 1 299 ? -21.976 -7.204 20.677 1.00 97.44 299 ALA A N 1
ATOM 2268 C CA . ALA A 1 299 ? -21.730 -5.790 20.432 1.00 97.44 299 ALA A CA 1
ATOM 2269 C C . ALA A 1 299 ? -20.649 -5.643 19.360 1.00 97.44 299 ALA A C 1
ATOM 2271 O O . ALA A 1 299 ? -19.469 -5.756 19.655 1.00 97.44 299 ALA A O 1
ATOM 2272 N N . ARG A 1 300 ? -21.048 -5.376 18.115 1.00 96.69 300 ARG A N 1
ATOM 2273 C CA . ARG A 1 300 ? -20.139 -5.170 16.976 1.00 96.69 300 ARG A CA 1
ATOM 2274 C C . ARG A 1 300 ? -20.547 -3.944 16.168 1.00 96.69 300 ARG A C 1
ATOM 2276 O O . ARG A 1 300 ? -21.712 -3.540 16.236 1.00 96.69 300 ARG A O 1
ATOM 2283 N N . PHE A 1 301 ? -19.596 -3.351 15.462 1.00 97.12 301 PHE A N 1
ATOM 2284 C CA . PHE A 1 301 ? -19.814 -2.256 14.523 1.00 97.12 301 PHE A CA 1
ATOM 2285 C C . PHE A 1 301 ? -19.675 -2.761 13.084 1.00 97.12 301 PHE A C 1
ATOM 2287 O O . PHE A 1 301 ? -20.590 -2.568 12.288 1.00 97.12 301 PHE A O 1
ATOM 2294 N N . GLU A 1 302 ? -18.587 -3.471 12.788 1.00 94.06 302 GLU A N 1
ATOM 2295 C CA . GLU A 1 302 ? -18.319 -4.111 11.499 1.00 94.06 302 GLU A CA 1
ATOM 2296 C C . GLU A 1 302 ? -18.100 -5.618 11.683 1.00 94.06 302 GLU A C 1
ATOM 2298 O O . GLU A 1 302 ? -17.866 -6.107 12.784 1.00 94.06 302 GLU A O 1
ATOM 2303 N N . GLY A 1 303 ? -18.230 -6.386 10.599 1.00 95.00 303 GLY A N 1
ATOM 2304 C CA . GLY A 1 303 ? -17.913 -7.816 10.626 1.00 95.00 303 GLY A CA 1
ATOM 2305 C C . GLY A 1 303 ? -18.784 -8.656 11.576 1.00 95.00 303 GLY A C 1
ATOM 2306 O O . GLY A 1 303 ? -20.011 -8.511 11.645 1.00 95.00 303 GLY A O 1
ATOM 2307 N N . LYS A 1 304 ? -18.160 -9.632 12.244 1.00 96.88 304 LYS A N 1
ATOM 2308 C CA . LYS A 1 304 ? -18.821 -10.613 13.119 1.00 96.88 304 LYS A CA 1
ATOM 2309 C C . LYS A 1 304 ? -18.552 -10.351 14.596 1.00 96.88 304 LYS A C 1
ATOM 2311 O O . LYS A 1 304 ? -19.330 -10.847 15.418 1.00 96.88 304 LYS A O 1
ATOM 2316 N N . ARG A 1 305 ? -17.469 -9.656 14.953 1.00 96.75 305 ARG A N 1
ATOM 2317 C CA . ARG A 1 305 ? -17.012 -9.511 16.343 1.00 96.75 305 ARG A CA 1
ATOM 2318 C C . ARG A 1 305 ? -16.363 -8.149 16.569 1.00 96.75 305 ARG A C 1
ATOM 2320 O O . ARG A 1 305 ? -15.897 -7.524 15.637 1.00 96.75 305 ARG A O 1
ATOM 2327 N N . SER A 1 306 ? -16.298 -7.729 17.826 1.00 97.81 306 SER A N 1
ATOM 2328 C CA . SER A 1 306 ? -15.447 -6.624 18.274 1.00 97.81 306 SER A CA 1
ATOM 2329 C C . SER A 1 306 ? -14.524 -7.077 19.407 1.00 97.81 306 SER A C 1
ATOM 2331 O O . SER A 1 306 ? -14.673 -8.178 19.947 1.00 97.81 306 SER A O 1
ATOM 2333 N N . LEU A 1 307 ? -13.577 -6.223 19.796 1.00 97.75 307 LEU A N 1
ATOM 2334 C CA . LEU A 1 307 ? -12.790 -6.405 21.013 1.00 97.75 307 LEU A CA 1
ATOM 2335 C C . LEU A 1 307 ? -13.536 -5.797 22.206 1.00 97.75 307 LEU A C 1
ATOM 2337 O O . LEU A 1 307 ? -13.691 -4.579 22.276 1.00 97.75 307 LEU A O 1
ATOM 2341 N N . ARG A 1 308 ? -13.919 -6.620 23.185 1.00 97.94 308 ARG A N 1
ATOM 2342 C CA . ARG A 1 308 ? -14.419 -6.181 24.495 1.00 97.94 308 ARG A CA 1
ATOM 2343 C C . ARG A 1 308 ? -13.276 -6.099 25.503 1.00 97.94 308 ARG A C 1
ATOM 2345 O O . ARG A 1 308 ? -12.504 -7.040 25.645 1.00 97.94 308 ARG A O 1
ATOM 2352 N N . TRP A 1 309 ? -13.215 -5.003 26.252 1.00 97.88 309 TRP A N 1
ATOM 2353 C CA . TRP A 1 309 ? -12.175 -4.690 27.228 1.00 97.88 309 TRP A CA 1
ATOM 2354 C C . TRP A 1 309 ? -12.791 -4.255 28.566 1.00 97.88 309 TRP A C 1
ATOM 2356 O O . TRP A 1 309 ? -13.288 -3.134 28.712 1.00 97.88 309 TRP A O 1
ATOM 2366 N N . ILE A 1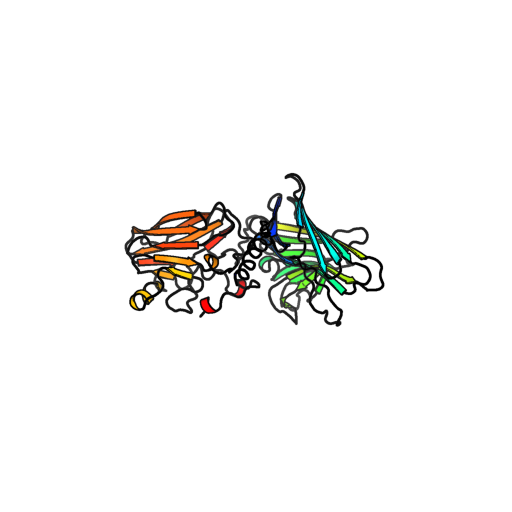 310 ? -12.723 -5.134 29.572 1.00 97.38 310 ILE A N 1
ATOM 2367 C CA . ILE A 1 310 ? -13.331 -4.938 30.902 1.00 97.38 310 ILE A CA 1
ATOM 2368 C C . ILE A 1 310 ? -12.348 -4.526 32.008 1.00 97.38 310 ILE A C 1
ATOM 2370 O O . ILE A 1 310 ? -12.799 -4.034 33.032 1.00 97.38 310 ILE A O 1
ATOM 2374 N N . LEU A 1 311 ? -11.031 -4.668 31.811 1.00 95.12 311 LEU A N 1
ATOM 2375 C CA . LEU A 1 311 ? -10.022 -4.204 32.785 1.00 95.12 311 LEU A CA 1
ATOM 2376 C C . LEU A 1 311 ? -10.121 -2.692 33.012 1.00 95.12 311 LEU A C 1
ATOM 2378 O O . LEU A 1 311 ? -10.311 -1.962 32.044 1.00 95.12 311 LEU A O 1
ATOM 2382 N N . ASP A 1 312 ? -9.923 -2.208 34.236 1.00 95.88 312 ASP A N 1
ATOM 2383 C CA . ASP A 1 312 ? -10.125 -0.787 34.567 1.00 95.88 312 ASP A CA 1
ATOM 2384 C C . ASP A 1 312 ? -9.172 0.177 33.849 1.00 95.88 312 ASP A C 1
ATOM 2386 O O . ASP A 1 312 ? -9.510 1.340 33.627 1.00 95.88 312 ASP A O 1
ATOM 2390 N N . ALA A 1 313 ? -7.992 -0.307 33.466 1.00 96.19 313 ALA A N 1
ATOM 2391 C CA . ALA A 1 313 ? -6.978 0.450 32.750 1.00 96.19 313 ALA A CA 1
ATOM 2392 C C . ALA A 1 313 ? -6.111 -0.473 31.882 1.00 96.19 313 ALA A C 1
ATOM 2394 O O . ALA A 1 313 ? -6.222 -1.702 31.932 1.00 96.19 313 ALA A O 1
ATOM 2395 N N . GLY A 1 314 ? -5.234 0.138 31.090 1.00 96.06 314 GLY A N 1
ATOM 2396 C CA . GLY A 1 314 ? -4.191 -0.536 30.321 1.00 96.06 314 GLY A CA 1
ATOM 2397 C C . GLY A 1 314 ? -4.012 0.085 28.942 1.00 96.06 314 GLY A C 1
ATOM 2398 O O . GLY A 1 314 ? -4.682 1.051 28.582 1.00 96.06 314 GLY A O 1
ATOM 2399 N N . GLU A 1 315 ? -3.124 -0.496 28.150 1.00 96.62 315 GLU A N 1
ATOM 2400 C CA . GLU A 1 315 ? -2.814 -0.058 26.793 1.00 96.62 315 GLU A CA 1
ATOM 2401 C C . GLU A 1 315 ? -2.882 -1.241 25.827 1.00 96.62 315 GLU A C 1
ATOM 2403 O O . GLU A 1 315 ? -2.349 -2.313 26.106 1.00 96.62 315 GLU A O 1
ATOM 2408 N N . LEU A 1 316 ? -3.512 -1.032 24.674 1.00 95.94 316 LEU A N 1
ATOM 2409 C CA . LEU A 1 316 ? -3.502 -1.933 23.534 1.00 95.94 316 LEU A CA 1
ATOM 2410 C C . LEU A 1 316 ? -2.651 -1.307 22.424 1.00 95.94 316 LEU A C 1
ATOM 2412 O O . LEU A 1 316 ? -2.956 -0.215 21.954 1.00 95.94 316 LEU A O 1
ATOM 2416 N N . THR A 1 317 ? -1.596 -1.988 21.983 1.00 93.81 317 THR A N 1
ATOM 2417 C CA . THR A 1 317 ? -0.673 -1.524 20.935 1.00 93.81 317 THR A CA 1
ATOM 2418 C C . THR A 1 317 ? -0.696 -2.455 19.730 1.00 93.81 317 THR A C 1
ATOM 2420 O O . THR A 1 317 ? -0.766 -3.675 19.880 1.00 93.81 317 THR A O 1
ATOM 2423 N N . HIS A 1 318 ? -0.607 -1.903 18.519 1.00 92.25 318 HIS A N 1
ATOM 2424 C CA . HIS A 1 318 ? -0.475 -2.721 17.310 1.00 92.25 318 HIS A CA 1
ATOM 2425 C C . HIS A 1 318 ? 0.999 -3.064 17.040 1.00 92.25 318 HIS A C 1
ATOM 2427 O O . HIS A 1 318 ? 1.898 -2.235 17.231 1.00 92.25 318 HIS A O 1
ATOM 2433 N N . VAL A 1 319 ? 1.263 -4.277 16.545 1.00 83.12 319 VAL A N 1
ATOM 2434 C CA . VAL A 1 319 ? 2.620 -4.851 16.391 1.00 83.12 319 VAL A CA 1
ATOM 2435 C C . VAL A 1 319 ? 3.520 -4.113 15.397 1.00 83.12 319 VAL A C 1
ATOM 2437 O O . VAL A 1 319 ? 4.746 -4.236 15.478 1.00 83.12 319 VAL A O 1
ATOM 2440 N N . ILE A 1 320 ? 2.935 -3.273 14.533 1.00 74.19 320 ILE A N 1
ATOM 2441 C CA . ILE A 1 320 ? 3.669 -2.306 13.689 1.00 74.19 320 ILE A CA 1
ATOM 2442 C C . ILE A 1 320 ? 4.621 -1.420 14.509 1.00 74.19 320 ILE A C 1
ATOM 2444 O O . ILE A 1 320 ? 5.597 -0.908 13.976 1.00 74.19 320 ILE A O 1
ATOM 2448 N N . SER A 1 321 ? 4.350 -1.251 15.807 1.00 64.25 321 SER A N 1
ATOM 2449 C CA . SER A 1 321 ? 5.086 -0.354 16.699 1.00 64.25 321 SER A CA 1
ATOM 2450 C C . SER A 1 321 ? 6.405 -0.935 17.220 1.00 64.25 321 SER A C 1
ATOM 2452 O O . SER A 1 321 ? 7.198 -0.185 17.778 1.00 64.25 321 SER A O 1
ATOM 2454 N N . TYR A 1 322 ? 6.637 -2.254 17.113 1.00 56.00 322 TYR A N 1
ATOM 2455 C CA . TYR A 1 322 ? 7.641 -2.916 17.965 1.00 56.00 322 TYR A CA 1
ATOM 2456 C C . TYR A 1 322 ? 8.587 -3.903 17.264 1.00 56.00 322 TYR A C 1
ATOM 2458 O O . TYR A 1 322 ? 9.623 -4.236 17.831 1.00 56.00 322 TYR A O 1
ATOM 2466 N N . ARG A 1 323 ? 8.263 -4.430 16.072 1.00 50.19 323 ARG A N 1
ATOM 2467 C CA . ARG A 1 323 ? 8.969 -5.627 15.554 1.00 50.19 323 ARG A CA 1
ATOM 2468 C C . ARG A 1 323 ? 9.433 -5.611 14.103 1.00 50.19 323 ARG A C 1
ATOM 2470 O O . ARG A 1 323 ? 9.629 -6.673 13.524 1.00 50.19 323 ARG A O 1
ATOM 2477 N N . GLY A 1 324 ? 9.616 -4.445 13.489 1.00 44.12 324 GLY A N 1
ATOM 2478 C CA . GLY A 1 324 ? 10.053 -4.417 12.087 1.00 44.12 324 GLY A CA 1
ATOM 2479 C C . GLY A 1 324 ? 9.065 -5.118 11.145 1.00 44.12 324 GLY A C 1
ATOM 2480 O O . GLY A 1 324 ? 9.425 -5.444 10.014 1.00 44.12 324 GLY A O 1
ATOM 2481 N N . TYR A 1 325 ? 7.810 -5.317 11.589 1.00 50.47 325 TYR A N 1
ATOM 2482 C CA . TYR A 1 325 ? 6.688 -5.341 10.668 1.00 50.47 325 TYR A CA 1
ATOM 2483 C C . TYR A 1 325 ? 6.704 -3.957 10.048 1.00 50.47 325 TYR A C 1
ATOM 2485 O O . TYR A 1 325 ? 6.238 -2.986 10.647 1.00 50.47 325 TYR A O 1
ATOM 2493 N N . ALA A 1 326 ? 7.395 -3.857 8.918 1.00 48.88 326 ALA A N 1
ATOM 2494 C CA . ALA A 1 326 ? 7.446 -2.633 8.176 1.00 48.88 326 ALA A CA 1
ATOM 2495 C C . ALA A 1 326 ? 5.986 -2.338 7.843 1.00 48.88 326 ALA A C 1
ATOM 2497 O O . ALA A 1 326 ? 5.366 -3.025 7.026 1.00 48.88 326 ALA A O 1
ATOM 2498 N N . LEU A 1 327 ? 5.440 -1.291 8.475 1.00 56.19 327 LEU A N 1
ATOM 2499 C CA . LEU A 1 327 ? 4.484 -0.449 7.770 1.00 56.19 327 LEU A CA 1
ATOM 2500 C C . LEU A 1 327 ? 4.987 -0.360 6.331 1.00 56.19 327 LEU A C 1
ATOM 2502 O O . LEU A 1 327 ? 6.213 -0.261 6.170 1.00 56.19 327 LEU A O 1
ATOM 2506 N N . PRO A 1 328 ? 4.112 -0.461 5.310 1.00 56.19 328 PRO A N 1
ATOM 2507 C CA . PRO A 1 328 ? 4.554 -0.278 3.935 1.00 56.19 328 PRO A CA 1
ATOM 2508 C C . PRO A 1 328 ? 5.541 0.884 3.954 1.00 56.19 328 PRO A C 1
ATO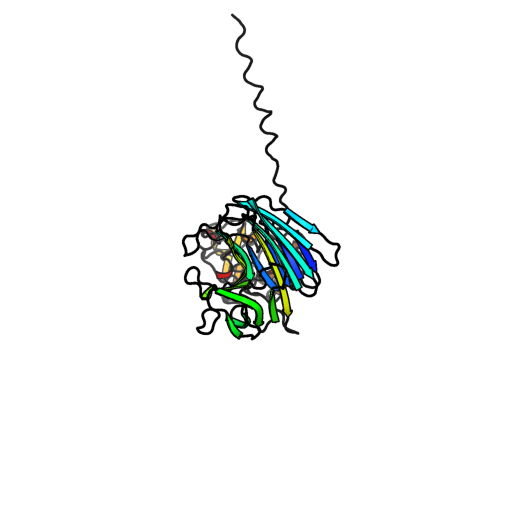M 2510 O O . PRO A 1 328 ? 5.187 1.926 4.504 1.00 56.19 328 PRO A O 1
ATOM 2513 N N . ALA A 1 329 ? 6.794 0.681 3.516 1.00 51.75 329 ALA A N 1
ATOM 2514 C CA . ALA A 1 329 ? 7.897 1.642 3.731 1.00 51.75 329 ALA A CA 1
ATOM 2515 C C . ALA A 1 329 ? 7.601 3.046 3.150 1.00 51.75 329 ALA A C 1
ATOM 2517 O O . ALA A 1 329 ? 8.394 3.973 3.238 1.00 51.75 329 ALA A O 1
ATOM 2518 N N . THR A 1 330 ? 6.435 3.160 2.530 1.00 59.78 330 THR A N 1
ATOM 2519 C CA . THR A 1 330 ? 5.777 4.280 1.906 1.00 59.78 330 THR A CA 1
ATOM 2520 C C . THR A 1 330 ? 4.781 5.027 2.798 1.00 59.78 330 THR A C 1
ATOM 2522 O O . THR A 1 330 ? 4.226 5.997 2.290 1.00 59.78 330 THR A O 1
ATOM 2525 N N . LEU A 1 331 ? 4.464 4.578 4.026 1.00 75.62 331 LEU A N 1
ATOM 2526 C CA . LEU A 1 331 ? 3.523 5.294 4.895 1.00 75.62 331 LEU A CA 1
ATOM 2527 C C . LEU A 1 331 ? 4.179 6.582 5.383 1.00 75.62 331 LEU A C 1
ATOM 2529 O O . LEU A 1 331 ? 5.202 6.554 6.063 1.00 75.62 331 LEU A O 1
ATOM 2533 N N . GLU A 1 332 ? 3.583 7.712 5.030 1.00 78.00 332 GLU A N 1
ATOM 2534 C CA . GLU A 1 332 ? 4.155 9.032 5.267 1.00 78.00 332 GLU A CA 1
ATOM 2535 C C . GLU A 1 332 ? 3.133 9.953 5.924 1.00 78.00 332 GLU A C 1
ATOM 2537 O O . GLU A 1 332 ? 1.926 9.820 5.730 1.00 78.00 332 GLU A O 1
ATOM 2542 N N . ALA A 1 333 ? 3.627 10.920 6.694 1.00 83.88 333 ALA A N 1
ATOM 2543 C CA . ALA A 1 333 ? 2.768 11.915 7.307 1.00 83.88 333 ALA A CA 1
ATOM 2544 C C . ALA A 1 333 ? 2.161 12.874 6.245 1.00 83.88 333 ALA A C 1
ATOM 2546 O O . ALA A 1 333 ? 2.816 13.176 5.239 1.00 83.88 333 ALA A O 1
ATOM 2547 N N . PRO A 1 334 ? 0.942 13.402 6.471 1.00 91.94 334 PRO A N 1
ATOM 2548 C CA . PRO A 1 334 ? 0.090 13.106 7.615 1.00 91.94 334 PRO A CA 1
ATOM 2549 C C . PRO A 1 334 ? -0.503 11.697 7.538 1.00 91.94 334 PRO A C 1
ATOM 2551 O O . PRO A 1 334 ? -0.834 11.212 6.458 1.00 91.94 334 PRO A O 1
ATOM 2554 N N . CYS A 1 335 ? -0.645 11.063 8.697 1.00 91.75 335 CYS A N 1
ATOM 2555 C CA . CYS A 1 335 ? -1.262 9.753 8.831 1.00 91.75 335 CYS A CA 1
ATOM 2556 C C . CYS A 1 335 ? -2.284 9.779 9.967 1.00 91.75 335 CYS A C 1
ATOM 2558 O O . CYS A 1 335 ? -2.001 10.300 11.048 1.00 91.75 335 CYS A O 1
ATOM 2560 N N . THR A 1 336 ? -3.463 9.213 9.734 1.00 95.19 336 THR A N 1
ATOM 2561 C CA . THR A 1 336 ? -4.564 9.181 10.695 1.00 95.19 336 THR A CA 1
ATOM 2562 C C . THR A 1 336 ? -4.766 7.760 11.201 1.00 95.19 336 THR A C 1
ATOM 2564 O O . THR A 1 336 ? -4.980 6.834 10.420 1.00 95.19 336 THR A O 1
ATOM 2567 N N . PHE A 1 337 ? -4.732 7.598 12.522 1.00 96.81 337 PHE A N 1
ATOM 2568 C CA . PHE A 1 337 ? -5.264 6.422 13.201 1.00 96.81 337 PHE A CA 1
ATOM 2569 C C . PHE A 1 337 ? -6.704 6.706 13.616 1.00 96.81 337 PHE A C 1
ATOM 2571 O O . PHE A 1 337 ? -6.989 7.781 14.133 1.00 96.81 337 PHE A O 1
ATOM 2578 N N . SER A 1 338 ? -7.613 5.761 13.414 1.00 98.12 338 SER A N 1
ATOM 2579 C CA . SER A 1 338 ? -9.006 5.877 13.838 1.00 98.12 338 SER A CA 1
ATOM 2580 C C . SER A 1 338 ? -9.562 4.542 14.307 1.00 98.12 338 SER A C 1
ATOM 2582 O O . SER A 1 338 ? -9.067 3.497 13.895 1.00 98.12 338 SER A O 1
ATOM 2584 N N . VAL A 1 339 ? -10.581 4.578 15.161 1.00 98.62 339 VAL A N 1
ATOM 2585 C CA . VAL A 1 339 ? -11.236 3.388 15.722 1.00 98.62 339 VAL A CA 1
ATOM 2586 C C . VAL A 1 339 ? -12.671 3.730 16.126 1.00 98.62 339 VAL A C 1
ATOM 2588 O O . VAL A 1 339 ? -12.947 4.863 16.535 1.00 98.62 339 VAL A O 1
ATOM 2591 N N . HIS A 1 340 ? -13.589 2.775 15.986 1.00 98.69 340 HIS A N 1
ATOM 2592 C CA . HIS A 1 340 ? -14.937 2.880 16.537 1.00 98.69 340 HIS A CA 1
ATOM 2593 C C . HIS A 1 340 ? -14.936 2.383 17.976 1.00 98.69 340 HIS A C 1
ATOM 2595 O O . HIS A 1 340 ? -14.371 1.336 18.286 1.00 98.69 340 HIS A O 1
ATOM 2601 N N . VAL A 1 341 ? -15.554 3.160 18.858 1.00 98.69 341 VAL A N 1
ATOM 2602 C CA . VAL A 1 341 ? -15.532 2.937 20.300 1.00 98.69 341 VAL A CA 1
ATOM 2603 C C . VAL A 1 341 ? -16.947 3.031 20.855 1.00 98.69 341 VAL A C 1
ATOM 2605 O O . VAL A 1 341 ? -17.703 3.931 20.487 1.00 98.69 341 VAL A O 1
ATOM 2608 N N . LYS A 1 342 ? -17.288 2.111 21.755 1.00 98.69 342 LYS A N 1
ATOM 2609 C CA . LYS A 1 342 ? -18.520 2.090 22.556 1.00 98.69 342 LYS A CA 1
ATOM 2610 C C . LYS A 1 342 ? -18.158 1.755 24.004 1.00 98.69 342 LYS A C 1
ATOM 2612 O O . LYS A 1 342 ? -17.184 1.045 24.231 1.00 98.69 342 LYS A O 1
ATOM 2617 N N . SER A 1 343 ? -18.915 2.227 24.989 1.00 98.69 343 SER A N 1
ATOM 2618 C CA . SER A 1 343 ? -18.663 1.942 26.406 1.00 98.69 343 SER A CA 1
ATOM 2619 C C . SER A 1 343 ? -19.919 1.671 27.231 1.00 98.69 343 SER A C 1
ATOM 2621 O O . SER A 1 343 ? -21.030 2.046 26.860 1.00 98.69 343 SER A O 1
ATOM 2623 N N . GLU A 1 344 ? -19.721 1.009 28.371 1.00 98.44 344 GLU A N 1
ATOM 2624 C CA . GLU A 1 344 ? -20.741 0.771 29.390 1.00 98.44 344 GLU A CA 1
ATOM 2625 C C . GLU A 1 344 ? -20.103 0.762 30.798 1.00 98.44 344 GLU A C 1
ATOM 2627 O O . GLU A 1 344 ? -19.289 -0.113 31.091 1.00 98.44 344 GLU A O 1
ATOM 2632 N N . PRO A 1 345 ? -20.445 1.704 31.695 1.00 98.12 345 PRO A N 1
ATOM 2633 C CA . PRO A 1 345 ? -21.359 2.820 31.465 1.00 98.12 345 PRO A CA 1
ATOM 2634 C C . PRO A 1 345 ? -20.786 3.833 30.452 1.00 98.12 345 PRO A C 1
ATOM 2636 O O . PRO A 1 345 ? -19.579 3.848 30.205 1.00 98.12 345 PRO A O 1
ATOM 2639 N N . PRO A 1 346 ? -21.622 4.715 29.874 1.00 98.31 346 PRO A N 1
ATOM 2640 C CA . PRO A 1 346 ? -21.129 5.879 29.143 1.00 98.31 346 PRO A CA 1
ATOM 2641 C C . PRO A 1 346 ? -20.167 6.706 30.011 1.00 98.31 346 PRO A C 1
ATOM 2643 O O . PRO A 1 346 ? -20.355 6.807 31.222 1.00 98.31 346 PRO A O 1
ATOM 2646 N N . GLY A 1 347 ? -19.164 7.338 29.397 1.00 98.12 347 GLY A N 1
ATOM 2647 C CA . GLY A 1 347 ? -18.197 8.184 30.108 1.00 98.12 347 GLY A CA 1
ATOM 2648 C C . GLY A 1 347 ? -16.792 7.593 30.251 1.00 98.12 347 GLY A C 1
ATOM 2649 O O . GLY A 1 347 ? -15.909 8.275 30.771 1.00 98.12 347 GLY A O 1
ATOM 2650 N N . VAL A 1 348 ? -16.552 6.366 29.771 1.00 98.56 348 VAL A N 1
ATOM 2651 C CA . VAL A 1 348 ? -15.207 5.761 29.778 1.00 98.56 348 VAL A CA 1
ATOM 2652 C C . VAL A 1 348 ? -14.233 6.610 28.958 1.00 98.56 348 VAL A C 1
ATOM 2654 O O . VAL A 1 348 ? -14.474 6.888 27.783 1.00 98.56 348 VAL A O 1
ATOM 2657 N N . ARG A 1 349 ? -13.116 7.014 29.567 1.00 98.62 349 ARG A N 1
ATOM 2658 C CA . ARG A 1 349 ? -12.066 7.817 28.935 1.00 98.62 349 ARG A CA 1
ATOM 2659 C C . ARG A 1 349 ? -11.030 6.927 28.262 1.00 98.62 349 ARG A C 1
ATOM 2661 O O . ARG A 1 349 ? -10.541 5.966 28.855 1.00 98.62 349 ARG A O 1
ATOM 2668 N N . VAL A 1 350 ? -10.650 7.296 27.044 1.00 98.50 350 VAL A N 1
ATOM 2669 C CA . VAL A 1 350 ? -9.686 6.562 26.216 1.00 98.50 350 VAL A CA 1
ATOM 2670 C C . VAL A 1 350 ? -8.713 7.552 25.583 1.00 98.50 350 VAL A C 1
ATOM 2672 O O . VAL A 1 350 ? -9.129 8.609 25.120 1.00 98.50 350 VAL A O 1
ATOM 2675 N N . ALA A 1 351 ? -7.424 7.232 25.553 1.00 98.56 351 ALA A N 1
ATOM 2676 C CA . ALA A 1 351 ? -6.428 7.944 24.767 1.00 98.56 351 ALA A CA 1
ATOM 2677 C C . ALA A 1 351 ? -6.084 7.162 23.494 1.00 98.56 351 ALA A C 1
ATOM 2679 O O . ALA A 1 351 ? -5.705 5.997 23.553 1.00 98.56 351 ALA A O 1
ATOM 2680 N N . LEU A 1 352 ? -6.173 7.819 22.341 1.00 98.44 352 LEU A N 1
ATOM 2681 C CA . LEU A 1 352 ? -5.681 7.309 21.065 1.00 98.44 352 LEU A CA 1
ATOM 2682 C C . LEU A 1 352 ? -4.294 7.878 20.789 1.00 98.44 352 LEU A C 1
ATOM 2684 O O . LEU A 1 352 ? -4.048 9.062 21.033 1.00 98.44 352 LEU A O 1
ATOM 2688 N N . ARG A 1 353 ? -3.392 7.056 20.250 1.00 96.88 353 ARG A N 1
ATOM 2689 C CA . ARG A 1 353 ? -2.028 7.461 19.888 1.00 96.88 353 ARG A CA 1
ATOM 2690 C C . ARG A 1 353 ? -1.688 7.025 18.469 1.00 96.88 353 ARG A C 1
ATOM 2692 O O . ARG A 1 353 ? -1.968 5.894 18.083 1.00 96.88 353 ARG A O 1
ATOM 2699 N N . CYS A 1 354 ? -1.050 7.925 17.728 1.00 94.44 354 CYS A N 1
ATOM 2700 C CA . CYS A 1 354 ? -0.481 7.671 16.406 1.00 94.44 354 CYS A CA 1
ATOM 2701 C C . CYS A 1 354 ? 0.796 8.491 16.261 1.00 94.44 354 CYS A C 1
ATOM 2703 O O . CYS A 1 354 ? 0.736 9.721 16.218 1.00 94.44 354 CYS A O 1
ATOM 2705 N N . GLY A 1 355 ? 1.961 7.842 16.231 1.00 90.50 355 GLY A N 1
ATOM 2706 C CA . GLY A 1 355 ? 3.234 8.567 16.234 1.00 90.50 355 GLY A CA 1
ATOM 2707 C C . GLY A 1 355 ? 3.343 9.505 17.438 1.00 90.50 355 GLY A C 1
ATOM 2708 O O . GLY A 1 355 ? 3.237 9.076 18.586 1.00 90.50 355 GLY A O 1
ATOM 2709 N N . HIS A 1 356 ? 3.533 10.798 17.170 1.00 90.25 356 HIS A N 1
ATOM 2710 C CA . HIS A 1 356 ? 3.527 11.846 18.198 1.00 90.25 356 HIS A CA 1
ATOM 2711 C C . HIS A 1 356 ? 2.135 12.429 18.493 1.00 90.25 356 HIS A C 1
ATOM 2713 O O . HIS A 1 356 ? 2.004 13.253 19.395 1.00 90.25 356 HIS A O 1
ATOM 2719 N N . GLY A 1 357 ? 1.111 12.045 17.732 1.00 94.06 357 GLY A N 1
ATOM 2720 C CA . GLY A 1 357 ? -0.268 12.448 17.974 1.00 94.06 357 GLY A CA 1
ATOM 2721 C C . GLY A 1 357 ? -0.855 11.712 19.176 1.00 94.06 357 GLY A C 1
ATOM 2722 O O . GLY A 1 357 ? -0.663 10.501 19.327 1.00 94.06 357 GLY A O 1
ATOM 2723 N N . ARG A 1 358 ? -1.590 12.446 20.016 1.00 96.94 358 ARG A N 1
ATOM 2724 C CA . ARG A 1 358 ? -2.365 11.899 21.132 1.00 96.94 358 ARG A CA 1
ATOM 2725 C C . ARG A 1 358 ? -3.674 12.659 21.286 1.00 96.94 358 ARG A C 1
ATOM 2727 O O . ARG A 1 358 ? -3.656 13.883 21.362 1.00 96.94 358 ARG A O 1
ATOM 2734 N N . GLU A 1 359 ? -4.775 11.933 21.412 1.00 98.06 359 GLU A N 1
ATOM 2735 C CA . GLU A 1 359 ? -6.099 12.505 21.659 1.00 98.06 359 GLU A CA 1
ATOM 2736 C C . GLU A 1 359 ? -6.789 11.750 22.790 1.00 98.06 359 GLU A C 1
ATOM 2738 O O . GLU A 1 359 ? -6.739 10.525 22.821 1.00 98.06 359 GLU A O 1
ATOM 2743 N N . VAL A 1 360 ? -7.401 12.469 23.736 1.00 98.56 360 VAL A N 1
ATOM 2744 C CA . VAL A 1 360 ? -8.202 11.863 24.808 1.00 98.56 360 VAL A CA 1
ATOM 2745 C C . VAL A 1 360 ? -9.668 12.092 24.502 1.00 98.56 360 VAL A C 1
ATOM 2747 O O . VAL A 1 360 ? -10.101 13.235 24.380 1.00 98.56 360 VAL A O 1
ATOM 2750 N N . VAL A 1 361 ? -10.424 11.007 24.439 1.00 98.50 361 VAL A N 1
ATOM 2751 C CA . VAL A 1 361 ? -11.842 10.997 24.098 1.00 98.50 361 VAL A CA 1
ATOM 2752 C C . VAL A 1 361 ? -12.649 10.343 25.210 1.00 98.50 361 VAL A C 1
ATOM 2754 O O . VAL A 1 361 ? -12.118 9.603 26.044 1.00 98.50 361 VAL A O 1
ATOM 2757 N N . THR A 1 362 ? -13.947 10.617 25.214 1.00 98.69 362 THR A N 1
ATOM 2758 C CA . THR A 1 362 ? -14.904 10.018 26.142 1.00 98.69 362 THR A CA 1
ATOM 2759 C C . THR A 1 362 ? -15.887 9.185 25.334 1.00 98.69 362 THR A C 1
ATOM 2761 O O . THR A 1 362 ? -16.642 9.727 24.529 1.00 98.69 362 THR A O 1
ATOM 2764 N N . ALA A 1 363 ? -15.869 7.871 25.537 1.00 98.31 363 ALA A N 1
ATOM 2765 C CA . ALA A 1 363 ? -16.757 6.939 24.861 1.00 98.31 363 ALA A CA 1
ATOM 2766 C C . ALA A 1 363 ? -18.181 7.023 25.429 1.00 98.31 363 ALA A C 1
ATOM 2768 O O . ALA A 1 363 ? -18.372 7.181 26.640 1.00 98.31 363 ALA A O 1
ATOM 2769 N N . SER A 1 364 ? -19.177 6.877 24.558 1.00 98.19 364 SER A N 1
ATOM 2770 C CA . SER A 1 364 ? -20.593 6.832 24.932 1.00 98.19 364 SER A CA 1
ATOM 2771 C C . SER A 1 364 ? -21.164 5.412 24.861 1.00 98.19 364 SER A C 1
ATOM 2773 O O . SER A 1 364 ? -20.503 4.477 24.415 1.00 98.19 364 SER A O 1
ATOM 2775 N N . GLY A 1 365 ? -22.439 5.259 25.234 1.00 98.12 365 GLY A N 1
ATOM 2776 C CA . GLY A 1 365 ? -23.184 4.005 25.064 1.00 98.12 365 GLY A CA 1
ATOM 2777 C C . GLY A 1 365 ? -23.478 3.619 23.607 1.00 98.12 365 GLY A C 1
ATOM 2778 O O . GLY A 1 365 ? -24.089 2.579 23.371 1.00 98.12 365 GLY A O 1
ATOM 2779 N N . GLN A 1 366 ? -23.075 4.440 22.633 1.00 98.50 366 GLN A N 1
ATOM 2780 C CA . GLN A 1 366 ? -23.248 4.203 21.200 1.00 98.50 366 GLN A CA 1
ATOM 2781 C C . GLN A 1 366 ? -21.888 4.142 20.504 1.00 98.50 366 GLN A C 1
ATOM 2783 O O . GLN A 1 366 ? -20.916 4.737 20.967 1.00 98.50 366 GLN A O 1
ATOM 2788 N N . TRP A 1 367 ? -21.826 3.441 19.372 1.00 98.56 367 TRP A N 1
ATOM 2789 C CA . TRP A 1 367 ? -20.622 3.410 18.547 1.00 98.56 367 TRP A CA 1
ATOM 2790 C C . TRP A 1 367 ? -20.309 4.800 17.994 1.00 98.56 367 TRP A C 1
ATOM 2792 O O . TRP A 1 367 ? -21.128 5.410 17.308 1.00 98.56 367 TRP A O 1
ATOM 2802 N N . GLN A 1 368 ? -19.106 5.287 18.279 1.00 98.50 368 GLN A N 1
ATOM 2803 C CA . GLN A 1 368 ? -18.595 6.557 17.776 1.00 98.50 368 GLN A CA 1
ATOM 2804 C C . GLN A 1 368 ? -17.188 6.369 17.237 1.00 98.50 368 GLN A C 1
ATOM 2806 O O . GLN A 1 368 ? -16.380 5.646 17.820 1.00 98.50 368 GLN A O 1
ATOM 2811 N N . ARG A 1 369 ? -16.885 7.036 16.125 1.00 98.31 369 ARG A N 1
ATOM 2812 C CA . ARG A 1 369 ? -15.544 7.024 15.557 1.00 98.31 369 ARG A CA 1
ATOM 2813 C C . ARG A 1 369 ? -14.714 8.150 16.144 1.00 98.31 369 ARG A C 1
ATOM 2815 O O . ARG A 1 369 ? -15.101 9.312 16.060 1.00 98.31 369 ARG A O 1
ATOM 2822 N N . PHE A 1 370 ? -13.543 7.795 16.643 1.00 98.56 370 PHE A N 1
ATOM 2823 C CA . PHE A 1 370 ? -12.529 8.741 17.084 1.00 98.56 370 PHE A CA 1
ATOM 2824 C C . PHE A 1 370 ? -11.268 8.560 16.242 1.00 98.56 370 PHE A C 1
ATOM 2826 O O . PHE A 1 370 ? -11.036 7.482 15.682 1.00 98.56 370 PHE A O 1
ATOM 2833 N N . ALA A 1 371 ? -10.471 9.615 16.106 1.00 98.25 371 ALA A N 1
ATOM 2834 C CA . ALA A 1 371 ? -9.278 9.596 15.276 1.00 98.25 371 ALA A CA 1
ATOM 2835 C C . ALA A 1 371 ? -8.189 10.497 15.851 1.00 98.25 371 ALA A C 1
ATOM 2837 O O . ALA A 1 371 ? -8.490 11.448 16.547 1.00 98.25 371 ALA A O 1
ATOM 2838 N N . VAL A 1 372 ? -6.932 10.206 15.534 1.00 97.69 372 VAL A N 1
ATOM 2839 C CA . VAL A 1 372 ? -5.774 11.033 15.870 1.00 97.69 372 VAL A CA 1
ATOM 2840 C C . VAL A 1 372 ? -4.818 11.055 14.681 1.00 97.69 372 VAL A C 1
ATOM 2842 O O . VAL A 1 372 ? -4.492 10.013 14.106 1.00 97.69 372 VAL A O 1
ATOM 2845 N N . THR A 1 373 ? -4.364 12.248 14.300 1.00 96.62 373 THR A N 1
ATOM 2846 C CA . THR A 1 373 ? -3.503 12.446 13.127 1.00 96.62 373 THR A CA 1
ATOM 2847 C C . THR A 1 373 ? -2.076 12.789 13.546 1.00 96.62 373 THR A C 1
ATOM 2849 O O . THR A 1 373 ? -1.829 13.786 14.223 1.00 96.62 373 THR A O 1
ATOM 2852 N N . ALA A 1 374 ? -1.116 11.987 13.091 1.00 93.50 374 ALA A N 1
ATOM 2853 C CA . ALA A 1 374 ? 0.302 12.303 13.141 1.00 93.50 374 ALA A CA 1
ATOM 2854 C C . ALA A 1 374 ? 0.668 13.195 11.950 1.00 93.50 374 ALA A C 1
ATOM 2856 O O . ALA A 1 374 ? 0.536 12.785 10.800 1.00 93.50 374 ALA A O 1
ATOM 2857 N N . THR A 1 375 ? 1.165 14.404 12.206 1.00 91.69 375 THR A N 1
ATOM 2858 C CA . THR A 1 375 ? 1.579 15.353 11.153 1.00 91.69 375 THR A CA 1
ATOM 2859 C C . THR A 1 375 ? 3.047 15.222 10.752 1.00 91.69 375 THR A C 1
ATOM 2861 O O . THR A 1 375 ? 3.469 15.817 9.765 1.00 91.69 375 THR A O 1
ATOM 2864 N N . ARG A 1 376 ? 3.832 14.437 11.498 1.00 85.00 376 ARG A N 1
ATOM 2865 C CA . ARG A 1 376 ? 5.262 14.207 11.269 1.00 85.00 376 ARG A CA 1
ATOM 2866 C C . ARG A 1 376 ? 5.702 12.854 11.817 1.00 85.00 376 ARG A C 1
ATOM 2868 O O . ARG A 1 376 ? 5.077 12.334 12.741 1.00 85.00 376 ARG A O 1
ATOM 2875 N N . GLY A 1 377 ? 6.833 12.369 11.316 1.00 75.81 377 GLY A N 1
ATOM 2876 C CA . GLY A 1 377 ? 7.506 11.167 11.800 1.00 75.81 377 GLY A CA 1
ATOM 2877 C C . GLY A 1 377 ? 7.669 10.114 10.711 1.00 75.81 377 GLY A C 1
ATOM 2878 O O . GLY A 1 377 ? 6.921 10.090 9.740 1.00 75.81 377 GLY A O 1
ATOM 2879 N N . ASN A 1 378 ? 8.658 9.245 10.914 1.00 66.44 378 ASN A N 1
ATOM 2880 C CA . ASN A 1 378 ? 8.939 8.088 10.055 1.00 66.44 378 ASN A CA 1
ATOM 2881 C C . ASN A 1 378 ? 8.505 6.773 10.730 1.00 66.44 378 ASN A C 1
ATOM 2883 O O . ASN A 1 378 ? 8.699 5.690 10.189 1.00 66.44 378 ASN A O 1
ATOM 2887 N N . SER A 1 379 ? 7.943 6.869 11.939 1.00 75.75 379 SER A N 1
ATOM 2888 C CA . SER A 1 379 ? 7.315 5.765 12.655 1.00 75.75 379 SER A CA 1
ATOM 2889 C C . SER A 1 379 ? 5.957 6.223 13.168 1.00 75.75 379 SER A C 1
ATOM 2891 O O . SER A 1 379 ? 5.804 7.349 13.649 1.00 75.75 379 SER A O 1
ATOM 2893 N N . PHE A 1 380 ? 4.973 5.338 13.055 1.00 84.56 380 PHE A N 1
ATOM 2894 C CA . PHE A 1 380 ? 3.599 5.598 13.466 1.00 84.56 380 PHE A CA 1
ATOM 2895 C C . PHE A 1 380 ? 3.149 4.500 14.432 1.00 84.56 380 PHE A C 1
ATOM 2897 O O . PHE A 1 380 ? 2.296 3.689 14.071 1.00 84.56 380 PHE A O 1
ATOM 2904 N N . PRO A 1 381 ? 3.747 4.404 15.640 1.00 89.19 381 PRO A N 1
ATOM 2905 C CA . PRO A 1 381 ? 3.217 3.533 16.675 1.00 89.19 381 PRO A CA 1
ATOM 2906 C C . PRO A 1 381 ? 1.748 3.863 16.925 1.00 89.19 381 PRO A C 1
ATOM 2908 O O . PRO A 1 381 ? 1.387 5.036 17.053 1.00 89.19 381 PRO A O 1
ATOM 2911 N N . VAL A 1 382 ? 0.925 2.821 16.985 1.00 94.12 382 VAL A N 1
ATOM 2912 C CA . VAL A 1 382 ? -0.518 2.921 17.209 1.00 94.12 382 VAL A CA 1
ATOM 2913 C C . VAL A 1 382 ? -0.850 2.289 18.546 1.00 94.12 382 VAL A C 1
ATOM 2915 O O . VAL A 1 382 ? -0.486 1.133 18.791 1.00 94.12 382 VAL A O 1
ATOM 2918 N N . ALA A 1 383 ? -1.547 3.050 19.388 1.00 96.44 383 ALA A N 1
ATOM 2919 C CA . ALA A 1 383 ? -1.995 2.584 20.689 1.00 96.44 383 ALA A CA 1
ATOM 2920 C C . ALA A 1 383 ? -3.369 3.143 21.075 1.00 96.44 383 ALA A C 1
ATOM 2922 O O . ALA A 1 383 ? -3.747 4.248 20.677 1.00 96.44 383 ALA A O 1
ATOM 2923 N N . ILE A 1 384 ? -4.080 2.369 21.889 1.00 98.31 384 ILE A N 1
ATOM 2924 C CA . ILE A 1 384 ? -5.333 2.724 22.548 1.00 98.31 384 ILE A CA 1
ATOM 2925 C C . ILE A 1 384 ? -5.121 2.495 24.045 1.00 98.31 384 ILE A C 1
ATOM 2927 O O . ILE A 1 384 ? -4.926 1.364 24.479 1.00 98.31 384 ILE A O 1
ATOM 2931 N N . GLU A 1 385 ? -5.143 3.557 24.837 1.00 98.12 385 GLU A N 1
ATOM 2932 C CA . GLU A 1 385 ? -4.946 3.516 26.286 1.00 98.12 385 GLU A CA 1
ATOM 2933 C C . GLU A 1 385 ? -6.280 3.780 26.986 1.00 98.12 385 GLU A C 1
ATOM 2935 O O . GLU A 1 385 ? -6.923 4.807 26.765 1.00 98.12 385 GLU A O 1
ATOM 2940 N N . LYS A 1 386 ? -6.715 2.859 27.840 1.00 98.19 386 LYS A N 1
ATOM 2941 C CA . LYS A 1 386 ? -7.924 3.014 28.643 1.00 98.19 386 LYS A CA 1
ATOM 2942 C C . LYS A 1 386 ? -7.577 3.728 29.947 1.00 98.19 386 LYS A C 1
ATOM 2944 O O . LYS A 1 386 ? -6.736 3.257 30.709 1.00 98.19 386 LYS A O 1
ATOM 2949 N N . LEU A 1 387 ? -8.227 4.867 30.187 1.00 98.25 387 LEU A N 1
ATOM 2950 C CA . LEU A 1 387 ? -7.890 5.806 31.265 1.00 98.25 387 LEU A CA 1
ATOM 2951 C C . LEU A 1 387 ? -8.872 5.777 32.444 1.00 98.25 387 LEU A C 1
ATOM 2953 O O . LEU A 1 387 ? -8.648 6.467 33.438 1.00 98.25 387 LEU A O 1
ATOM 2957 N N . SER A 1 388 ? -9.986 5.054 32.328 1.00 98.00 388 SER A N 1
ATOM 2958 C CA . SER A 1 388 ? -10.976 4.923 33.399 1.00 98.00 388 SER A CA 1
ATOM 2959 C C . SER A 1 388 ? -11.717 3.586 33.333 1.00 98.00 388 SER A C 1
ATOM 2961 O O . SER A 1 388 ? -11.853 2.996 32.259 1.00 98.00 388 SER A O 1
ATOM 2963 N N . ALA A 1 389 ? -12.265 3.173 34.477 1.00 97.69 389 ALA A N 1
ATOM 2964 C CA . ALA A 1 389 ? -13.066 1.960 34.630 1.00 97.69 389 ALA A CA 1
ATOM 2965 C C . ALA A 1 389 ? -14.354 1.958 33.785 1.00 97.69 389 ALA A C 1
ATOM 2967 O O . ALA 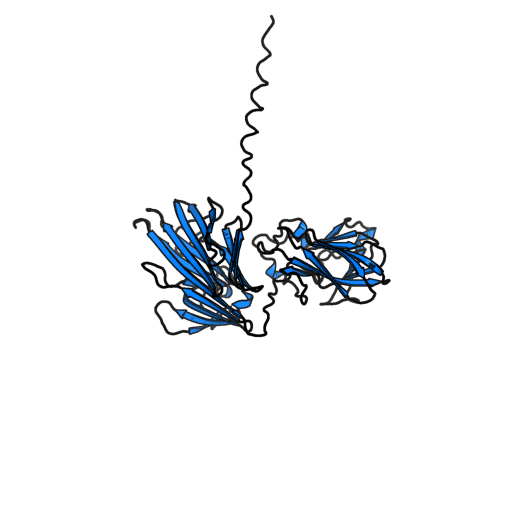A 1 389 ? -14.830 3.014 33.362 1.00 97.69 389 ALA A O 1
ATOM 2968 N N . GLY A 1 390 ? -14.925 0.764 33.583 1.00 97.56 390 GLY A N 1
ATOM 2969 C CA . GLY A 1 390 ? -16.120 0.501 32.762 1.00 97.56 390 GLY A CA 1
ATOM 2970 C C . GLY A 1 390 ? -15.809 -0.387 31.557 1.00 97.56 390 GLY A C 1
ATOM 2971 O O . GLY A 1 390 ? -14.674 -0.425 31.110 1.00 97.56 390 GLY A O 1
ATOM 2972 N N . ALA A 1 391 ? -16.767 -1.129 31.013 1.00 98.31 391 ALA A N 1
ATOM 2973 C CA . ALA A 1 391 ? -16.560 -1.915 29.799 1.00 98.31 391 ALA A CA 1
ATOM 2974 C C . ALA A 1 391 ? -16.360 -1.007 28.572 1.00 98.31 391 ALA A C 1
ATOM 2976 O O . ALA A 1 391 ? -17.006 0.032 28.431 1.00 98.31 391 ALA A O 1
ATOM 2977 N N . LEU A 1 392 ? -15.460 -1.412 27.679 1.00 98.56 392 LEU A N 1
ATOM 2978 C CA . LEU A 1 392 ? -15.146 -0.724 26.430 1.00 98.56 392 LEU A CA 1
ATOM 2979 C C . LEU A 1 392 ? -15.199 -1.732 25.281 1.00 98.56 392 LEU A C 1
ATOM 2981 O O . LEU A 1 392 ? -14.674 -2.832 25.424 1.00 98.56 392 LEU A O 1
ATOM 2985 N N . TRP A 1 393 ? -15.785 -1.359 24.150 1.00 98.69 393 TRP A N 1
ATOM 2986 C CA . TRP A 1 393 ? -15.714 -2.120 22.908 1.00 98.69 393 TRP A CA 1
ATOM 2987 C C . TRP A 1 393 ? -14.981 -1.311 21.847 1.00 98.69 393 TRP A C 1
ATOM 2989 O O . TRP A 1 393 ? -15.186 -0.100 21.732 1.00 98.69 393 TRP A O 1
ATOM 2999 N N . LEU A 1 394 ? -14.126 -1.991 21.091 1.00 98.62 394 LEU A N 1
ATOM 3000 C CA . LEU A 1 394 ? -13.304 -1.433 20.025 1.00 98.62 394 LEU A CA 1
ATOM 3001 C C . LEU A 1 394 ? -13.561 -2.210 18.738 1.00 98.62 394 LEU A C 1
ATOM 3003 O O . LEU A 1 394 ? -13.573 -3.440 18.755 1.00 98.62 394 LEU A O 1
ATOM 3007 N N . ASP A 1 395 ? -13.742 -1.492 17.635 1.00 98.44 395 ASP A N 1
ATOM 3008 C CA . ASP A 1 395 ? -13.963 -2.088 16.318 1.00 98.44 395 ASP A CA 1
ATOM 3009 C C . ASP A 1 395 ? -13.455 -1.177 15.186 1.00 98.44 395 ASP A C 1
ATOM 3011 O O . ASP A 1 395 ? -13.241 0.024 15.386 1.00 98.44 395 ASP A O 1
ATOM 3015 N N . ALA A 1 396 ? -13.256 -1.737 13.993 1.00 97.31 396 ALA A N 1
ATOM 3016 C CA . ALA A 1 396 ? -12.917 -1.019 12.768 1.00 97.31 396 ALA A CA 1
ATOM 3017 C C . ALA A 1 396 ? -11.724 -0.050 12.929 1.00 97.31 396 ALA A C 1
ATOM 3019 O O . ALA A 1 396 ? -11.758 1.105 12.486 1.00 97.31 396 ALA A O 1
ATOM 3020 N N . ALA A 1 397 ? -10.662 -0.516 13.592 1.00 97.56 397 ALA A N 1
ATOM 3021 C CA . ALA A 1 397 ? -9.410 0.203 13.763 1.00 97.56 397 ALA A CA 1
ATOM 3022 C C . ALA A 1 397 ? -8.658 0.318 12.425 1.00 97.56 397 ALA A C 1
ATOM 3024 O O . ALA A 1 397 ? -8.424 -0.669 11.723 1.00 97.56 397 ALA A O 1
ATOM 3025 N N . GLN A 1 398 ? -8.241 1.531 12.073 1.00 95.31 398 GLN A N 1
ATOM 3026 C CA . GLN A 1 398 ? -7.600 1.827 10.796 1.00 95.31 398 GLN A CA 1
ATOM 3027 C C . GLN A 1 398 ? -6.470 2.836 10.949 1.00 95.31 398 GLN A C 1
ATOM 3029 O O . GLN A 1 398 ? -6.662 3.892 11.547 1.00 95.31 398 GLN A O 1
ATOM 3034 N N . LEU A 1 399 ? -5.315 2.522 10.362 1.00 93.50 399 LEU A N 1
ATOM 3035 C CA . LEU A 1 399 ? -4.203 3.452 10.162 1.00 93.50 399 LEU A CA 1
ATOM 3036 C C . LEU A 1 399 ? -4.048 3.703 8.665 1.00 93.50 399 LEU A C 1
ATOM 3038 O O . LEU A 1 399 ? -3.894 2.751 7.902 1.00 93.50 399 LEU A O 1
ATOM 3042 N N . GLU A 1 400 ? -4.080 4.963 8.249 1.00 90.81 400 GLU A N 1
ATOM 3043 C CA . GLU A 1 400 ? -4.076 5.328 6.833 1.00 90.81 400 GLU A CA 1
ATOM 3044 C C . GLU A 1 400 ? -3.365 6.658 6.553 1.00 90.81 400 GLU A C 1
ATOM 3046 O O . GLU A 1 400 ? -3.336 7.558 7.390 1.00 90.81 400 GLU A O 1
ATOM 3051 N N . GLU A 1 401 ? -2.810 6.800 5.349 1.00 87.31 401 GLU A N 1
ATOM 3052 C CA . GLU A 1 401 ? -2.294 8.077 4.845 1.00 87.31 401 GLU A CA 1
ATOM 3053 C C . GLU A 1 401 ? -3.418 9.110 4.674 1.00 87.31 401 GLU A C 1
ATOM 3055 O O . GLU A 1 401 ? -4.471 8.842 4.086 1.00 87.31 401 GLU A O 1
ATOM 3060 N N . GLY A 1 402 ? -3.151 10.329 5.132 1.00 89.75 402 GLY A N 1
ATOM 3061 C CA . GLY A 1 402 ? -4.081 11.447 5.110 1.00 89.75 402 GLY A CA 1
ATOM 3062 C C . GLY A 1 402 ? -4.255 12.087 6.482 1.00 89.75 402 GLY A C 1
ATOM 3063 O O . GLY A 1 402 ? -3.771 11.598 7.496 1.00 89.75 402 GLY A O 1
ATOM 3064 N N . SER A 1 403 ? -4.940 13.226 6.489 1.00 93.06 403 SER A N 1
ATOM 3065 C CA . SER A 1 403 ? -5.299 13.961 7.705 1.00 93.06 403 SER A CA 1
ATOM 3066 C C . SER A 1 403 ? -6.714 13.671 8.202 1.00 93.06 403 SER A C 1
ATOM 3068 O O . SER A 1 403 ? -7.097 14.176 9.256 1.00 93.06 403 SER A O 1
ATOM 3070 N N . GLN A 1 404 ? -7.493 12.913 7.427 1.00 94.31 404 GLN A N 1
ATOM 3071 C CA . GLN A 1 404 ? -8.896 12.627 7.689 1.00 94.31 404 GLN A CA 1
ATOM 3072 C C . GLN A 1 404 ? -9.152 11.125 7.585 1.00 94.31 404 GLN A C 1
ATOM 3074 O O . GLN A 1 404 ? -8.702 10.506 6.608 1.00 94.31 404 GLN A O 1
ATOM 3079 N N . PRO A 1 405 ? -9.899 10.557 8.545 1.00 94.50 405 PRO A N 1
ATOM 3080 C CA . PRO A 1 405 ? -10.298 9.167 8.492 1.00 94.50 405 PRO A CA 1
ATOM 3081 C C . PRO A 1 405 ? -11.300 8.945 7.355 1.00 94.50 405 PRO A C 1
ATOM 3083 O O . PRO A 1 405 ? -12.079 9.827 6.996 1.00 94.50 405 PRO A O 1
ATOM 3086 N N . THR A 1 406 ? -11.319 7.745 6.798 1.00 92.12 406 THR A N 1
ATOM 3087 C CA . THR A 1 406 ? -12.238 7.358 5.712 1.00 92.12 406 THR A CA 1
ATOM 3088 C C . THR A 1 406 ? -12.933 6.039 6.010 1.00 92.12 406 THR A C 1
ATOM 3090 O O . THR A 1 406 ? -12.569 5.417 7.005 1.00 92.12 406 THR A O 1
ATOM 3093 N N . PRO A 1 407 ? -13.954 5.601 5.246 1.00 93.75 407 PRO A N 1
ATOM 3094 C CA . PRO A 1 407 ? -14.653 4.353 5.545 1.00 93.75 407 PRO A CA 1
ATOM 3095 C C . PRO A 1 407 ? -13.690 3.196 5.829 1.00 93.75 407 PRO A C 1
ATOM 3097 O O . PRO A 1 407 ? -12.622 3.104 5.218 1.00 93.75 407 PRO A O 1
ATOM 3100 N N . PHE A 1 408 ? -14.046 2.379 6.820 1.00 93.56 408 PHE A N 1
ATOM 3101 C CA . PHE A 1 408 ? -13.206 1.269 7.244 1.00 93.56 408 PHE A CA 1
ATOM 3102 C C . PHE A 1 408 ? -13.063 0.257 6.107 1.00 93.56 408 PHE A C 1
ATOM 3104 O O . PHE A 1 408 ? -14.045 -0.105 5.461 1.00 93.56 408 PHE A O 1
ATOM 3111 N N . VAL A 1 409 ? -11.834 -0.198 5.882 1.00 90.12 409 VAL A N 1
ATOM 3112 C CA . VAL A 1 409 ? -11.532 -1.301 4.974 1.00 90.12 409 VAL A CA 1
ATOM 3113 C C . VAL A 1 409 ? -10.700 -2.321 5.742 1.00 90.12 409 VAL A C 1
ATOM 3115 O O . VAL A 1 409 ? -9.639 -2.003 6.289 1.00 90.12 409 VAL A O 1
ATOM 3118 N N . ALA A 1 410 ? -11.193 -3.556 5.805 1.00 89.19 410 ALA A N 1
ATOM 3119 C CA . ALA A 1 410 ? -10.453 -4.652 6.406 1.00 89.19 410 ALA A CA 1
ATOM 3120 C C . ALA A 1 410 ? -9.216 -4.972 5.556 1.00 89.19 410 ALA A C 1
ATOM 3122 O O . ALA A 1 410 ? -9.303 -5.104 4.334 1.00 89.19 410 ALA A O 1
ATOM 3123 N N . ARG A 1 411 ? -8.060 -5.120 6.207 1.00 84.69 411 ARG A N 1
ATOM 3124 C CA . ARG A 1 411 ? -6.834 -5.554 5.538 1.00 84.69 411 ARG A CA 1
ATOM 3125 C C . ARG A 1 411 ? -6.853 -7.070 5.352 1.00 84.69 411 ARG A C 1
ATOM 3127 O O . ARG A 1 411 ? -6.903 -7.805 6.335 1.00 84.69 411 ARG A O 1
ATOM 3134 N N . ASP A 1 412 ? -6.752 -7.532 4.109 1.00 75.25 412 ASP A N 1
ATOM 3135 C CA . ASP A 1 412 ? -6.677 -8.962 3.792 1.00 75.25 412 ASP A CA 1
ATOM 3136 C C . ASP A 1 412 ? -5.402 -9.592 4.392 1.00 75.25 412 ASP A C 1
ATOM 3138 O O . ASP A 1 412 ? -4.296 -9.069 4.215 1.00 75.25 412 ASP A O 1
ATOM 3142 N N . LYS A 1 413 ? -5.533 -10.733 5.076 1.00 74.44 413 LYS A N 1
ATOM 3143 C CA . LYS A 1 413 ? -4.420 -11.480 5.689 1.00 74.44 413 LYS A CA 1
ATOM 3144 C C . LYS A 1 413 ? -3.332 -11.889 4.684 1.00 74.44 413 LYS A C 1
ATOM 3146 O O . LYS A 1 413 ? -2.151 -11.912 5.025 1.00 74.44 413 LYS A O 1
ATOM 3151 N N . SER A 1 414 ? -3.694 -12.164 3.433 1.00 65.88 414 SER A N 1
ATOM 3152 C CA . SER A 1 414 ? -2.754 -12.470 2.344 1.00 65.88 414 SER A CA 1
ATOM 3153 C C . SER A 1 414 ? -1.930 -11.254 1.895 1.00 65.88 414 SER A C 1
ATOM 3155 O O . SER A 1 414 ? -0.809 -11.409 1.412 1.00 65.88 414 SER A O 1
ATOM 3157 N N . SER A 1 415 ? -2.428 -10.036 2.139 1.00 62.50 415 SER A N 1
ATOM 3158 C CA . SER A 1 415 ? -1.737 -8.771 1.835 1.00 62.50 415 SER A CA 1
ATOM 3159 C C . SER A 1 415 ? -0.650 -8.378 2.852 1.00 62.50 415 SER A C 1
ATOM 3161 O O . SER A 1 415 ? 0.026 -7.357 2.694 1.00 62.50 415 SER A O 1
ATOM 3163 N N . LEU A 1 416 ? -0.470 -9.167 3.917 1.00 60.34 416 LEU A N 1
ATOM 3164 C CA . LEU A 1 416 ? 0.604 -8.993 4.904 1.00 60.34 416 LEU A CA 1
ATOM 3165 C C . LEU A 1 416 ? 1.973 -9.452 4.379 1.00 60.34 416 LEU A C 1
ATOM 3167 O O . LEU A 1 416 ? 2.989 -9.214 5.032 1.00 60.34 416 LEU A O 1
ATOM 3171 N N . ALA A 1 417 ? 2.010 -10.123 3.224 1.00 42.28 417 ALA A N 1
ATOM 3172 C CA . ALA A 1 417 ? 3.213 -10.699 2.636 1.00 42.28 417 ALA A CA 1
ATOM 3173 C C . ALA A 1 417 ? 4.137 -9.633 2.011 1.00 42.28 417 ALA A C 1
ATOM 3175 O O . ALA A 1 417 ? 4.307 -9.549 0.796 1.00 42.28 417 ALA A O 1
ATOM 3176 N N . GLY A 1 418 ? 4.786 -8.837 2.859 1.00 48.94 418 GLY A N 1
ATOM 3177 C CA . GLY A 1 418 ? 6.127 -8.339 2.560 1.00 48.94 418 GLY A CA 1
ATOM 3178 C C . GLY A 1 418 ? 7.157 -9.471 2.686 1.00 48.94 418 GLY A C 1
ATOM 3179 O O . GLY A 1 418 ? 6.870 -10.532 3.235 1.00 48.94 418 GLY A O 1
ATOM 3180 N N . HIS A 1 419 ? 8.387 -9.255 2.211 1.00 36.59 419 HIS A N 1
ATOM 3181 C CA . HIS A 1 419 ? 9.494 -10.222 2.345 1.00 36.59 419 HIS A CA 1
ATOM 3182 C C . HIS A 1 419 ? 9.852 -10.585 3.802 1.00 36.59 419 HIS A C 1
ATOM 3184 O O . HIS A 1 419 ? 10.606 -11.531 4.023 1.00 36.59 419 HIS A O 1
ATOM 3190 N N . THR A 1 420 ? 9.308 -9.862 4.783 1.00 40.94 420 THR A N 1
ATOM 3191 C CA . THR A 1 420 ? 9.396 -10.199 6.202 1.00 40.94 420 THR A CA 1
ATOM 3192 C C . THR A 1 420 ? 8.113 -10.936 6.597 1.00 40.94 420 THR A C 1
ATOM 3194 O O . THR A 1 420 ? 7.058 -10.299 6.639 1.00 40.94 420 THR A O 1
ATOM 3197 N N . PRO A 1 421 ? 8.156 -12.256 6.858 1.00 47.38 421 PRO A N 1
ATOM 3198 C CA . PRO A 1 421 ? 6.974 -12.989 7.294 1.00 47.38 421 PRO A CA 1
ATOM 3199 C C . PRO A 1 421 ? 6.408 -12.349 8.563 1.00 47.38 421 PRO A C 1
ATOM 3201 O O . PRO A 1 421 ? 7.163 -11.971 9.463 1.00 47.38 421 PRO A O 1
ATOM 3204 N N . PHE A 1 422 ? 5.078 -12.230 8.633 1.00 51.16 422 PHE A N 1
ATOM 3205 C CA . PHE A 1 422 ? 4.411 -11.836 9.870 1.00 51.16 422 PHE A CA 1
ATOM 3206 C C . PHE A 1 422 ? 4.901 -12.767 10.989 1.00 51.16 422 PHE A C 1
ATOM 3208 O O . PHE A 1 422 ? 4.934 -13.985 10.767 1.00 51.16 422 PHE A O 1
ATOM 3215 N N . PRO A 1 423 ? 5.340 -12.246 12.149 1.00 57.00 423 PRO A N 1
ATOM 3216 C CA . PRO A 1 423 ? 5.943 -13.093 13.166 1.00 57.00 423 PRO A CA 1
ATOM 3217 C C . PRO A 1 423 ? 4.970 -14.203 13.562 1.00 57.00 423 PRO A C 1
ATOM 3219 O O . PRO A 1 423 ? 3.854 -13.935 13.999 1.00 57.00 423 PRO A O 1
ATOM 3222 N N . SER A 1 424 ? 5.366 -15.460 13.352 1.00 61.72 424 SER A N 1
ATOM 3223 C CA . SER A 1 424 ? 4.470 -16.604 13.575 1.00 61.72 424 SER A CA 1
ATOM 3224 C C . SER A 1 424 ? 4.011 -16.729 15.030 1.00 61.72 424 SER A C 1
ATOM 3226 O O . SER A 1 424 ? 2.968 -17.314 15.287 1.00 61.72 424 SER A O 1
ATOM 3228 N N . ASP A 1 425 ? 4.753 -16.149 15.976 1.00 61.56 425 ASP A N 1
ATOM 3229 C CA . ASP A 1 425 ? 4.379 -16.062 17.389 1.00 61.56 425 ASP A CA 1
ATOM 3230 C C . ASP A 1 425 ? 3.253 -15.053 17.665 1.00 61.56 425 ASP A C 1
ATOM 3232 O O . ASP A 1 425 ? 2.747 -15.003 18.776 1.00 61.56 425 ASP A O 1
ATOM 3236 N N . LEU A 1 426 ? 2.854 -14.263 16.665 1.00 54.88 426 LEU A N 1
ATOM 3237 C CA . LEU A 1 426 ? 1.713 -13.345 16.713 1.00 54.88 426 LEU A CA 1
ATOM 3238 C C . LEU A 1 426 ? 0.480 -13.873 15.956 1.00 54.88 426 LEU A C 1
ATOM 3240 O O . LEU A 1 426 ? -0.510 -13.154 15.855 1.00 54.88 426 LEU A O 1
ATOM 3244 N N . MET A 1 427 ? 0.564 -15.084 15.392 1.00 52.69 427 MET A N 1
ATOM 3245 C CA . MET A 1 427 ? -0.525 -15.789 14.688 1.00 52.69 427 MET A CA 1
ATOM 3246 C C . MET A 1 427 ? -0.866 -17.143 15.331 1.00 52.69 427 MET A C 1
ATOM 3248 O O . MET A 1 427 ? -1.606 -17.929 14.738 1.00 52.69 427 MET A O 1
ATOM 3252 N N . LYS A 1 428 ? -0.248 -17.461 16.469 1.00 48.69 428 LYS A N 1
ATOM 3253 C CA . LYS A 1 428 ? -0.511 -18.679 17.238 1.00 48.69 428 LYS A CA 1
ATOM 3254 C C . LYS A 1 428 ? -1.486 -18.395 18.342 1.00 48.69 428 LYS A C 1
ATOM 3256 O O . LYS A 1 428 ? -1.413 -17.247 18.816 1.00 48.69 428 LYS A O 1
#

Radius of gyration: 26.22 Å; chains: 1; bounding box: 90×45×76 Å

Foldseek 3Di:
DDDDDPPDPDPDPPPPPPPPPPPPQPAWDWADAAQWIWIAGLQRWIWIDRNQRTFFLTWDQADDCADPVRFGAWGQRSNPPWDWDWDDDNQKIKIWTWTATPPRWIWIWIWTDYSFFIKIKIKIKDAAQDWHKGWTKTKTDLVQAAQFWKWFQAPPGPDIDTFGAAQDPRHDAQKTKGQKMWTHDPFWIKIKHKDDDDQEDSIWIKGRQCNDPVHHDRIIMITQGTDIDDNHDHIDIYMIMMTIGIDTDPPDDDDDLCQFLAACQQQPACQPQQDRFQKAKPPHDDPVCSVQWHWDQPDHDDDRTWIKGQDFWIKMWGNLQPDPLDSSLPAFPFKKKKKWKAWPCFFWWKWWFWPPWIDIDTHHNDIDMDMTTDRHDSGTITMMITDGGTMMIIGLIGMGHDPDDDDRRHRDPVNSDDVDPDPVVSND

Sequence (428 aa):
MSRALATARGWLIASFVLMAAGAVAHGAEAVRAGDYRVTVNDEGRMAIKHGRVPLVTTSYIGMFDRLPSGSLVYYVDTRRELRCEKTGEEAAPKLILHNTGMRGVAMRREIMASPEGVTLVHDITVPLGVAGAVDTGFTLNPELVFGARVTCWPRGSDEPRSTKLGAASDALPYSTPFRKIVFESEWGKLSIEFGPGDRTQDYGALLNGEQSTKRKGLWAQVLPLSQGATADKALEAHKSVCVIRYEPTPGKAFLPAQRNCLYNGGFEDWANGDLPDGWRRSPQAERDTSAGLAPDSSARFEGKRSLRWILDAGELTHVISYRGYALPATLEAPCTFSVHVKSEPPGVRVALRCGHGREVVTASGQWQRFAVTATRGNSFPVAIEKLSAGALWLDAAQLEEGSQPTPFVARDKSSLAGHTPFPSDLMK

Secondary structure (DSSP, 8-state):
-------SSSSSSSSSSSS-------PPEEEEETTEEEEE-TT--EEEEETTEEEEEEEEE---SB-TT--B-----TTSS-EEEEES-TTS-EEEEEEE-GGG-EEEEEEEEETTEEEEEEEEEE-TT--EEEEEEEEE-HHHHSSSEEEEEETT--S-EEEE-SSSTTBPPSEEEEEEEEEEETTEEEEEEEPP-TTEE--EEEEEGGG-SSS-SS-EEEEEEEEEE-TTSS-EEEEEEEEEEEEEPTT-----GGG--STTTT----TTSSS-TTEEEESPP-GGGGGGEEEESSS-SSSS-EEEE-SSSEEEEEGGGTS-----TT--SSEEEEEEEEEESTT-EEEEEETTEEEEEE--SS-EEEEEEE-S-S---EEEEE-SSSEEEEEEEEEEESSS--S--PPPGGGG-SSSPPPGGG--